Protein AF-A0A442GP71-F1 (afdb_monomer_lite)

Secondary structure (DSSP, 8-state):
-PPPPPPP----------------HHHHHHHHHHHHHHHHHHHHHHHSSSTTGGGTEEEEEEEEEEEE--TT-SSPEEEEEEEEEE---S------TT-S-TTS-HHHHHHHTS-HHHHHH-TTSTTHHHHHHHHHHHHHHHHHHHHHHHHHHHHH---SSS-----HHHHHHHHHHHHHHHHT-S--EEES---EETTTEEEEEEEPPTTGGGTEEEEEEEESS-STTS--EEEEEE--EEEEEEETT---TTEEEEEE-SSSEEEEEE----S-TT--GGGGS-SSS-HHHHHHHHHHHT-PBPPPTT-TT--EEEEE-HHHHHHHHHHT----EEEEEE-SEEEEEEEEEEEEEEEE-----S-TTPPP--EEEEEEEEEEEEEEEEEEEEE---SSEEEEEEEEE--TT---EEEEEEEEEEEETT--EEEEEEEEEEE-TT--EEEPPPEEEEEE----SSHHHHHHS-TTTTTS-EE-GGGS-SSEEEETTS-EEEEEEEESTTTT-EEEETTEEPSEEEE-TTSSEEEEEESSPPPPSS-EEEEEEEEETTEEEEEEEEEEEEPPSSGGGGT-PPPPTT----PPPP----PPPPPPPPPPPPP---

Sequence (614 aa):
MPPPAAPAAEASARSGEAPRPVLSFVDAYKIRAAARDTIRQSVLENLLDDRHDLTGNSVYGLKFDTTVYPGRFTAGRAFVRLSITGQSDLILEEVDPANKFPDLPYHLRKYFQSKYSDIKNNPNNPNYNSFNLYTQWLANVRWRLNSHFLQIMETKCVCKQPQCASPPTSWRQEISSTVNTVLALDNAKLRGGGLIGGSGISLEQVALPDPWDKFLAVTVRIPSEGGCANRPEFSVDRVDDTIHIRPNKEQVPGFVQVDELDGEESAYVFVPQSGDPNANLALYWPHYRNLRSITRYVKSIGEIEDCPKSDEACAKYVTIPAGYFNFIEKVIQPDMYAYSLFPRMEATSVLSGRSNTINIDYPAGTEEGGSQIGFDATDRSDRASLEPMAVGFTDSQSTKSIDFGWVIDIGAGGAPFQKSQFALISVPAWTSRLTVTVRTGWLGSSSEENGSEPYSYSVPIPPDYEAFDAFIGGEEAVRRPQINDELMDQEIDLVACRKASILIPGLRLWRSAMVTVGSERADRITVLPNMRGIIAEFTKLSRPVKLGAATLRVWTSEGVDTQPDKVTISLPDDLTECGDKPAPADSKPVTPVPETTEVAPEAPQGAPVPGAEL

Structure (mmCIF, N/CA/C/O backbone):
data_AF-A0A442GP71-F1
#
_entry.id   AF-A0A442GP71-F1
#
loop_
_atom_site.group_PDB
_atom_site.id
_atom_site.type_symbol
_atom_site.label_atom_id
_atom_site.label_alt_id
_atom_site.label_comp_id
_atom_site.label_asym_id
_atom_site.label_entity_id
_atom_site.label_seq_id
_atom_site.pdbx_PDB_ins_code
_atom_site.Cartn_x
_atom_site.Cartn_y
_atom_site.Cartn_z
_atom_site.occupancy
_atom_site.B_iso_or_equiv
_atom_site.auth_seq_id
_atom_site.auth_comp_id
_atom_site.auth_asym_id
_atom_site.auth_atom_id
_atom_site.pdbx_PDB_model_num
ATOM 1 N N . MET A 1 1 ? 87.723 -6.414 -58.501 1.00 44.75 1 MET A N 1
ATOM 2 C CA . MET A 1 1 ? 86.939 -6.117 -57.285 1.00 44.75 1 MET A CA 1
ATOM 3 C C . MET A 1 1 ? 85.473 -6.360 -57.608 1.00 44.75 1 MET A C 1
ATOM 5 O O . MET A 1 1 ? 84.978 -5.688 -58.505 1.00 44.75 1 MET A O 1
ATOM 9 N N . PRO A 1 2 ? 84.825 -7.367 -57.003 1.00 45.25 2 PRO A N 1
ATOM 10 C CA . PRO A 1 2 ? 83.397 -7.614 -57.187 1.00 45.25 2 PRO A CA 1
ATOM 11 C C . PRO A 1 2 ? 82.551 -6.640 -56.337 1.00 45.25 2 PRO A C 1
ATOM 13 O O . PRO A 1 2 ? 83.061 -6.122 -55.340 1.00 45.25 2 PRO A O 1
ATOM 16 N N . PRO A 1 3 ? 81.289 -6.367 -56.718 1.00 53.41 3 PRO A N 1
ATOM 17 C CA . PRO A 1 3 ? 80.392 -5.492 -55.965 1.00 53.41 3 PRO A CA 1
ATOM 18 C C . PRO A 1 3 ? 79.887 -6.162 -54.670 1.00 53.41 3 PRO A C 1
ATOM 20 O O . PRO A 1 3 ? 79.837 -7.394 -54.601 1.00 53.41 3 PRO A O 1
ATOM 23 N N . PRO A 1 4 ? 79.517 -5.375 -53.641 1.00 53.50 4 PRO A N 1
ATOM 24 C CA . PRO A 1 4 ? 79.070 -5.903 -52.358 1.00 53.50 4 PRO A CA 1
ATOM 25 C C . PRO A 1 4 ? 77.685 -6.552 -52.463 1.00 53.50 4 PRO A C 1
ATOM 27 O O . PRO A 1 4 ? 76.794 -6.069 -53.162 1.00 53.50 4 PRO A O 1
ATOM 30 N N . ALA A 1 5 ? 77.530 -7.665 -51.746 1.00 50.47 5 ALA A N 1
ATOM 31 C CA . ALA A 1 5 ? 76.301 -8.436 -51.642 1.00 50.47 5 ALA A CA 1
ATOM 32 C C . ALA A 1 5 ? 75.187 -7.636 -50.945 1.00 50.47 5 ALA A C 1
ATOM 34 O O . ALA A 1 5 ? 75.417 -6.983 -49.927 1.00 50.47 5 ALA A O 1
ATOM 35 N N . ALA A 1 6 ? 73.975 -7.720 -51.495 1.00 52.28 6 ALA A N 1
ATOM 36 C CA . ALA A 1 6 ? 72.763 -7.175 -50.895 1.00 52.28 6 ALA A CA 1
ATOM 37 C C . ALA A 1 6 ? 72.408 -7.912 -49.583 1.00 52.28 6 ALA A C 1
ATOM 39 O O . ALA A 1 6 ? 72.562 -9.136 -49.518 1.00 52.28 6 ALA A O 1
ATOM 40 N N . PRO A 1 7 ? 71.915 -7.203 -48.550 1.00 57.09 7 PRO A N 1
ATOM 41 C CA . PRO A 1 7 ? 71.509 -7.818 -47.295 1.00 57.09 7 PRO A CA 1
ATOM 42 C C . PRO A 1 7 ? 70.220 -8.631 -47.466 1.00 57.09 7 PRO A C 1
ATOM 44 O O . PRO A 1 7 ? 69.269 -8.206 -48.125 1.00 57.09 7 PRO A O 1
ATOM 47 N N . ALA A 1 8 ? 70.216 -9.815 -46.857 1.00 46.06 8 ALA A N 1
ATOM 48 C CA . ALA A 1 8 ? 69.091 -10.734 -46.816 1.00 46.06 8 ALA A CA 1
ATOM 49 C C . ALA A 1 8 ? 67.892 -10.100 -46.092 1.00 46.06 8 ALA A C 1
ATOM 51 O O . ALA A 1 8 ? 67.999 -9.660 -44.949 1.00 46.06 8 ALA A O 1
ATOM 52 N N . ALA A 1 9 ? 66.746 -10.068 -46.769 1.00 45.59 9 ALA A N 1
ATOM 53 C CA . ALA A 1 9 ? 65.472 -9.688 -46.182 1.00 45.59 9 ALA A CA 1
ATOM 54 C C . ALA A 1 9 ? 64.937 -10.851 -45.330 1.00 45.59 9 ALA A C 1
ATOM 56 O O . ALA A 1 9 ? 64.439 -11.845 -45.859 1.00 45.59 9 ALA A O 1
ATOM 57 N N . GLU A 1 10 ? 65.038 -10.727 -44.008 1.00 46.16 10 GLU A N 1
ATOM 58 C CA . GLU A 1 10 ? 64.327 -11.590 -43.066 1.00 46.16 10 GLU A CA 1
ATOM 59 C C . GLU A 1 10 ? 62.828 -11.262 -43.103 1.00 46.16 10 GLU A C 1
ATOM 61 O O . GLU A 1 10 ? 62.358 -10.246 -42.586 1.00 46.16 10 GLU A O 1
ATOM 66 N N . ALA A 1 11 ? 62.059 -12.137 -43.750 1.00 47.41 11 ALA A N 1
ATOM 67 C CA . ALA A 1 11 ? 60.605 -12.101 -43.754 1.00 47.41 11 ALA A CA 1
ATOM 68 C C . ALA A 1 11 ? 60.067 -12.530 -42.377 1.00 47.41 11 ALA A C 1
ATOM 70 O O . ALA A 1 11 ? 59.815 -13.706 -42.119 1.00 47.41 11 ALA A O 1
ATOM 71 N N . SER A 1 12 ? 59.881 -11.559 -41.481 1.00 49.91 12 SER A N 1
ATOM 72 C CA . SER A 1 12 ? 59.096 -11.736 -40.259 1.00 49.91 12 SER A CA 1
ATOM 73 C C . SER A 1 12 ? 57.621 -11.919 -40.636 1.00 49.91 12 SER A C 1
ATOM 75 O O . SER A 1 12 ? 56.930 -10.967 -41.005 1.00 49.91 12 SER A O 1
ATOM 77 N N . ALA A 1 13 ? 57.147 -13.164 -40.573 1.00 51.50 13 ALA A N 1
ATOM 78 C CA . ALA A 1 13 ? 55.744 -13.533 -40.702 1.00 51.50 13 ALA A CA 1
ATOM 79 C C . ALA A 1 13 ? 54.942 -12.954 -39.524 1.00 51.50 13 ALA A C 1
ATOM 81 O O . ALA A 1 13 ? 54.736 -13.605 -38.500 1.00 51.50 13 ALA A O 1
ATOM 82 N N . ARG A 1 14 ? 54.506 -11.698 -39.655 1.00 50.19 14 ARG A N 1
ATOM 83 C CA . ARG A 1 14 ? 53.529 -11.094 -38.748 1.00 50.19 14 ARG A CA 1
ATOM 84 C C . ARG A 1 14 ? 52.157 -11.695 -39.042 1.00 50.19 14 ARG A C 1
ATOM 86 O O . ARG A 1 14 ? 51.657 -11.608 -40.160 1.00 50.19 14 ARG A O 1
ATOM 93 N N . SER A 1 15 ? 51.585 -12.320 -38.018 1.00 52.47 15 SER A N 1
ATOM 94 C CA . SER A 1 15 ? 50.219 -12.836 -37.953 1.00 52.47 15 SER A CA 1
ATOM 95 C C . SER A 1 15 ? 49.219 -11.871 -38.595 1.00 52.47 15 SER A C 1
ATOM 97 O O . SER A 1 15 ? 49.066 -10.740 -38.132 1.00 52.47 15 SER A O 1
ATOM 99 N N . GLY A 1 16 ? 48.546 -12.321 -39.657 1.00 54.09 16 GLY A N 1
ATOM 100 C CA . GLY A 1 16 ? 47.468 -11.591 -40.317 1.00 54.09 16 GLY A CA 1
ATOM 101 C C . GLY A 1 16 ? 46.245 -11.489 -39.413 1.00 54.09 16 GLY A C 1
ATOM 102 O O . GLY A 1 16 ? 45.345 -12.321 -39.478 1.00 54.09 16 GLY A O 1
ATOM 103 N N . GLU A 1 17 ? 46.220 -10.474 -38.554 1.00 58.50 17 GLU A N 1
ATOM 104 C CA . GLU A 1 17 ? 45.005 -10.069 -37.860 1.00 58.50 17 GLU A CA 1
ATOM 105 C C . GLU A 1 17 ? 44.081 -9.425 -38.900 1.00 58.50 17 GLU A C 1
ATOM 107 O O . GLU A 1 17 ? 44.438 -8.429 -39.534 1.00 58.50 17 GLU A O 1
ATOM 112 N N . ALA A 1 18 ? 42.923 -10.044 -39.146 1.00 66.88 18 ALA A N 1
ATOM 113 C CA . ALA A 1 18 ? 41.943 -9.518 -40.087 1.00 66.88 18 ALA A CA 1
ATOM 114 C C . ALA A 1 18 ? 41.618 -8.054 -39.728 1.00 66.88 18 ALA A C 1
ATOM 116 O O . ALA A 1 18 ? 41.446 -7.748 -38.543 1.00 66.88 18 ALA A O 1
ATOM 117 N N . PRO A 1 19 ? 41.544 -7.139 -40.715 1.00 72.38 19 PRO A N 1
ATOM 118 C CA . PRO A 1 19 ? 41.294 -5.729 -40.451 1.00 72.38 19 PRO A CA 1
ATOM 119 C C . PRO A 1 19 ? 39.977 -5.589 -39.690 1.00 72.38 19 PRO A C 1
ATOM 121 O O . PRO A 1 19 ? 38.906 -5.919 -40.203 1.00 72.38 19 PRO A O 1
ATOM 124 N N . ARG A 1 20 ? 40.057 -5.128 -38.436 1.00 72.69 20 ARG A N 1
ATOM 125 C CA . ARG A 1 20 ? 38.867 -4.876 -37.625 1.00 72.69 20 ARG A CA 1
ATOM 126 C C . ARG A 1 20 ? 38.040 -3.795 -38.329 1.00 72.69 20 ARG A C 1
ATOM 128 O O . ARG A 1 20 ? 38.611 -2.773 -38.715 1.00 72.69 20 ARG A O 1
ATOM 135 N N . PRO A 1 21 ? 36.726 -3.991 -38.508 1.00 74.06 21 PRO A N 1
ATOM 136 C CA . PRO A 1 21 ? 35.884 -2.992 -39.147 1.00 74.06 21 PRO A CA 1
ATOM 137 C C . PRO A 1 21 ? 35.953 -1.685 -38.352 1.00 74.06 21 PRO A C 1
ATOM 139 O O . PRO A 1 21 ? 35.640 -1.642 -37.160 1.00 74.06 21 PRO A O 1
ATOM 142 N N . VAL A 1 22 ? 36.401 -0.617 -39.012 1.00 84.50 22 VAL A N 1
ATOM 143 C CA . VAL A 1 22 ? 36.447 0.725 -38.431 1.00 84.50 22 VAL A CA 1
ATOM 144 C C . VAL A 1 22 ? 35.025 1.272 -38.452 1.00 84.50 22 VAL A C 1
ATOM 146 O O . VAL A 1 22 ? 34.527 1.698 -39.491 1.00 84.50 22 VAL A O 1
ATOM 149 N N . LEU A 1 23 ? 34.346 1.213 -37.308 1.00 85.06 23 LEU A N 1
ATOM 150 C CA . LEU A 1 23 ? 33.047 1.857 -37.138 1.00 85.06 23 LEU A CA 1
ATOM 151 C C . LEU A 1 23 ? 33.207 3.375 -37.266 1.00 85.06 23 LEU A C 1
ATOM 153 O O . LEU A 1 23 ? 34.173 3.951 -36.756 1.00 85.06 23 LEU A O 1
ATOM 157 N N . SER A 1 24 ? 32.235 4.034 -37.901 1.00 88.31 24 SER A N 1
ATOM 158 C CA . SER A 1 24 ? 32.157 5.493 -37.856 1.00 88.31 24 SER A CA 1
ATOM 159 C C . SER A 1 24 ? 32.003 5.955 -36.400 1.00 88.31 24 SER A C 1
ATOM 161 O O . SER A 1 24 ? 31.464 5.232 -35.556 1.00 88.31 24 SER A O 1
ATOM 163 N N . PHE A 1 25 ? 32.450 7.174 -36.084 1.00 81.00 25 PHE A N 1
ATOM 164 C CA . PHE A 1 25 ? 32.273 7.744 -34.743 1.00 81.00 25 PHE A CA 1
ATOM 165 C C . PHE A 1 25 ? 30.802 7.705 -34.290 1.00 81.00 25 PHE A C 1
ATOM 167 O O . PHE A 1 25 ? 30.519 7.387 -33.137 1.00 81.00 25 PHE A O 1
ATOM 174 N N . VAL A 1 26 ? 29.870 7.980 -35.210 1.00 78.75 26 VAL A N 1
ATOM 175 C CA . VAL A 1 26 ? 28.426 8.002 -34.937 1.00 78.75 26 VAL A CA 1
ATOM 176 C C . VAL A 1 26 ? 27.912 6.610 -34.573 1.00 78.75 26 VAL A C 1
ATOM 178 O O . VAL A 1 26 ? 27.177 6.474 -33.595 1.00 78.75 26 VAL A O 1
ATOM 181 N N . ASP A 1 27 ? 28.321 5.571 -35.299 1.00 79.94 27 ASP A N 1
ATOM 182 C CA . ASP A 1 27 ? 27.878 4.199 -35.025 1.00 79.94 27 ASP A CA 1
ATOM 183 C C . ASP A 1 27 ? 28.507 3.659 -33.742 1.00 79.94 27 ASP A C 1
ATOM 185 O O . ASP A 1 27 ? 27.817 3.074 -32.908 1.00 79.94 27 ASP A O 1
ATOM 189 N N . ALA A 1 28 ? 29.794 3.938 -33.520 1.00 71.62 28 ALA A N 1
ATOM 190 C CA . ALA A 1 28 ? 30.470 3.597 -32.274 1.00 71.62 28 ALA A CA 1
ATOM 191 C C . ALA A 1 28 ? 29.811 4.284 -31.064 1.00 71.62 28 ALA A C 1
ATOM 193 O O . ALA A 1 28 ? 29.657 3.664 -30.010 1.00 71.62 28 ALA A O 1
ATOM 194 N N . TYR A 1 29 ? 29.392 5.545 -31.210 1.00 75.75 29 TYR A N 1
ATOM 195 C CA . TYR A 1 29 ? 28.651 6.266 -30.179 1.00 75.75 29 TYR A CA 1
ATOM 196 C C . TYR A 1 29 ? 27.277 5.636 -29.921 1.00 75.75 29 TYR A C 1
ATOM 198 O O . TYR A 1 29 ? 26.967 5.339 -28.769 1.00 75.75 29 TYR A O 1
ATOM 206 N N . LYS A 1 30 ? 26.487 5.364 -30.970 1.00 73.81 30 LYS A N 1
ATOM 207 C CA . LYS A 1 30 ? 25.164 4.725 -30.852 1.00 73.81 30 LYS A CA 1
ATOM 208 C C . LYS A 1 30 ? 25.243 3.357 -30.181 1.00 73.81 30 LYS A C 1
ATOM 210 O O . LYS A 1 30 ? 24.467 3.091 -29.272 1.00 73.81 30 LYS A O 1
ATOM 215 N N . ILE A 1 31 ? 26.206 2.523 -30.575 1.00 77.75 31 ILE A N 1
ATOM 216 C CA . ILE A 1 31 ? 26.407 1.193 -29.986 1.00 77.75 31 ILE A CA 1
ATOM 217 C C . ILE A 1 31 ? 26.782 1.312 -28.505 1.00 77.75 31 ILE A C 1
ATOM 219 O O . ILE A 1 31 ? 26.215 0.610 -27.674 1.00 77.75 31 ILE A O 1
ATOM 223 N N . ARG A 1 32 ? 27.696 2.222 -28.139 1.00 74.56 32 ARG A N 1
ATOM 224 C CA . ARG A 1 32 ? 28.071 2.431 -26.729 1.00 74.56 32 ARG A CA 1
ATOM 225 C C . ARG A 1 32 ? 26.930 3.009 -25.895 1.00 74.56 32 ARG A C 1
ATOM 227 O O . ARG A 1 32 ? 26.806 2.633 -24.734 1.00 74.56 32 ARG A O 1
ATOM 234 N N . ALA A 1 33 ? 26.132 3.917 -26.455 1.00 69.50 33 ALA A N 1
ATOM 235 C CA . ALA A 1 33 ? 24.950 4.462 -25.794 1.00 69.50 33 ALA A CA 1
ATOM 236 C C . ALA A 1 33 ? 23.909 3.358 -25.561 1.00 69.50 33 ALA A C 1
ATOM 238 O O . ALA A 1 33 ? 23.547 3.117 -24.416 1.00 69.50 33 ALA A O 1
ATOM 239 N N . ALA A 1 34 ? 23.557 2.596 -26.602 1.00 70.31 34 ALA A N 1
ATOM 240 C CA . ALA A 1 34 ? 22.625 1.474 -26.506 1.00 70.31 34 ALA A CA 1
ATOM 241 C C . ALA A 1 34 ? 23.103 0.394 -25.522 1.00 70.31 34 ALA A C 1
ATOM 243 O O . ALA A 1 34 ? 22.320 -0.092 -24.710 1.00 70.31 34 ALA A O 1
ATOM 244 N N . ALA A 1 35 ? 24.395 0.051 -25.534 1.00 72.75 35 ALA A N 1
ATOM 245 C CA . ALA A 1 35 ? 24.971 -0.896 -24.581 1.00 72.75 35 ALA A CA 1
ATOM 246 C C . ALA A 1 35 ? 24.909 -0.368 -23.139 1.00 72.75 35 ALA A C 1
ATOM 248 O O . ALA A 1 35 ? 24.560 -1.112 -22.228 1.00 72.75 35 ALA A O 1
ATOM 249 N N . ARG A 1 36 ? 25.210 0.920 -22.916 1.00 74.62 36 ARG A N 1
ATOM 250 C CA . ARG A 1 36 ? 25.086 1.552 -21.592 1.00 74.62 36 ARG A CA 1
ATOM 251 C C . ARG A 1 36 ? 23.645 1.578 -21.107 1.00 74.62 36 ARG A C 1
ATOM 253 O O . ARG A 1 36 ? 23.426 1.319 -19.930 1.00 74.62 36 ARG A O 1
ATOM 260 N N . ASP A 1 37 ? 22.698 1.871 -21.987 1.00 68.19 37 ASP A N 1
ATOM 261 C CA . ASP A 1 37 ? 21.279 1.900 -21.644 1.00 68.19 37 ASP A CA 1
ATOM 262 C C . ASP A 1 37 ? 20.759 0.491 -21.346 1.00 68.19 37 ASP A C 1
ATOM 264 O O . ASP A 1 37 ? 20.085 0.309 -20.341 1.00 68.19 37 ASP A O 1
ATOM 268 N N . THR A 1 38 ? 21.187 -0.522 -22.108 1.00 68.50 38 THR A N 1
ATOM 269 C CA . THR A 1 38 ? 20.858 -1.936 -21.842 1.00 68.50 38 THR A CA 1
ATOM 270 C C . THR A 1 38 ? 21.425 -2.401 -20.498 1.00 68.50 38 THR A C 1
ATOM 272 O O . THR A 1 38 ? 20.718 -3.015 -19.706 1.00 68.50 38 THR A O 1
ATOM 275 N N . ILE A 1 39 ? 22.690 -2.076 -20.198 1.00 72.81 39 ILE A N 1
ATOM 276 C CA . ILE A 1 39 ? 23.312 -2.410 -18.907 1.00 72.81 39 ILE A CA 1
ATOM 277 C C . ILE A 1 39 ? 22.610 -1.668 -17.768 1.00 72.81 39 ILE A C 1
ATOM 279 O O . ILE A 1 39 ? 22.336 -2.269 -16.737 1.00 72.81 39 ILE A O 1
ATOM 283 N N . ARG A 1 40 ? 22.300 -0.375 -17.936 1.00 68.94 40 ARG A N 1
ATOM 284 C CA . ARG A 1 40 ? 21.551 0.398 -16.935 1.00 68.94 40 ARG A CA 1
ATOM 285 C C . ARG A 1 40 ? 20.178 -0.198 -16.693 1.00 68.94 40 ARG A C 1
ATOM 287 O O . ARG A 1 40 ? 19.816 -0.342 -15.538 1.00 68.94 40 ARG A O 1
ATOM 294 N N . GLN A 1 41 ? 19.450 -0.543 -17.747 1.00 72.56 41 GLN A N 1
ATOM 295 C CA . GLN A 1 41 ? 18.135 -1.149 -17.636 1.00 72.56 41 GLN A CA 1
ATOM 296 C C . GLN A 1 41 ? 18.216 -2.502 -16.926 1.00 72.56 41 GLN A C 1
ATOM 298 O O . GLN A 1 41 ? 17.503 -2.690 -15.957 1.00 72.56 41 GLN A O 1
ATOM 303 N N . SER A 1 42 ? 19.151 -3.379 -17.301 1.00 69.12 42 SER A N 1
ATOM 304 C CA . SER A 1 42 ? 19.347 -4.666 -16.618 1.00 69.12 42 SER A CA 1
ATOM 305 C C . SER A 1 42 ? 19.752 -4.499 -15.148 1.00 69.12 42 SER A C 1
ATOM 307 O O . SER A 1 42 ? 19.290 -5.240 -14.286 1.00 69.12 42 SER A O 1
ATOM 309 N N . VAL A 1 43 ? 20.598 -3.511 -14.835 1.00 68.44 43 VAL A N 1
ATOM 310 C CA . VAL A 1 43 ? 20.946 -3.183 -13.448 1.00 68.44 43 VAL A CA 1
ATOM 311 C C . VAL A 1 43 ? 19.723 -2.652 -12.708 1.00 68.44 43 VAL A C 1
ATOM 313 O O . VAL A 1 43 ? 19.477 -3.104 -11.604 1.00 68.44 43 VAL A O 1
ATOM 316 N N . LEU A 1 44 ? 18.941 -1.742 -13.293 1.00 69.25 44 LEU A N 1
ATOM 317 C CA . LEU A 1 44 ? 17.711 -1.235 -12.684 1.00 69.25 44 LEU A CA 1
ATOM 318 C C . LEU A 1 44 ? 16.681 -2.346 -12.479 1.00 69.25 44 LEU A C 1
ATOM 320 O O . LEU A 1 44 ? 16.102 -2.401 -11.412 1.00 69.25 44 LEU A O 1
ATOM 324 N N . GLU A 1 45 ? 16.492 -3.248 -13.437 1.00 68.00 45 GLU A N 1
ATOM 325 C CA . GLU A 1 45 ? 15.587 -4.397 -13.316 1.00 68.00 45 GLU A CA 1
ATOM 326 C C . GLU A 1 45 ? 16.020 -5.323 -12.172 1.00 68.00 45 GLU A C 1
ATOM 328 O O . GLU A 1 45 ? 15.209 -5.634 -11.309 1.00 68.00 45 GLU A O 1
ATOM 333 N N . ASN A 1 46 ? 17.310 -5.663 -12.081 1.00 65.69 46 ASN A N 1
ATOM 334 C CA . ASN A 1 46 ? 17.836 -6.488 -10.985 1.00 65.69 46 ASN A CA 1
ATOM 335 C C . ASN A 1 46 ? 17.844 -5.767 -9.622 1.00 65.69 46 ASN A C 1
ATOM 337 O O . ASN A 1 46 ? 17.833 -6.410 -8.578 1.00 65.69 46 ASN A O 1
ATOM 341 N N . LEU A 1 47 ? 17.939 -4.433 -9.615 1.00 63.78 47 LEU A N 1
ATOM 342 C CA . LEU A 1 47 ? 17.929 -3.602 -8.406 1.00 63.78 47 LEU A CA 1
ATOM 343 C C . LEU A 1 47 ? 16.503 -3.213 -7.978 1.00 63.78 47 LEU A C 1
ATOM 345 O O . LEU A 1 47 ? 16.273 -2.860 -6.833 1.00 63.78 47 LEU A O 1
ATOM 349 N N . LEU A 1 48 ? 15.516 -3.260 -8.861 1.00 66.50 48 LEU A N 1
ATOM 350 C CA . LEU A 1 48 ? 14.114 -3.045 -8.501 1.00 66.50 48 LEU A CA 1
ATOM 351 C C . LEU A 1 48 ? 13.443 -4.350 -8.041 1.00 66.50 48 LEU A C 1
ATOM 353 O O . LEU A 1 48 ? 12.226 -4.385 -7.901 1.00 66.50 48 LEU A O 1
ATOM 357 N N . ASP A 1 49 ? 14.223 -5.399 -7.774 1.00 61.34 49 ASP A N 1
ATOM 358 C CA . ASP A 1 49 ? 13.701 -6.692 -7.344 1.00 61.34 49 ASP A CA 1
ATOM 359 C C . ASP A 1 49 ? 13.484 -6.737 -5.812 1.00 61.34 49 ASP A C 1
ATOM 361 O O . ASP A 1 49 ? 14.383 -6.465 -5.003 1.00 61.34 49 ASP A O 1
ATOM 365 N N . ASP A 1 50 ? 12.230 -7.022 -5.462 1.00 60.28 50 ASP A N 1
ATOM 366 C CA . ASP A 1 50 ? 11.552 -7.406 -4.213 1.00 60.28 50 ASP A CA 1
ATOM 367 C C . ASP A 1 50 ? 11.786 -6.642 -2.894 1.00 60.28 50 ASP A C 1
ATOM 369 O O . ASP A 1 50 ? 10.844 -6.454 -2.122 1.00 60.28 50 ASP A O 1
ATOM 373 N N . ARG A 1 51 ? 12.999 -6.179 -2.561 1.00 63.25 51 ARG A N 1
ATOM 374 C CA . ARG A 1 51 ? 13.302 -5.783 -1.162 1.00 63.25 51 ARG A CA 1
ATOM 375 C C . ARG A 1 51 ? 12.519 -4.561 -0.659 1.00 63.25 51 ARG A C 1
ATOM 377 O O . ARG A 1 51 ? 12.262 -4.451 0.540 1.00 63.25 51 ARG A O 1
ATOM 384 N N . HIS A 1 52 ? 12.157 -3.632 -1.539 1.00 69.06 52 HIS A N 1
ATOM 385 C CA . HIS A 1 52 ? 11.422 -2.428 -1.141 1.00 69.06 52 HIS A CA 1
ATOM 386 C C . HIS A 1 52 ? 9.929 -2.707 -0.913 1.00 69.06 52 HIS A C 1
ATOM 388 O O . HIS A 1 52 ? 9.343 -2.148 0.015 1.00 69.06 52 HIS A O 1
ATOM 394 N N . ASP A 1 53 ? 9.359 -3.668 -1.640 1.00 64.19 53 ASP A N 1
ATOM 395 C CA . ASP A 1 53 ? 7.962 -4.083 -1.485 1.00 64.19 53 ASP A CA 1
ATOM 396 C C . ASP A 1 53 ? 7.718 -4.832 -0.170 1.00 64.19 53 ASP A C 1
ATOM 398 O O . ASP A 1 53 ? 6.611 -4.803 0.371 1.00 64.19 53 ASP A O 1
ATOM 402 N N . LEU A 1 54 ? 8.763 -5.452 0.397 1.00 67.12 54 LEU A N 1
ATOM 403 C CA . LEU A 1 54 ? 8.672 -6.131 1.694 1.00 67.12 54 LEU A CA 1
ATOM 404 C C . LEU A 1 54 ? 8.339 -5.177 2.844 1.00 67.12 54 LEU A C 1
ATOM 406 O O . LEU A 1 54 ? 7.698 -5.565 3.817 1.00 67.12 54 LEU A O 1
ATOM 410 N N . THR A 1 55 ? 8.801 -3.934 2.732 1.00 71.12 55 THR A N 1
ATOM 411 C CA . THR A 1 55 ? 8.848 -2.977 3.847 1.00 71.12 55 THR A CA 1
ATOM 412 C C . THR A 1 55 ? 7.779 -1.889 3.753 1.00 71.12 55 THR A C 1
ATOM 414 O O . THR A 1 55 ? 7.792 -0.957 4.549 1.00 71.12 55 THR A O 1
ATOM 417 N N . GLY A 1 56 ? 6.851 -1.981 2.789 1.00 78.62 56 GLY A N 1
ATOM 418 C CA . GLY A 1 56 ? 5.885 -0.906 2.532 1.00 78.62 56 GLY A CA 1
ATOM 419 C C . GLY A 1 56 ? 6.562 0.385 2.055 1.00 78.62 56 GLY A C 1
ATOM 420 O O . GLY A 1 56 ? 6.077 1.487 2.320 1.00 78.62 56 GLY A O 1
ATOM 421 N N . ASN A 1 57 ? 7.708 0.250 1.383 1.00 84.81 57 ASN A N 1
ATOM 422 C CA . ASN A 1 57 ? 8.478 1.358 0.850 1.00 84.81 57 ASN A CA 1
ATOM 423 C C . ASN A 1 57 ? 8.239 1.522 -0.653 1.00 84.81 57 ASN A C 1
ATOM 425 O O . ASN A 1 57 ? 8.072 0.552 -1.387 1.00 84.81 57 ASN A O 1
ATOM 429 N N . SER A 1 58 ? 8.328 2.761 -1.120 1.00 85.50 58 SER A N 1
ATOM 430 C CA . SER A 1 58 ? 8.384 3.105 -2.537 1.00 85.50 58 SER A CA 1
ATOM 431 C C . SER A 1 58 ? 9.796 3.557 -2.907 1.00 85.50 58 SER A C 1
ATOM 433 O O . SER A 1 58 ? 10.475 4.254 -2.143 1.00 85.50 58 SER A O 1
ATOM 435 N N . VAL A 1 59 ? 10.242 3.184 -4.108 1.00 87.19 59 VAL A N 1
ATOM 436 C CA . VAL A 1 59 ? 11.543 3.603 -4.642 1.00 87.19 59 VAL A CA 1
ATOM 437 C C . VAL A 1 59 ? 11.378 4.852 -5.496 1.00 87.19 59 VAL A C 1
ATOM 439 O O . VAL A 1 59 ? 10.609 4.873 -6.455 1.00 87.19 59 VAL A O 1
ATOM 442 N N . TYR A 1 60 ? 12.155 5.886 -5.185 1.00 88.12 60 TYR A N 1
ATOM 443 C CA . TYR A 1 60 ? 12.196 7.127 -5.950 1.00 88.12 60 TYR A CA 1
ATOM 444 C C . TYR A 1 60 ? 13.560 7.320 -6.601 1.00 88.12 60 TYR A C 1
ATOM 446 O O . TYR A 1 60 ? 14.606 7.195 -5.961 1.00 88.12 60 TYR A O 1
ATOM 454 N N . GLY A 1 61 ? 13.536 7.671 -7.887 1.00 90.75 61 GLY A N 1
ATOM 455 C CA . GLY A 1 61 ? 14.712 8.090 -8.637 1.00 90.75 61 GLY A CA 1
ATOM 456 C C . GLY A 1 61 ? 14.887 9.600 -8.600 1.00 90.75 61 GLY A C 1
ATOM 457 O O . GLY A 1 61 ? 14.095 10.338 -9.181 1.00 90.75 61 GLY A O 1
ATOM 458 N N . LEU A 1 62 ? 15.952 10.062 -7.953 1.00 90.94 62 LEU A N 1
ATOM 459 C CA . LEU A 1 62 ? 16.315 11.469 -7.866 1.00 90.94 62 LEU A CA 1
ATOM 460 C C . LEU A 1 62 ? 17.466 11.771 -8.821 1.00 90.94 62 LEU A C 1
ATOM 462 O O . LEU A 1 62 ? 18.542 11.178 -8.727 1.00 90.94 62 LEU A O 1
ATOM 466 N N . LYS A 1 63 ? 17.245 12.713 -9.739 1.00 92.38 63 LYS A N 1
ATOM 467 C CA . LYS A 1 63 ? 18.263 13.188 -10.677 1.00 92.38 63 LYS A CA 1
ATOM 468 C C . LYS A 1 63 ? 18.830 14.520 -10.200 1.00 92.38 63 LYS A C 1
ATOM 470 O O . LYS A 1 63 ? 18.083 15.471 -9.988 1.00 92.38 63 LYS A O 1
ATOM 475 N N . PHE A 1 64 ? 20.151 14.586 -10.096 1.00 91.81 64 PHE A N 1
ATOM 476 C CA . PHE A 1 64 ? 20.894 15.774 -9.701 1.00 91.81 64 PHE A CA 1
ATOM 477 C C . PHE A 1 64 ? 21.803 16.205 -10.838 1.00 91.81 64 PHE A C 1
ATOM 479 O O . PHE A 1 64 ? 22.466 15.382 -11.462 1.00 91.81 64 PHE A O 1
ATOM 486 N N . ASP A 1 65 ? 21.861 17.504 -11.085 1.00 92.50 65 ASP A N 1
ATOM 487 C CA . ASP A 1 65 ? 22.786 18.082 -12.043 1.00 92.50 65 ASP A CA 1
ATOM 488 C C . ASP A 1 65 ? 23.734 19.015 -11.285 1.00 92.50 65 ASP A C 1
ATOM 490 O O . ASP A 1 65 ? 23.360 20.113 -10.874 1.00 92.50 65 ASP A O 1
ATOM 494 N N . THR A 1 66 ? 24.964 18.549 -11.067 1.00 91.69 66 THR A N 1
ATOM 495 C CA . THR A 1 66 ? 25.984 19.286 -10.319 1.00 91.69 66 THR A CA 1
ATOM 496 C C . THR A 1 66 ? 26.884 20.046 -11.277 1.00 91.69 66 THR A C 1
ATOM 498 O O . THR A 1 66 ? 27.563 19.441 -12.108 1.00 91.69 66 THR A O 1
ATOM 501 N N . THR A 1 67 ? 26.943 21.366 -11.119 1.00 93.50 67 THR A N 1
ATOM 502 C CA . THR A 1 67 ? 27.866 22.230 -11.862 1.00 93.50 67 THR A CA 1
ATOM 503 C C . THR A 1 67 ? 28.990 22.691 -10.947 1.00 93.50 67 THR A C 1
ATOM 505 O O . THR A 1 67 ? 28.740 23.303 -9.909 1.00 93.50 67 THR A O 1
ATOM 508 N N . VAL A 1 68 ? 30.233 22.422 -11.342 1.00 92.50 68 VAL A N 1
ATOM 509 C CA . VAL A 1 68 ? 31.423 22.828 -10.592 1.00 92.50 68 VAL A CA 1
ATOM 510 C C . VAL A 1 68 ? 32.058 24.029 -11.282 1.00 92.50 68 VAL A C 1
ATOM 512 O O . VAL A 1 68 ? 32.398 23.965 -12.462 1.00 92.50 68 VAL A O 1
ATOM 515 N N . TYR A 1 69 ? 32.237 25.117 -10.531 1.00 92.25 69 TYR A N 1
ATOM 516 C CA . TYR A 1 69 ? 32.993 26.298 -10.949 1.00 92.25 69 TYR A CA 1
ATOM 517 C C . TYR A 1 69 ? 34.319 26.325 -10.181 1.00 92.25 69 TYR A C 1
ATOM 519 O O . TYR A 1 69 ? 34.325 26.722 -9.014 1.00 92.25 69 TYR A O 1
ATOM 527 N N . PRO A 1 70 ? 35.442 25.902 -10.794 1.00 88.69 70 PRO A N 1
ATOM 528 C CA . PRO A 1 70 ? 36.669 25.665 -10.038 1.00 88.69 70 PRO A CA 1
ATOM 529 C C . PRO A 1 70 ? 37.260 26.927 -9.405 1.00 88.69 70 PRO A C 1
ATOM 531 O O . PRO A 1 70 ? 37.817 26.885 -8.308 1.00 88.69 70 PRO A O 1
ATOM 534 N N . GLY A 1 71 ? 37.102 28.079 -10.064 1.00 87.12 71 GLY A N 1
ATOM 535 C CA . GLY A 1 71 ? 37.624 29.354 -9.579 1.00 87.12 71 GLY A CA 1
ATOM 536 C C . GLY A 1 71 ? 39.124 29.260 -9.288 1.00 87.12 71 GLY A C 1
ATOM 537 O O . GLY A 1 71 ? 39.916 28.960 -10.175 1.00 87.12 71 GLY A O 1
ATOM 538 N N . ARG A 1 72 ? 39.512 29.491 -8.028 1.00 84.38 72 ARG A N 1
ATOM 539 C CA . ARG A 1 72 ? 40.909 29.375 -7.564 1.00 84.38 72 ARG A CA 1
ATOM 540 C C . ARG A 1 72 ? 41.356 27.943 -7.236 1.00 84.38 72 ARG A C 1
ATOM 542 O O . ARG A 1 72 ? 42.530 27.726 -6.962 1.00 84.38 72 ARG A O 1
ATOM 549 N N . PHE A 1 73 ? 40.436 26.985 -7.214 1.00 78.50 73 PHE A N 1
ATOM 550 C CA . PHE A 1 73 ? 40.684 25.597 -6.840 1.00 78.50 73 PHE A CA 1
ATOM 551 C C . PHE A 1 73 ? 40.846 24.744 -8.102 1.00 78.50 73 PHE A C 1
ATOM 553 O O . PHE A 1 73 ? 39.936 24.039 -8.524 1.00 78.50 73 PHE A O 1
ATOM 560 N N . THR A 1 74 ? 42.018 24.823 -8.728 1.00 77.31 74 THR A N 1
ATOM 561 C CA . THR A 1 74 ? 42.314 24.118 -9.990 1.00 77.31 74 THR A CA 1
ATOM 562 C C . THR A 1 74 ? 42.773 22.669 -9.807 1.00 77.31 74 THR A C 1
ATOM 564 O O . THR A 1 74 ? 42.877 21.947 -10.790 1.00 77.31 74 THR A O 1
ATOM 567 N N . ALA A 1 75 ? 43.034 22.239 -8.568 1.00 77.00 75 ALA A N 1
ATOM 568 C CA . ALA A 1 75 ? 43.491 20.886 -8.225 1.00 77.00 75 ALA A CA 1
ATOM 569 C C . ALA A 1 75 ? 42.763 20.298 -6.995 1.00 77.00 75 ALA A C 1
ATOM 571 O O . ALA A 1 75 ? 43.273 19.398 -6.331 1.00 77.00 75 ALA A O 1
ATOM 572 N N . GLY A 1 76 ? 41.601 20.858 -6.642 1.00 83.81 76 GLY A N 1
ATOM 573 C CA . GLY A 1 76 ? 40.794 20.413 -5.505 1.00 83.81 76 GLY A CA 1
ATOM 574 C C . GLY A 1 76 ? 39.700 19.432 -5.917 1.00 83.81 76 GLY A C 1
ATOM 575 O O . GLY A 1 76 ? 39.281 19.405 -7.073 1.00 83.81 76 GLY A O 1
ATOM 576 N N . ARG A 1 77 ? 39.190 18.669 -4.947 1.00 92.62 77 ARG A N 1
ATOM 577 C CA . ARG A 1 77 ? 37.996 17.837 -5.128 1.00 92.62 77 ARG A CA 1
ATOM 578 C C . ARG A 1 77 ? 36.791 18.580 -4.576 1.00 92.62 77 ARG A C 1
ATOM 580 O O . ARG A 1 77 ? 36.776 18.942 -3.400 1.00 92.62 77 ARG A O 1
ATOM 587 N N . ALA A 1 78 ? 35.797 18.816 -5.418 1.00 94.56 78 ALA A N 1
ATOM 588 C CA . ALA A 1 78 ? 34.513 19.321 -4.964 1.00 94.56 78 ALA A CA 1
ATOM 589 C C . ALA A 1 78 ? 33.716 18.174 -4.331 1.00 94.56 78 ALA A C 1
ATOM 591 O O . ALA A 1 78 ? 33.896 17.010 -4.689 1.00 94.56 78 ALA A O 1
ATOM 592 N N . PHE A 1 79 ? 32.815 18.483 -3.408 1.00 95.69 79 PHE A N 1
ATOM 593 C CA . PHE A 1 79 ? 31.854 17.509 -2.907 1.00 95.69 79 PHE A CA 1
ATOM 594 C C . PHE A 1 79 ? 30.442 18.085 -2.896 1.00 95.69 79 PHE A C 1
ATOM 596 O O . PHE A 1 79 ? 30.230 19.289 -2.713 1.00 95.69 79 PHE A O 1
ATOM 603 N N . VAL A 1 80 ? 29.480 17.185 -3.059 1.00 95.62 80 VAL A N 1
ATOM 604 C CA . VAL A 1 80 ? 28.060 17.417 -2.816 1.00 95.62 80 VAL A CA 1
ATOM 605 C C . VAL A 1 80 ? 27.601 16.349 -1.843 1.00 95.62 80 VAL A C 1
ATOM 607 O O . VAL A 1 80 ? 27.763 15.163 -2.114 1.00 95.62 80 VAL A O 1
ATOM 610 N N . ARG A 1 81 ? 27.042 16.772 -0.715 1.00 95.75 81 ARG A N 1
ATOM 611 C CA . ARG A 1 81 ? 26.435 15.916 0.298 1.00 95.75 81 ARG A CA 1
ATOM 612 C C . ARG A 1 81 ? 24.953 16.254 0.384 1.00 95.75 81 ARG A C 1
ATOM 614 O O . ARG A 1 81 ? 24.570 17.422 0.411 1.00 95.75 81 ARG A O 1
ATOM 621 N N . LEU A 1 82 ? 24.140 15.218 0.406 1.00 95.62 82 LEU A N 1
ATOM 622 C CA . LEU A 1 82 ? 22.695 15.255 0.464 1.00 95.62 82 LEU A CA 1
ATOM 623 C C . LEU A 1 82 ? 22.264 14.505 1.716 1.00 95.62 82 LEU A C 1
ATOM 625 O O . LEU A 1 82 ? 22.722 13.392 1.960 1.00 95.62 82 LEU A O 1
ATOM 629 N N . SER A 1 83 ? 21.381 15.125 2.485 1.00 95.19 83 SER A N 1
ATOM 630 C CA . SER A 1 83 ? 20.671 14.490 3.587 1.00 95.19 83 SER A CA 1
ATOM 631 C C . SER A 1 83 ? 19.190 14.537 3.265 1.00 95.19 83 SER A C 1
ATOM 633 O O . SER A 1 83 ? 18.605 15.620 3.172 1.00 95.19 83 SER A O 1
ATOM 635 N N . ILE A 1 84 ? 18.603 13.372 3.014 1.00 93.50 84 ILE A N 1
ATOM 636 C CA . ILE A 1 84 ? 17.180 13.248 2.722 1.00 93.50 84 ILE A CA 1
ATOM 637 C C . ILE A 1 84 ? 16.478 12.773 3.974 1.00 93.50 84 ILE A C 1
ATOM 639 O O . ILE A 1 84 ? 16.665 11.640 4.408 1.00 93.50 84 ILE A O 1
ATOM 643 N N . THR A 1 85 ? 15.629 13.626 4.522 1.00 91.06 85 THR A N 1
ATOM 644 C CA . THR A 1 85 ? 14.690 13.241 5.566 1.00 91.06 85 THR A CA 1
ATOM 645 C C . THR A 1 85 ? 13.313 13.090 4.943 1.00 91.06 85 THR A C 1
ATOM 647 O O . THR A 1 85 ? 12.812 13.974 4.238 1.00 91.06 85 THR A O 1
ATOM 650 N N . GLY A 1 86 ? 12.690 11.940 5.180 1.00 83.31 86 GLY A N 1
ATOM 651 C CA . GLY A 1 86 ? 11.255 11.826 4.994 1.00 83.31 86 GLY A CA 1
ATOM 652 C C . GLY A 1 86 ? 10.617 12.705 6.052 1.00 83.31 86 GLY A C 1
ATOM 653 O O . GLY A 1 86 ? 10.965 12.598 7.231 1.00 83.31 86 GLY A O 1
ATOM 654 N N . GLN A 1 87 ? 9.702 13.586 5.656 1.00 70.75 87 GLN A N 1
ATOM 655 C CA . GLN A 1 87 ? 8.831 14.217 6.634 1.00 70.75 87 GLN A CA 1
ATOM 656 C C . GLN A 1 87 ? 7.842 13.138 7.104 1.00 70.75 87 GLN A C 1
ATOM 658 O O . GLN A 1 87 ? 6.694 13.083 6.671 1.00 70.75 87 GLN A O 1
ATOM 663 N N . SER A 1 88 ? 8.329 12.202 7.924 1.00 64.06 88 SER A N 1
ATOM 664 C CA . SER A 1 88 ? 7.475 11.283 8.656 1.00 64.06 88 SER A CA 1
ATOM 665 C C . SER A 1 88 ? 6.876 12.105 9.783 1.00 64.06 88 SER A C 1
ATOM 667 O O . SER A 1 88 ? 7.367 12.107 10.906 1.00 64.06 88 SER A O 1
ATOM 669 N N . ASP A 1 89 ? 5.825 12.857 9.462 1.00 64.81 89 ASP A N 1
ATOM 670 C CA . ASP A 1 89 ? 4.998 13.512 10.474 1.00 64.81 89 ASP A CA 1
ATOM 671 C C . ASP A 1 89 ? 4.190 12.486 11.298 1.00 64.81 89 ASP A C 1
ATOM 673 O O . ASP A 1 89 ? 3.301 12.854 12.071 1.00 64.81 89 ASP A O 1
ATOM 677 N N . LEU A 1 90 ? 4.456 11.189 11.108 1.00 72.88 90 LEU A N 1
ATOM 678 C CA . LEU A 1 90 ? 3.972 10.147 11.987 1.00 72.88 90 LEU A CA 1
ATOM 679 C C . LEU A 1 90 ? 4.662 10.277 13.341 1.00 72.88 90 LEU A C 1
ATOM 681 O O . LEU A 1 90 ? 5.833 10.638 13.455 1.00 72.88 90 LEU A O 1
ATOM 685 N N . ILE A 1 91 ? 3.893 9.990 14.380 1.00 67.38 91 ILE A N 1
ATOM 686 C CA . ILE A 1 91 ? 4.291 10.182 15.768 1.00 67.38 91 ILE A CA 1
ATOM 687 C C . ILE A 1 91 ? 5.582 9.414 16.053 1.00 67.38 91 ILE A C 1
ATOM 689 O O . ILE A 1 91 ? 5.583 8.187 16.096 1.00 67.38 91 ILE A O 1
ATOM 693 N N . LEU A 1 92 ? 6.671 10.143 16.293 1.00 67.62 92 LEU A N 1
ATOM 694 C CA . LEU A 1 92 ? 7.897 9.553 16.813 1.00 67.62 92 LEU A CA 1
ATOM 695 C C . LEU A 1 92 ? 7.629 9.054 18.235 1.00 67.62 92 LEU A C 1
ATOM 697 O O . LEU A 1 92 ? 7.059 9.781 19.054 1.00 67.62 92 LEU A O 1
ATOM 701 N N . GLU A 1 93 ? 8.040 7.822 18.531 1.00 69.38 93 GLU A N 1
ATOM 702 C CA . GLU A 1 93 ? 8.060 7.330 19.904 1.00 69.38 93 GLU A CA 1
ATOM 703 C C . GLU A 1 93 ? 9.022 8.190 20.722 1.00 69.38 93 GLU A C 1
ATOM 705 O O . GLU A 1 93 ? 10.244 8.069 20.639 1.00 69.38 93 GLU A O 1
ATOM 710 N N . GLU A 1 94 ? 8.462 9.113 21.496 1.00 72.56 94 GLU A N 1
ATOM 711 C CA . GLU A 1 94 ? 9.221 9.816 22.511 1.00 72.56 94 GLU A CA 1
ATOM 712 C C . GLU A 1 94 ? 9.350 8.882 23.716 1.00 72.56 94 GLU A C 1
ATOM 714 O O . GLU A 1 94 ? 8.352 8.465 24.319 1.00 72.56 94 GLU A O 1
ATOM 719 N N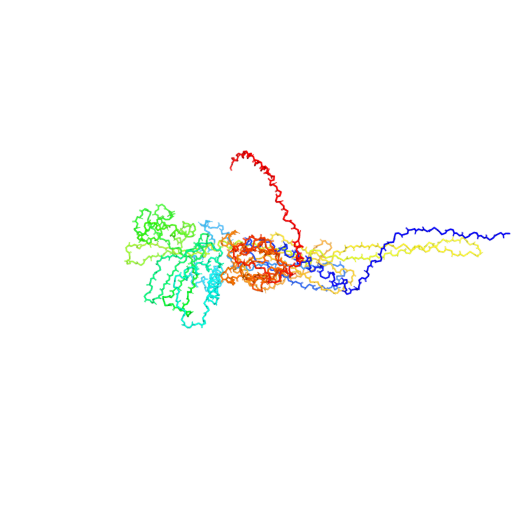 . VAL A 1 95 ? 10.592 8.518 24.045 1.00 71.00 95 VAL A N 1
ATOM 720 C CA . VAL A 1 95 ? 10.906 7.804 25.282 1.00 71.00 95 VAL A CA 1
ATOM 721 C C . VAL A 1 95 ? 10.668 8.787 26.419 1.00 71.00 95 VAL A C 1
ATOM 723 O O . VAL A 1 95 ? 11.555 9.555 26.773 1.00 71.00 95 VAL A O 1
ATOM 726 N N . ASP A 1 96 ? 9.452 8.803 26.957 1.00 73.19 96 ASP A N 1
ATOM 727 C CA . ASP A 1 96 ? 9.137 9.537 28.177 1.00 73.19 96 ASP A CA 1
ATOM 728 C C . ASP A 1 96 ? 9.673 8.732 29.379 1.00 73.19 96 ASP A C 1
ATOM 730 O O . ASP A 1 96 ? 9.104 7.691 29.725 1.00 73.19 96 ASP A O 1
ATOM 734 N N . PRO A 1 97 ? 10.766 9.168 30.034 1.00 62.59 97 PRO A N 1
ATOM 735 C CA . PRO A 1 97 ? 11.352 8.437 31.155 1.00 62.59 97 PRO A CA 1
ATOM 736 C C . PRO A 1 97 ? 10.454 8.433 32.406 1.00 62.59 97 PRO A C 1
ATOM 738 O O . PRO A 1 97 ? 10.705 7.656 33.324 1.00 62.59 97 PRO A O 1
ATOM 741 N N . ALA A 1 98 ? 9.406 9.267 32.465 1.00 67.12 98 ALA A N 1
ATOM 742 C CA . ALA A 1 98 ? 8.435 9.313 33.562 1.00 67.12 98 ALA A CA 1
ATOM 743 C C . ALA A 1 98 ? 7.144 8.529 33.256 1.00 67.12 98 ALA A C 1
ATOM 745 O O . ALA A 1 98 ? 6.145 8.660 33.975 1.00 67.12 98 ALA A O 1
ATOM 746 N N . ASN A 1 99 ? 7.143 7.725 32.190 1.00 77.19 99 ASN A N 1
ATOM 747 C CA . ASN A 1 99 ? 5.942 7.085 31.684 1.00 77.19 99 ASN A CA 1
ATOM 748 C C . ASN A 1 99 ? 5.361 6.066 32.681 1.00 77.19 99 ASN A C 1
ATOM 750 O O . ASN A 1 99 ? 5.863 4.955 32.840 1.00 77.19 99 ASN A O 1
ATOM 754 N N . LYS A 1 100 ? 4.239 6.432 33.314 1.00 85.44 100 LYS A N 1
ATOM 755 C CA . LYS A 1 100 ? 3.457 5.556 34.207 1.00 85.44 100 LYS A CA 1
ATOM 756 C C . LYS A 1 100 ? 2.784 4.379 33.482 1.00 85.44 100 LYS A C 1
ATOM 758 O O . LYS A 1 100 ? 2.252 3.495 34.146 1.00 85.44 100 LYS A O 1
ATOM 763 N N . PHE A 1 101 ? 2.796 4.381 32.147 1.00 88.56 101 PHE A N 1
ATOM 764 C CA . PHE A 1 101 ? 2.183 3.377 31.275 1.00 88.56 101 PHE A CA 1
ATOM 765 C C . PHE A 1 101 ? 3.185 2.953 30.184 1.00 88.56 101 PHE A C 1
ATOM 767 O O . PHE A 1 101 ? 3.009 3.301 29.009 1.00 88.56 101 PHE A O 1
ATOM 774 N N . PRO A 1 102 ? 4.288 2.272 30.563 1.00 87.31 102 PRO A N 1
ATOM 775 C CA . PRO A 1 102 ? 5.354 1.868 29.636 1.00 87.31 102 PRO A CA 1
ATOM 776 C C . PRO A 1 102 ? 4.880 0.857 28.582 1.00 87.31 102 PRO A C 1
ATOM 778 O O . PRO A 1 102 ? 5.505 0.712 27.541 1.00 87.31 102 PRO A O 1
ATOM 781 N N . ASP A 1 103 ? 3.769 0.183 28.859 1.00 89.12 103 ASP A N 1
ATOM 782 C CA . ASP A 1 103 ? 3.095 -0.815 28.036 1.00 89.12 103 ASP A CA 1
ATOM 783 C C . ASP A 1 103 ? 2.171 -0.221 26.962 1.00 89.12 103 ASP A C 1
ATOM 785 O O . ASP A 1 103 ? 1.702 -0.953 26.094 1.00 89.12 103 ASP A O 1
ATOM 789 N N . LEU A 1 104 ? 1.890 1.084 27.008 1.00 88.88 104 LEU A N 1
ATOM 790 C CA . LEU A 1 104 ? 1.042 1.759 26.029 1.00 88.88 104 LEU A CA 1
ATOM 791 C C . LEU A 1 104 ? 1.912 2.575 25.057 1.00 88.88 104 LEU A C 1
ATOM 793 O O . LEU A 1 104 ? 2.749 3.351 25.518 1.00 88.88 104 LEU A O 1
ATOM 797 N N . PRO A 1 105 ? 1.728 2.486 23.731 1.00 89.50 105 PRO A N 1
ATOM 798 C CA . PRO A 1 105 ? 2.453 3.346 22.800 1.00 89.50 105 PRO A CA 1
ATOM 799 C C . PRO A 1 105 ? 2.127 4.837 22.991 1.00 89.50 105 PRO A C 1
ATOM 801 O O . PRO A 1 105 ? 1.015 5.219 23.372 1.00 89.50 105 PRO A O 1
ATOM 804 N N . TYR A 1 106 ? 3.097 5.714 22.709 1.00 88.56 106 TYR A N 1
ATOM 805 C CA . TYR A 1 106 ? 2.937 7.168 22.879 1.00 88.56 106 TYR A CA 1
ATOM 806 C C . TYR A 1 106 ? 1.783 7.743 22.043 1.00 88.56 106 TYR A C 1
ATOM 808 O O . TYR A 1 106 ? 1.018 8.583 22.528 1.00 88.56 106 TYR A O 1
ATOM 816 N N . HIS A 1 107 ? 1.608 7.251 20.816 1.00 87.50 107 HIS A N 1
ATOM 817 C CA . HIS A 1 107 ? 0.553 7.715 19.921 1.00 87.50 107 HIS A CA 1
ATOM 818 C C . HIS A 1 107 ? -0.855 7.397 20.445 1.00 87.50 107 HIS A C 1
ATOM 820 O O . HIS A 1 107 ? -1.726 8.270 20.402 1.00 87.50 107 HIS A O 1
ATOM 826 N N . LEU A 1 108 ? -1.051 6.216 21.047 1.00 91.69 108 LEU A N 1
ATOM 827 C CA . LEU A 1 108 ? -2.300 5.844 21.719 1.00 91.69 108 LEU A CA 1
ATOM 828 C C . LEU A 1 108 ? -2.619 6.772 22.889 1.00 91.69 108 LEU A C 1
ATOM 830 O O . LEU A 1 108 ? -3.740 7.268 22.997 1.00 91.69 108 LEU A O 1
ATOM 834 N N . ARG A 1 109 ? -1.627 7.062 23.740 1.00 92.31 109 ARG A N 1
ATOM 835 C CA . ARG A 1 109 ? -1.805 8.008 24.853 1.00 92.31 109 ARG A CA 1
ATOM 836 C C . ARG A 1 109 ? -2.299 9.361 24.350 1.00 92.31 109 ARG A C 1
ATOM 838 O O . ARG A 1 109 ? -3.301 9.886 24.829 1.00 92.31 109 ARG A O 1
ATOM 845 N N . LYS A 1 110 ? -1.616 9.908 23.342 1.00 92.56 110 LYS A N 1
ATOM 846 C CA . LYS A 1 110 ? -1.972 11.203 22.753 1.00 92.56 110 LYS A CA 1
ATOM 847 C C . LYS A 1 110 ? -3.329 11.199 22.061 1.00 92.56 110 LYS A C 1
ATOM 849 O O . LYS A 1 110 ? -3.989 12.238 22.068 1.00 92.56 110 LYS A O 1
ATOM 854 N N . TYR A 1 111 ? -3.746 10.063 21.503 1.00 94.38 111 TYR A N 1
ATOM 855 C CA . TYR A 1 111 ? -5.064 9.920 20.896 1.00 94.38 111 TYR A CA 1
ATOM 856 C C . TYR A 1 111 ? -6.156 10.124 21.948 1.00 94.38 111 TYR A C 1
ATOM 858 O O . TYR A 1 111 ? -6.976 11.021 21.796 1.00 94.38 111 TYR A O 1
ATOM 866 N N . PHE A 1 112 ? -6.119 9.377 23.055 1.00 94.62 112 PHE A N 1
ATOM 867 C CA . PHE A 1 112 ? -7.153 9.473 24.095 1.00 94.62 112 PHE A CA 1
ATOM 868 C C . PHE A 1 112 ? -7.120 10.789 24.889 1.00 94.62 112 PHE A C 1
ATOM 870 O O . PHE A 1 112 ? -8.127 11.172 25.467 1.00 94.62 112 PHE A O 1
ATOM 877 N N . GLN A 1 113 ? -5.998 11.518 24.895 1.00 94.31 113 GLN A N 1
ATOM 878 C CA . GLN A 1 113 ? -5.926 12.877 25.461 1.00 94.31 113 GLN A CA 1
ATOM 879 C C . GLN A 1 113 ? -6.578 13.950 24.577 1.00 94.31 113 GLN A C 1
ATOM 881 O O . GLN A 1 113 ? -6.745 15.089 25.015 1.00 94.31 113 GLN A O 1
ATOM 886 N N . SER A 1 114 ? -6.876 13.625 23.320 1.00 94.62 114 SER A N 1
ATOM 887 C CA . SER A 1 114 ? -7.332 14.583 22.322 1.00 94.62 114 SER A CA 1
ATOM 888 C C . SER A 1 114 ? -8.768 14.284 21.916 1.00 94.62 114 SER A C 1
ATOM 890 O O . SER A 1 114 ? -9.159 13.138 21.717 1.00 94.62 114 SER A O 1
ATOM 892 N N . LYS A 1 115 ? -9.566 15.331 21.698 1.00 94.62 115 LYS A N 1
ATOM 893 C CA . LYS A 1 115 ? -10.899 15.155 21.112 1.00 94.62 115 LYS A CA 1
ATOM 894 C C . LYS A 1 115 ? -10.762 14.702 19.662 1.00 94.62 115 LYS A C 1
ATOM 896 O O . LYS A 1 115 ? -9.937 15.240 18.927 1.00 94.62 115 LYS A O 1
ATOM 901 N N . TYR A 1 116 ? -11.642 13.811 19.210 1.00 93.69 116 TYR A N 1
ATOM 902 C CA . TYR A 1 116 ? -11.661 13.354 17.814 1.00 93.69 116 TYR A CA 1
ATOM 903 C C . TYR A 1 116 ? -11.688 14.516 16.801 1.00 93.69 116 TYR A C 1
ATOM 905 O O . TYR A 1 116 ? -10.975 14.496 15.801 1.00 93.69 116 TYR A O 1
ATOM 913 N N . SER A 1 117 ? -12.462 15.570 17.080 1.00 94.88 117 SER A N 1
ATOM 914 C CA . SER A 1 117 ? -12.521 16.764 16.228 1.00 94.88 117 SER A CA 1
ATOM 915 C C . SER A 1 117 ? -11.197 17.527 16.154 1.00 94.88 117 SER A C 1
ATOM 917 O O . SER A 1 117 ? -10.932 18.155 15.135 1.00 94.88 117 SER A O 1
ATOM 919 N N . ASP A 1 118 ? -10.392 17.501 17.218 1.00 96.50 118 ASP A N 1
ATOM 920 C CA . ASP A 1 118 ? -9.062 18.110 17.231 1.00 96.50 118 ASP A CA 1
ATOM 921 C C . ASP A 1 118 ? -8.095 17.262 16.400 1.00 96.50 118 ASP A C 1
ATOM 923 O O . ASP A 1 118 ? -7.495 17.774 15.464 1.00 96.50 118 ASP A O 1
ATOM 927 N N . ILE A 1 119 ? -8.061 15.943 16.619 1.00 95.31 119 ILE A N 1
ATOM 928 C CA . ILE A 1 119 ? -7.242 15.014 15.818 1.00 95.31 119 ILE A CA 1
ATOM 929 C C . ILE A 1 119 ? -7.550 15.144 14.323 1.00 95.31 119 ILE A C 1
ATOM 931 O O . ILE A 1 119 ? -6.638 15.150 13.507 1.00 95.31 119 ILE A O 1
ATOM 935 N N . LYS A 1 120 ? -8.829 15.263 13.954 1.00 95.31 120 LYS A N 1
ATOM 936 C CA . LYS A 1 120 ? -9.258 15.333 12.553 1.00 95.31 120 LYS A CA 1
ATOM 937 C C . LYS A 1 120 ? -8.957 16.675 11.882 1.00 95.31 120 LYS A C 1
ATOM 939 O O . LYS A 1 120 ? -8.736 16.695 10.677 1.00 95.31 120 LYS A O 1
ATOM 944 N N . ASN A 1 121 ? -9.016 17.787 12.618 1.00 95.75 121 ASN A N 1
ATOM 945 C CA . ASN A 1 121 ? -9.035 19.125 12.012 1.00 95.75 121 ASN A CA 1
ATOM 946 C C . ASN A 1 121 ? -7.840 20.013 12.390 1.00 95.75 121 ASN A C 1
ATOM 948 O O . ASN A 1 121 ? -7.699 21.084 11.805 1.00 95.75 121 ASN A O 1
ATOM 952 N N . ASN A 1 122 ? -7.003 19.622 13.356 1.00 96.12 122 ASN A N 1
ATOM 953 C CA . ASN A 1 122 ? -5.874 20.420 13.829 1.00 96.12 122 ASN A CA 1
ATOM 954 C C . ASN A 1 122 ? -4.534 19.813 13.377 1.00 96.12 122 ASN A C 1
ATOM 956 O O . ASN A 1 122 ? -4.081 18.846 13.989 1.00 96.12 122 ASN A O 1
ATOM 960 N N . PRO A 1 123 ? -3.841 20.415 12.391 1.00 93.56 123 PRO A N 1
ATOM 961 C CA . PRO A 1 123 ? -2.536 19.944 11.923 1.00 93.56 123 PRO A CA 1
ATOM 962 C C . PRO A 1 123 ? -1.435 19.892 12.989 1.00 93.56 123 PRO A C 1
ATOM 964 O O . PRO A 1 123 ? -0.436 19.210 12.790 1.00 93.56 123 PRO A O 1
ATOM 967 N N . ASN A 1 124 ? -1.601 20.603 14.111 1.00 92.75 124 ASN A N 1
ATOM 968 C CA . ASN A 1 124 ? -0.647 20.580 15.221 1.00 92.75 124 ASN A CA 1
ATOM 969 C C . ASN A 1 124 ? -0.893 19.418 16.196 1.00 92.75 124 ASN A C 1
ATOM 971 O O . ASN A 1 124 ? -0.083 19.202 17.098 1.00 92.75 124 ASN A O 1
ATOM 975 N N . ASN A 1 125 ? -2.013 18.696 16.073 1.00 92.81 125 ASN A N 1
ATOM 976 C CA . ASN A 1 125 ? -2.241 17.511 16.886 1.00 92.81 125 ASN A CA 1
ATOM 977 C C . ASN A 1 125 ? -1.262 16.408 16.439 1.00 92.81 125 ASN A C 1
ATOM 979 O O . ASN A 1 125 ? -1.197 16.117 15.244 1.00 92.81 125 ASN A O 1
ATOM 983 N N . PRO A 1 126 ? -0.540 15.743 17.360 1.00 90.75 126 PRO A N 1
ATOM 984 C CA . PRO A 1 126 ? 0.426 14.709 16.992 1.00 90.75 126 PRO A CA 1
ATOM 985 C C . PRO A 1 126 ? -0.201 13.563 16.181 1.00 90.75 126 PRO A C 1
ATOM 987 O O . PRO A 1 126 ? 0.466 12.985 15.334 1.00 90.75 126 PRO A O 1
ATOM 990 N N . ASN A 1 127 ? -1.484 13.246 16.387 1.00 92.56 127 ASN A N 1
ATOM 991 C CA . ASN A 1 127 ? -2.184 12.190 15.649 1.00 92.56 127 ASN A CA 1
ATOM 992 C C . ASN A 1 127 ? -2.765 12.645 14.304 1.00 92.56 127 ASN A C 1
ATOM 994 O O . ASN A 1 127 ? -3.258 11.794 13.570 1.00 92.56 127 ASN A O 1
ATOM 998 N N . TYR A 1 128 ? -2.730 13.936 13.958 1.00 93.56 128 TYR A N 1
ATOM 999 C CA . TYR A 1 128 ? -3.398 14.445 12.756 1.00 93.56 128 TYR A CA 1
ATOM 1000 C C . TYR A 1 128 ? -2.889 13.774 11.478 1.00 93.56 128 TYR A C 1
ATOM 1002 O O . TYR A 1 128 ? -3.684 13.253 10.697 1.00 93.56 128 TYR A O 1
ATOM 1010 N N . ASN A 1 129 ? -1.569 13.730 11.277 1.00 90.25 129 ASN A N 1
ATOM 1011 C CA . ASN A 1 129 ? -0.992 13.192 10.043 1.00 90.25 129 ASN A CA 1
ATOM 1012 C C . ASN A 1 129 ? -1.196 11.680 9.929 1.00 90.25 129 ASN A C 1
ATOM 1014 O O . ASN A 1 129 ? -1.632 11.203 8.883 1.00 90.25 129 ASN A O 1
ATOM 1018 N N . SER A 1 130 ? -0.982 10.947 11.024 1.00 91.44 130 SER A N 1
ATOM 1019 C CA . SER A 1 130 ? -1.288 9.519 11.134 1.00 91.44 130 SER A CA 1
ATOM 1020 C C . SER A 1 130 ? -2.755 9.215 10.811 1.00 91.44 130 SER A C 1
ATOM 1022 O O . SER A 1 130 ? -3.063 8.334 10.008 1.00 91.44 130 SER A O 1
ATOM 1024 N N . PHE A 1 131 ? -3.682 9.963 11.412 1.00 94.06 131 PHE A N 1
ATOM 1025 C CA . PHE A 1 131 ? -5.116 9.762 11.231 1.00 94.06 131 PHE A CA 1
ATOM 1026 C C . PHE A 1 131 ? -5.579 10.127 9.816 1.00 94.06 131 PHE A C 1
ATOM 1028 O O . PHE A 1 131 ? -6.386 9.412 9.213 1.00 94.06 131 PHE A O 1
ATOM 1035 N N . ASN A 1 132 ? -5.047 11.217 9.262 1.00 93.50 132 ASN A N 1
ATOM 1036 C CA . ASN A 1 132 ? -5.308 11.621 7.889 1.00 93.50 132 ASN A CA 1
ATOM 1037 C C . ASN A 1 132 ? -4.777 10.578 6.895 1.00 93.50 132 ASN A C 1
ATOM 1039 O O . ASN A 1 132 ? -5.499 10.214 5.972 1.00 93.50 132 ASN A O 1
ATOM 1043 N N . LEU A 1 133 ? -3.573 10.042 7.116 1.00 91.62 133 LEU A N 1
ATOM 1044 C CA . LEU A 1 133 ? -2.998 8.988 6.280 1.00 91.62 133 LEU A CA 1
ATOM 1045 C C . LEU A 1 133 ? -3.889 7.740 6.248 1.00 91.62 133 LEU A C 1
ATOM 1047 O O . LEU A 1 133 ? -4.241 7.262 5.172 1.00 91.62 133 LEU A O 1
ATOM 1051 N N . TYR A 1 134 ? -4.308 7.262 7.420 1.00 94.44 134 TYR A N 1
ATOM 1052 C CA . TYR A 1 134 ? -5.224 6.129 7.539 1.00 94.44 134 TYR A CA 1
ATOM 1053 C C . TYR A 1 134 ? -6.561 6.395 6.829 1.00 94.44 134 TYR A C 1
ATOM 1055 O O . TYR A 1 134 ? -7.038 5.572 6.053 1.00 94.44 134 TYR A O 1
ATOM 1063 N N . THR A 1 135 ? -7.141 7.584 7.016 1.00 95.44 135 THR A N 1
ATOM 1064 C CA . THR A 1 135 ? -8.403 7.971 6.360 1.00 95.44 135 THR A CA 1
ATOM 1065 C C . THR A 1 135 ? -8.262 8.035 4.835 1.00 95.44 135 THR A C 1
ATOM 1067 O O . THR A 1 135 ? -9.161 7.609 4.109 1.00 95.44 135 THR A O 1
ATOM 1070 N N . GLN A 1 136 ? -7.136 8.546 4.332 1.00 94.06 136 GLN A N 1
ATOM 1071 C CA . GLN A 1 136 ? -6.836 8.580 2.900 1.00 94.06 136 GLN A CA 1
ATOM 1072 C C . GLN A 1 136 ? -6.646 7.175 2.325 1.00 94.06 136 GLN A C 1
ATOM 1074 O O . GLN A 1 136 ? -7.131 6.911 1.225 1.00 94.06 136 GLN A O 1
ATOM 1079 N N . TRP A 1 137 ? -6.012 6.266 3.069 1.00 94.38 137 TRP A N 1
ATOM 1080 C CA . TRP A 1 137 ? -5.905 4.862 2.679 1.00 94.38 137 TRP A CA 1
ATOM 1081 C C . TRP A 1 137 ? -7.286 4.193 2.587 1.00 94.38 137 TRP A C 1
ATOM 1083 O O . TRP A 1 137 ? -7.607 3.634 1.540 1.00 94.38 137 TRP A O 1
ATOM 1093 N N . LEU A 1 138 ? -8.161 4.347 3.591 1.00 96.06 138 LEU A N 1
ATOM 1094 C CA . LEU A 1 138 ? -9.541 3.833 3.520 1.00 96.06 138 LEU A CA 1
ATOM 1095 C C . LEU A 1 138 ? -10.305 4.398 2.309 1.00 96.06 138 LEU A C 1
ATOM 1097 O O . LEU A 1 138 ? -10.980 3.662 1.585 1.00 96.06 138 LEU A O 1
ATOM 1101 N N . ALA A 1 139 ? -10.172 5.702 2.047 1.00 96.25 139 ALA A N 1
ATOM 1102 C CA . ALA A 1 139 ? -10.787 6.348 0.889 1.00 96.25 139 ALA A CA 1
ATOM 1103 C C . ALA A 1 139 ? -10.231 5.814 -0.444 1.00 96.25 139 ALA A C 1
ATOM 1105 O O . ALA A 1 139 ? -10.992 5.627 -1.396 1.00 96.25 139 ALA A O 1
ATOM 1106 N N . ASN A 1 140 ? -8.928 5.531 -0.512 1.00 94.62 140 ASN A N 1
ATOM 1107 C CA . ASN A 1 140 ? -8.297 4.910 -1.670 1.00 94.62 140 ASN A CA 1
ATOM 1108 C C . ASN A 1 140 ? -8.825 3.485 -1.900 1.00 94.62 140 ASN A C 1
ATOM 1110 O O . ASN A 1 140 ? -9.218 3.169 -3.023 1.00 94.62 140 ASN A O 1
ATOM 1114 N N . VAL A 1 141 ? -8.921 2.656 -0.853 1.00 95.38 141 VAL A N 1
ATOM 1115 C CA . VAL A 1 141 ? -9.514 1.309 -0.938 1.00 95.38 141 VAL A CA 1
ATOM 1116 C C . VAL A 1 141 ? -10.962 1.392 -1.429 1.00 95.38 141 VAL A C 1
ATOM 1118 O O . VAL A 1 141 ? -11.336 0.698 -2.376 1.00 95.38 141 VAL A O 1
ATOM 1121 N N . ARG A 1 142 ? -11.767 2.310 -0.872 1.00 97.38 142 ARG A N 1
ATOM 1122 C CA . ARG A 1 142 ? -13.145 2.558 -1.329 1.00 97.38 142 ARG A CA 1
ATOM 1123 C C . ARG A 1 142 ? -13.194 2.915 -2.810 1.00 97.38 142 ARG A C 1
ATOM 1125 O O . ARG A 1 142 ? -14.033 2.386 -3.541 1.00 97.38 142 ARG A O 1
ATOM 1132 N N . TRP A 1 143 ? -12.332 3.826 -3.256 1.00 95.94 143 TRP A N 1
ATOM 1133 C CA . TRP A 1 143 ? -12.272 4.234 -4.657 1.00 95.94 143 TRP A CA 1
ATOM 1134 C C . TRP A 1 143 ? -11.894 3.063 -5.569 1.00 95.94 143 TRP A C 1
ATOM 1136 O O . TRP A 1 143 ? -12.541 2.881 -6.603 1.00 95.94 143 TRP A O 1
ATOM 1146 N N . ARG A 1 144 ? -10.912 2.237 -5.182 1.00 93.94 144 ARG A N 1
ATOM 1147 C CA . ARG A 1 144 ? -10.486 1.062 -5.958 1.00 93.94 144 ARG A CA 1
ATOM 1148 C C . ARG A 1 144 ? -11.592 0.018 -6.074 1.00 93.94 144 ARG A C 1
ATOM 1150 O O . ARG A 1 144 ? -11.875 -0.398 -7.194 1.00 93.94 144 ARG A O 1
ATOM 1157 N N . LEU A 1 145 ? -12.270 -0.321 -4.974 1.00 96.19 145 LEU A N 1
ATOM 1158 C CA . LEU A 1 145 ? -13.407 -1.254 -4.972 1.00 96.19 145 LEU A CA 1
ATOM 1159 C C . LEU A 1 145 ? -14.523 -0.790 -5.916 1.00 96.19 145 LEU A C 1
ATOM 1161 O O . LEU A 1 145 ? -14.942 -1.528 -6.803 1.00 96.19 145 LEU A O 1
ATOM 1165 N N . ASN A 1 146 ? -14.961 0.465 -5.782 1.00 95.75 146 ASN A N 1
ATOM 1166 C CA . ASN A 1 146 ? -16.029 1.005 -6.625 1.00 95.75 146 ASN A CA 1
ATOM 1167 C C . ASN A 1 146 ? -15.614 1.134 -8.100 1.00 95.75 146 ASN A C 1
ATOM 1169 O O . ASN A 1 146 ? -16.427 0.883 -8.987 1.00 95.75 146 ASN A O 1
ATOM 1173 N N . SER A 1 147 ? -14.363 1.516 -8.374 1.00 93.38 147 SER A N 1
ATOM 1174 C CA . SER A 1 147 ? -13.856 1.647 -9.747 1.00 93.38 147 SER A CA 1
ATOM 1175 C C . SER A 1 147 ? -13.733 0.291 -10.433 1.00 93.38 147 SER A C 1
ATOM 1177 O O . SER A 1 147 ? -14.101 0.158 -11.595 1.00 93.38 147 SER A O 1
ATOM 1179 N N . HIS A 1 148 ? -13.248 -0.722 -9.716 1.00 92.69 148 HIS A N 1
ATOM 1180 C CA . HIS A 1 148 ? -13.129 -2.080 -10.231 1.00 92.69 148 HIS A CA 1
ATOM 1181 C C . HIS A 1 148 ? -14.499 -2.699 -10.514 1.00 92.69 148 HIS A C 1
ATOM 1183 O O . HIS A 1 148 ? -14.739 -3.196 -11.611 1.00 92.69 148 HIS A O 1
ATOM 1189 N N . PHE A 1 149 ? -15.436 -2.571 -9.571 1.00 92.88 149 PHE A N 1
ATOM 1190 C CA . PHE A 1 149 ? -16.807 -3.031 -9.775 1.00 92.88 149 PHE A CA 1
ATOM 1191 C C . PHE A 1 149 ? -17.463 -2.344 -10.978 1.00 92.88 149 PHE A C 1
ATOM 1193 O O . PHE A 1 149 ? -18.159 -2.980 -11.766 1.00 92.88 149 PHE A O 1
ATOM 1200 N N . LEU A 1 150 ? -17.214 -1.042 -11.165 1.00 90.69 150 LEU A N 1
ATOM 1201 C CA . LEU A 1 150 ? -17.703 -0.316 -12.334 1.00 90.69 150 LEU A CA 1
ATOM 1202 C C . LEU A 1 150 ? -17.125 -0.871 -13.644 1.00 90.69 150 LEU A C 1
ATOM 1204 O O . LEU A 1 150 ? -17.877 -1.023 -14.600 1.00 90.69 150 LEU A O 1
ATOM 1208 N N . GLN A 1 151 ? -15.838 -1.225 -13.682 1.00 89.31 151 GLN A N 1
ATOM 1209 C CA . GLN A 1 151 ? -15.212 -1.836 -14.863 1.00 89.31 151 GLN A CA 1
ATOM 1210 C C . GLN A 1 151 ? -15.834 -3.195 -15.204 1.00 89.31 151 GLN A C 1
ATOM 1212 O O . GLN A 1 151 ? -16.133 -3.457 -16.371 1.00 89.31 151 GLN A O 1
ATOM 1217 N N . ILE A 1 152 ? -16.089 -4.035 -14.195 1.00 87.00 152 ILE A N 1
ATOM 1218 C CA . ILE A 1 152 ? -16.796 -5.312 -14.372 1.00 87.00 152 ILE A CA 1
ATOM 1219 C C . ILE A 1 152 ? -18.185 -5.062 -14.963 1.00 87.00 152 ILE A C 1
ATOM 1221 O O . ILE A 1 152 ? -18.579 -5.709 -15.932 1.00 87.00 152 ILE A O 1
ATOM 1225 N N . MET A 1 153 ? -18.915 -4.085 -14.422 1.00 84.62 153 MET A N 1
ATOM 1226 C CA . MET A 1 153 ? -20.241 -3.719 -14.914 1.00 84.62 153 MET A CA 1
ATOM 1227 C C . MET A 1 153 ? -20.196 -3.195 -16.352 1.00 84.62 153 MET A C 1
ATOM 1229 O O . MET A 1 153 ? -21.021 -3.599 -17.157 1.00 84.62 153 MET A O 1
ATOM 1233 N N . GLU A 1 154 ? -19.242 -2.341 -16.714 1.00 84.12 154 GLU A N 1
ATOM 1234 C CA . GLU A 1 154 ? -19.104 -1.834 -18.087 1.00 84.12 154 GLU A CA 1
ATOM 1235 C C . GLU A 1 154 ? -18.754 -2.944 -19.088 1.00 84.12 154 GLU A C 1
ATOM 1237 O O . GLU A 1 154 ? -19.220 -2.918 -20.227 1.00 84.12 154 GLU A O 1
ATOM 1242 N N . THR A 1 155 ? -17.982 -3.941 -18.649 1.00 81.19 155 THR A N 1
ATOM 1243 C CA . THR A 1 155 ? -17.551 -5.070 -19.485 1.00 81.19 155 THR A CA 1
ATOM 1244 C C . THR A 1 155 ? -18.661 -6.114 -19.646 1.00 81.19 155 THR A C 1
ATOM 1246 O O . THR A 1 155 ? -18.967 -6.534 -20.762 1.00 81.19 155 THR A O 1
ATOM 1249 N N . LYS A 1 156 ? -19.306 -6.520 -18.542 1.00 78.44 156 LYS A N 1
ATOM 1250 C CA . LYS A 1 156 ? -20.327 -7.583 -18.523 1.00 78.44 156 LYS A CA 1
ATOM 1251 C C . LYS A 1 156 ? -21.730 -7.066 -18.845 1.00 78.44 156 LYS A C 1
ATOM 1253 O O . LYS A 1 156 ? -22.499 -7.743 -19.529 1.00 78.44 156 LYS A O 1
ATOM 1258 N N . CYS A 1 157 ? -22.100 -5.872 -18.378 1.00 71.62 157 CYS A N 1
ATOM 1259 C CA . CYS A 1 157 ? -23.383 -5.254 -18.710 1.00 71.62 157 CYS A CA 1
ATOM 1260 C C . CYS A 1 157 ? -23.257 -4.476 -20.015 1.00 71.62 157 CYS A C 1
ATOM 1262 O O . CYS A 1 157 ? -23.173 -3.250 -20.050 1.00 71.62 157 CYS A O 1
ATOM 1264 N N . VAL A 1 158 ? -23.321 -5.207 -21.125 1.00 58.84 158 VAL A N 1
ATOM 1265 C CA . VAL A 1 158 ? -23.549 -4.606 -22.435 1.00 58.84 158 VAL A CA 1
ATOM 1266 C C . VAL A 1 158 ? -24.966 -4.021 -22.434 1.00 58.84 158 VAL A C 1
ATOM 1268 O O . VAL A 1 158 ? -25.933 -4.694 -22.788 1.00 58.84 158 VAL A O 1
ATOM 1271 N N . CYS A 1 159 ? -25.105 -2.752 -22.038 1.00 54.28 159 CYS A N 1
ATOM 1272 C CA . CYS A 1 159 ? -26.348 -1.967 -22.047 1.00 54.28 159 CYS A CA 1
ATOM 1273 C C . CYS A 1 159 ? -26.861 -1.684 -23.477 1.00 54.28 159 CYS A C 1
ATOM 1275 O O . CYS A 1 159 ? -27.299 -0.579 -23.788 1.00 54.28 159 CYS A O 1
ATOM 1277 N N . LYS A 1 160 ? -26.788 -2.659 -24.391 1.00 54.47 160 LYS A N 1
ATOM 1278 C CA . LYS A 1 160 ? -27.317 -2.542 -25.755 1.00 54.47 160 LYS A CA 1
ATOM 1279 C C . LYS A 1 160 ? -28.839 -2.673 -25.802 1.00 54.47 160 LYS A C 1
ATOM 1281 O O . LYS A 1 160 ? -29.424 -2.344 -26.830 1.00 54.47 160 LYS A O 1
ATOM 1286 N N . GLN A 1 161 ? -29.492 -3.104 -24.718 1.00 55.59 161 GLN A N 1
ATOM 1287 C CA . GLN A 1 161 ? -30.949 -3.090 -24.610 1.00 55.59 161 GLN A CA 1
ATOM 1288 C C . GLN A 1 161 ? -31.422 -2.471 -23.284 1.00 55.59 161 GLN A C 1
ATOM 1290 O O . GLN A 1 161 ? -30.842 -2.755 -22.240 1.00 55.59 161 GLN A O 1
ATOM 1295 N N . PRO A 1 162 ? -32.507 -1.671 -23.295 1.00 57.56 162 PRO A N 1
ATOM 1296 C CA . PRO A 1 162 ? -33.072 -1.011 -22.110 1.00 57.56 162 PRO A CA 1
ATOM 1297 C C . PRO A 1 162 ? -33.721 -1.974 -21.097 1.00 57.56 162 PRO A C 1
ATOM 1299 O O . PRO A 1 162 ? -34.325 -1.530 -20.126 1.00 57.56 162 PRO A O 1
ATOM 1302 N N . GLN A 1 163 ? -33.617 -3.285 -21.313 1.00 54.69 163 GLN A N 1
ATOM 1303 C CA . GLN A 1 163 ? -34.162 -4.322 -20.444 1.00 54.69 163 GLN A CA 1
ATOM 1304 C C . GLN A 1 163 ? -33.038 -5.275 -20.030 1.00 54.69 163 GLN A C 1
ATOM 1306 O O . GLN A 1 163 ? -32.991 -6.428 -20.448 1.00 54.69 163 GLN A O 1
ATOM 1311 N N . CYS A 1 164 ? -32.108 -4.795 -19.205 1.00 56.12 164 CYS A N 1
ATOM 1312 C CA . CYS A 1 164 ? -31.267 -5.693 -18.420 1.00 56.12 164 CYS A CA 1
ATOM 1313 C C . CYS A 1 164 ? -32.153 -6.333 -17.342 1.00 56.12 164 CYS A C 1
ATOM 1315 O O . CYS A 1 164 ? -32.279 -5.809 -16.237 1.00 56.12 164 CYS A O 1
ATOM 1317 N N . ALA A 1 165 ? -32.823 -7.435 -17.686 1.00 52.88 165 ALA A N 1
ATOM 1318 C CA . ALA A 1 165 ? -33.448 -8.299 -16.694 1.00 52.88 165 ALA A CA 1
ATOM 1319 C C . ALA A 1 165 ? -32.339 -8.814 -15.757 1.00 52.88 165 ALA A C 1
ATOM 1321 O O . ALA A 1 165 ? -31.349 -9.376 -16.221 1.00 52.88 165 ALA A O 1
ATOM 1322 N N . SER A 1 166 ? -32.461 -8.527 -14.458 1.00 51.62 166 SER A N 1
ATOM 1323 C CA . SER A 1 166 ? -31.424 -8.779 -13.449 1.00 51.62 166 SER A CA 1
ATOM 1324 C C . SER A 1 166 ? -30.960 -10.240 -13.382 1.00 51.62 166 SER A C 1
ATOM 1326 O O . SER A 1 166 ? -31.693 -11.157 -13.755 1.00 51.62 166 SER A O 1
ATOM 1328 N N . PRO A 1 167 ? -29.836 -10.463 -12.683 1.00 50.44 167 PRO A N 1
ATOM 1329 C CA . PRO A 1 167 ? -30.009 -11.177 -11.424 1.00 50.44 167 PRO A CA 1
ATOM 1330 C C . PRO A 1 167 ? -29.412 -10.423 -10.221 1.00 50.44 167 PRO A C 1
ATOM 1332 O O . PRO A 1 167 ? -28.233 -10.084 -10.236 1.00 50.44 167 PRO A O 1
ATOM 1335 N N . PRO A 1 168 ? -30.173 -10.247 -9.123 1.00 58.19 168 PRO A N 1
ATOM 1336 C CA . PRO A 1 168 ? -29.611 -9.864 -7.824 1.00 58.19 168 PRO A CA 1
ATOM 1337 C C . PRO A 1 168 ? -28.696 -10.954 -7.226 1.00 58.19 168 PRO A C 1
ATOM 1339 O O . PRO A 1 168 ? -27.914 -10.678 -6.321 1.00 58.19 168 PRO A O 1
ATOM 1342 N N . THR A 1 169 ? -28.755 -12.195 -7.729 1.00 61.53 169 THR A N 1
ATOM 1343 C CA . THR A 1 169 ? -27.903 -13.306 -7.277 1.00 61.53 169 THR A CA 1
ATOM 1344 C C . THR A 1 169 ? -26.484 -13.276 -7.845 1.00 61.53 169 THR A C 1
ATOM 1346 O O . THR A 1 169 ? -25.582 -13.747 -7.156 1.00 61.53 169 THR A O 1
ATOM 1349 N N . SER A 1 170 ? -26.246 -12.699 -9.032 1.00 73.25 170 SER A N 1
ATOM 1350 C CA . SER A 1 170 ? -24.881 -12.582 -9.572 1.00 73.25 170 SER A CA 1
ATOM 1351 C C . SER A 1 170 ? -24.068 -11.525 -8.831 1.00 73.25 170 SER A C 1
ATOM 1353 O O . SER A 1 170 ? -22.884 -11.734 -8.587 1.00 73.25 170 SER A O 1
ATOM 1355 N N . TRP A 1 171 ? -24.698 -10.437 -8.371 1.00 84.94 171 TRP A N 1
ATOM 1356 C CA . TRP A 1 171 ? -23.994 -9.364 -7.662 1.00 84.94 171 TRP A CA 1
ATOM 1357 C C . TRP A 1 171 ? -23.227 -9.849 -6.447 1.00 84.94 171 TRP A C 1
ATOM 1359 O O . TRP A 1 171 ? -22.139 -9.352 -6.205 1.00 84.94 171 TRP A O 1
ATOM 1369 N N . ARG A 1 172 ? -23.734 -10.834 -5.703 1.00 89.00 172 ARG A N 1
ATOM 1370 C CA . ARG A 1 172 ? -22.994 -11.357 -4.549 1.00 89.00 172 ARG A CA 1
ATOM 1371 C C . ARG A 1 172 ? -21.651 -11.970 -4.945 1.00 89.00 172 ARG A C 1
ATOM 1373 O O . ARG A 1 172 ? -20.664 -11.737 -4.256 1.00 89.00 172 ARG A O 1
ATOM 1380 N N . GLN A 1 173 ? -21.612 -12.709 -6.054 1.00 89.81 173 GLN A N 1
ATOM 1381 C CA . GLN A 1 173 ? -20.375 -13.282 -6.579 1.00 89.81 173 GLN A CA 1
ATOM 1382 C C . GLN A 1 173 ? -19.439 -12.184 -7.093 1.00 89.81 173 GLN A C 1
ATOM 1384 O O . GLN A 1 173 ? -18.274 -12.176 -6.720 1.00 89.81 173 GLN A O 1
ATOM 1389 N N . GLU A 1 174 ? -19.962 -11.220 -7.855 1.00 90.88 174 GLU A N 1
ATOM 1390 C CA . GLU A 1 174 ? -19.184 -10.087 -8.387 1.00 90.88 174 GLU A CA 1
ATOM 1391 C C . GLU A 1 174 ? -18.639 -9.176 -7.272 1.00 90.88 174 GLU A C 1
ATOM 1393 O O . GLU A 1 174 ? -17.523 -8.669 -7.354 1.00 90.88 174 GLU A O 1
ATOM 1398 N N . ILE A 1 175 ? -19.404 -8.983 -6.192 1.00 93.62 175 ILE A N 1
ATOM 1399 C CA . ILE A 1 175 ? -18.997 -8.210 -5.013 1.00 93.62 175 ILE A CA 1
ATOM 1400 C C . ILE A 1 175 ? -17.860 -8.925 -4.282 1.00 93.62 175 ILE A C 1
ATOM 1402 O O . ILE A 1 175 ? -16.835 -8.305 -4.005 1.00 93.62 175 ILE A O 1
ATOM 1406 N N . SER A 1 176 ? -18.023 -10.219 -3.983 1.00 93.69 176 SER A N 1
ATOM 1407 C CA . SER A 1 176 ? -16.959 -11.022 -3.373 1.00 93.69 176 SER A CA 1
ATOM 1408 C C . SER A 1 176 ? -15.711 -11.052 -4.255 1.00 93.69 176 SER A C 1
ATOM 1410 O O . SER A 1 176 ? -14.614 -10.855 -3.741 1.00 93.69 176 SER A O 1
ATOM 1412 N N . SER A 1 177 ? -15.880 -11.228 -5.569 1.00 92.06 177 SER A N 1
ATOM 1413 C CA . SER A 1 177 ? -14.785 -11.219 -6.542 1.00 92.06 177 SER A CA 1
ATOM 1414 C C . SER A 1 177 ? -14.057 -9.877 -6.559 1.00 92.06 177 SER A C 1
ATOM 1416 O O . SER A 1 177 ? -12.849 -9.832 -6.371 1.00 92.06 177 SER A O 1
ATOM 1418 N N . THR A 1 178 ? -14.791 -8.762 -6.613 1.00 94.38 178 THR A N 1
ATOM 1419 C CA . THR A 1 178 ? -14.211 -7.412 -6.549 1.00 94.38 178 THR A CA 1
ATOM 1420 C C . THR A 1 178 ? -13.376 -7.204 -5.290 1.00 94.38 178 THR A C 1
ATOM 1422 O O . THR A 1 178 ? -12.272 -6.666 -5.362 1.00 94.38 178 THR A O 1
ATOM 1425 N N . VAL A 1 179 ? -13.893 -7.607 -4.124 1.00 95.12 179 VAL A N 1
ATOM 1426 C CA . VAL A 1 179 ? -13.159 -7.466 -2.859 1.00 95.12 179 VAL A CA 1
ATOM 1427 C C . VAL A 1 179 ? -11.912 -8.346 -2.865 1.00 95.12 179 VAL A C 1
ATOM 1429 O O . VAL A 1 179 ? -10.839 -7.868 -2.505 1.00 95.12 179 VAL A O 1
ATOM 1432 N N . ASN A 1 180 ? -12.039 -9.590 -3.328 1.00 92.06 180 ASN A N 1
ATOM 1433 C CA . ASN A 1 180 ? -10.928 -10.522 -3.479 1.00 92.06 180 ASN A CA 1
ATOM 1434 C C . ASN A 1 180 ? -9.839 -9.977 -4.407 1.00 92.06 180 ASN A C 1
ATOM 1436 O O . ASN A 1 180 ? -8.673 -9.967 -4.034 1.00 92.06 180 ASN A O 1
ATOM 1440 N N . THR A 1 181 ? -10.196 -9.456 -5.577 1.00 89.75 181 THR A N 1
ATOM 1441 C CA . THR A 1 181 ? -9.221 -8.935 -6.538 1.00 89.75 181 THR A CA 1
ATOM 1442 C C . THR A 1 181 ? -8.571 -7.641 -6.061 1.00 89.75 181 THR A C 1
ATOM 1444 O O . THR A 1 181 ? -7.366 -7.474 -6.202 1.00 89.75 181 THR A O 1
ATOM 1447 N N . VAL A 1 182 ? -9.331 -6.704 -5.486 1.00 91.06 182 VAL A N 1
ATOM 1448 C CA . VAL A 1 182 ? -8.777 -5.400 -5.076 1.00 91.06 182 VAL A CA 1
ATOM 1449 C C . VAL A 1 182 ? -7.912 -5.504 -3.821 1.00 91.06 182 VAL A C 1
ATOM 1451 O O . VAL A 1 182 ? -6.916 -4.792 -3.727 1.00 91.06 182 VAL A O 1
ATOM 1454 N N . LEU A 1 183 ? -8.285 -6.361 -2.867 1.00 91.12 183 LEU A N 1
ATOM 1455 C CA . LEU A 1 183 ? -7.552 -6.554 -1.609 1.00 91.12 183 LEU A CA 1
ATOM 1456 C C . LEU A 1 183 ? -6.627 -7.780 -1.627 1.00 91.12 183 LEU A C 1
ATOM 1458 O O . LEU A 1 183 ? -6.031 -8.100 -0.600 1.00 91.12 183 LEU A O 1
ATOM 1462 N N . ALA A 1 184 ? -6.517 -8.463 -2.771 1.00 88.00 184 ALA A N 1
ATOM 1463 C CA . ALA A 1 184 ? -5.749 -9.693 -2.938 1.00 88.00 184 ALA A CA 1
ATOM 1464 C C . ALA A 1 184 ? -6.099 -10.781 -1.896 1.00 88.00 184 ALA A C 1
ATOM 1466 O O . ALA A 1 184 ? -5.236 -11.281 -1.176 1.00 88.00 184 ALA A O 1
ATOM 1467 N N . LEU A 1 185 ? -7.386 -11.126 -1.805 1.00 89.25 185 LEU A N 1
ATOM 1468 C CA . LEU A 1 185 ? -7.936 -12.128 -0.887 1.00 89.25 185 LEU A CA 1
ATOM 1469 C C . LEU A 1 185 ? -8.475 -13.333 -1.654 1.00 89.25 185 LEU A C 1
ATOM 1471 O O . LEU A 1 185 ? -8.995 -13.190 -2.756 1.00 89.25 185 LEU A O 1
ATOM 1475 N N . ASP A 1 186 ? -8.473 -14.499 -1.014 1.00 84.75 186 ASP A N 1
ATOM 1476 C CA . ASP A 1 186 ? -9.009 -15.721 -1.625 1.00 84.75 186 ASP A CA 1
ATOM 1477 C C . ASP A 1 186 ? -10.488 -15.975 -1.284 1.00 84.75 186 ASP A C 1
ATOM 1479 O O . ASP A 1 186 ? -11.170 -16.757 -1.948 1.00 84.75 186 ASP A O 1
ATOM 1483 N N . ASN A 1 187 ? -11.014 -15.377 -0.209 1.00 87.56 187 ASN A N 1
ATOM 1484 C CA . ASN A 1 187 ? -12.247 -15.867 0.415 1.00 87.56 187 ASN A CA 1
ATOM 1485 C C . ASN A 1 187 ? -13.103 -14.808 1.132 1.00 87.56 187 ASN A C 1
ATOM 1487 O O . ASN A 1 187 ? -13.763 -15.137 2.124 1.00 87.56 187 ASN A O 1
ATOM 1491 N N . ALA A 1 188 ? -13.162 -13.571 0.632 1.00 92.12 188 ALA A N 1
ATOM 1492 C CA . ALA A 1 188 ? -14.102 -12.573 1.134 1.00 92.12 188 ALA A CA 1
ATOM 1493 C C . ALA A 1 188 ? -15.555 -13.050 0.956 1.00 92.12 188 ALA A C 1
ATOM 1495 O O . ALA A 1 188 ? -15.994 -13.427 -0.137 1.00 92.12 188 ALA A O 1
ATOM 1496 N N . LYS A 1 189 ? -16.328 -13.033 2.045 1.00 92.81 189 LYS A N 1
ATOM 1497 C CA . LYS A 1 189 ? -17.713 -13.532 2.066 1.00 92.81 189 LYS A CA 1
ATOM 1498 C C . LYS A 1 189 ? -18.673 -12.435 2.476 1.00 92.81 189 LYS A C 1
ATOM 1500 O O . LYS A 1 189 ? -18.451 -11.756 3.471 1.00 92.81 189 LYS A O 1
ATOM 1505 N N . LEU A 1 190 ? -19.792 -12.312 1.775 1.00 91.44 190 LEU A N 1
ATOM 1506 C CA . LEU A 1 190 ? -20.888 -11.466 2.236 1.00 91.44 190 LEU A CA 1
ATOM 1507 C C . LEU A 1 190 ? -21.571 -12.098 3.449 1.00 91.44 190 LEU A C 1
ATOM 1509 O O . LEU A 1 190 ? -21.969 -13.266 3.418 1.00 91.44 190 LEU A O 1
ATOM 1513 N N . ARG A 1 191 ? -21.710 -11.328 4.530 1.00 86.06 191 ARG A N 1
ATOM 1514 C CA . ARG A 1 191 ? -22.484 -11.738 5.702 1.00 86.06 191 ARG A CA 1
ATOM 1515 C C . ARG A 1 191 ? -23.966 -11.604 5.362 1.00 86.06 191 ARG A C 1
ATOM 1517 O O . ARG A 1 191 ? -24.495 -10.500 5.255 1.00 86.06 191 ARG A O 1
ATOM 1524 N N . GLY A 1 192 ? -24.635 -12.742 5.172 1.00 72.25 192 GLY A N 1
ATOM 1525 C CA . GLY A 1 192 ? -26.090 -12.782 5.045 1.00 72.25 192 GLY A CA 1
ATOM 1526 C C . GLY A 1 192 ? -26.749 -12.260 6.326 1.00 72.25 192 GLY A C 1
ATOM 1527 O O . GLY A 1 192 ? -26.314 -12.608 7.419 1.00 72.25 192 GLY A O 1
ATOM 1528 N N . GLY A 1 193 ? -27.780 -11.423 6.194 1.00 67.19 193 GLY A N 1
ATOM 1529 C CA . GLY A 1 193 ? -28.497 -10.839 7.339 1.00 67.19 193 GLY A CA 1
ATOM 1530 C C . GLY A 1 193 ? -28.579 -9.312 7.351 1.00 67.19 193 GLY A C 1
ATOM 1531 O O . GLY A 1 193 ? -28.874 -8.742 8.398 1.00 67.19 193 GLY A O 1
ATOM 1532 N N . GLY A 1 194 ? -28.320 -8.646 6.218 1.00 60.50 194 GLY A N 1
ATOM 1533 C CA . GLY A 1 194 ? -28.421 -7.191 6.112 1.00 60.50 194 GLY A CA 1
ATOM 1534 C C . GLY A 1 194 ? -29.749 -6.661 6.657 1.00 60.50 194 GLY A C 1
ATOM 1535 O O . GLY A 1 194 ? -30.819 -7.188 6.339 1.00 60.50 194 GLY A O 1
ATOM 1536 N N . LEU A 1 195 ? -29.674 -5.614 7.482 1.00 60.44 195 LEU A N 1
ATOM 1537 C CA . LEU A 1 195 ? -30.843 -4.867 7.933 1.00 60.44 195 LEU A CA 1
ATOM 1538 C C . LEU A 1 195 ? -31.573 -4.366 6.685 1.00 60.44 195 LEU A C 1
ATOM 1540 O O . LEU A 1 195 ? -31.044 -3.537 5.943 1.00 60.44 195 LEU A O 1
ATOM 1544 N N . ILE A 1 196 ? -32.772 -4.892 6.425 1.00 58.25 196 ILE A N 1
ATOM 1545 C CA . ILE A 1 196 ? -33.618 -4.378 5.350 1.00 58.25 196 ILE A CA 1
ATOM 1546 C C . ILE A 1 196 ? -34.074 -2.993 5.801 1.00 58.25 196 ILE A C 1
ATOM 1548 O O . ILE A 1 196 ? -35.016 -2.852 6.583 1.00 58.25 196 ILE A O 1
ATOM 1552 N N . GLY A 1 197 ? -33.376 -1.960 5.333 1.00 64.50 197 GLY A N 1
ATOM 1553 C CA . GLY A 1 197 ? -33.862 -0.597 5.450 1.00 64.50 197 GLY A CA 1
ATOM 1554 C C . GLY A 1 197 ? -35.175 -0.503 4.680 1.00 64.50 197 GLY A C 1
ATOM 1555 O O . GLY A 1 197 ? -35.258 -0.964 3.540 1.00 64.50 197 GLY A O 1
ATOM 1556 N N . GLY A 1 198 ? -36.208 0.101 5.274 1.00 75.69 198 GLY A N 1
ATOM 1557 C CA . GLY A 1 198 ? -37.535 0.248 4.652 1.00 75.69 198 GLY A CA 1
ATOM 1558 C C . GLY A 1 198 ? -37.547 0.987 3.301 1.00 75.69 198 GLY A C 1
ATOM 1559 O O . GLY A 1 198 ? -38.593 1.100 2.677 1.00 75.69 198 GLY A O 1
ATOM 1560 N N . SER A 1 199 ? -36.395 1.475 2.837 1.00 77.00 199 SER A N 1
ATOM 1561 C CA . SER A 1 199 ? -36.157 2.140 1.556 1.00 77.00 199 SER A CA 1
ATOM 1562 C C . SER A 1 199 ? -35.799 1.197 0.399 1.00 77.00 199 SER A C 1
ATOM 1564 O O . SER A 1 199 ? -35.399 1.680 -0.658 1.00 77.00 199 SER A O 1
ATOM 1566 N N . GLY A 1 200 ? -35.889 -0.127 0.572 1.00 80.81 200 GLY A N 1
ATOM 1567 C CA . GLY A 1 200 ? -35.506 -1.064 -0.487 1.00 80.81 200 GLY A CA 1
ATOM 1568 C C . GLY A 1 200 ? -34.000 -1.022 -0.769 1.00 80.81 200 GLY A C 1
ATOM 1569 O O . GLY A 1 200 ? -33.558 -1.105 -1.912 1.00 80.81 200 GLY A O 1
ATOM 1570 N N . ILE A 1 201 ? -33.191 -0.840 0.267 1.00 82.62 201 ILE A N 1
ATOM 1571 C CA . ILE A 1 201 ? -31.734 -0.889 0.182 1.00 82.62 201 ILE A CA 1
ATOM 1572 C C . ILE A 1 201 ? -31.281 -1.934 1.189 1.00 82.62 201 ILE A C 1
ATOM 1574 O O . ILE A 1 201 ? -31.604 -1.836 2.374 1.00 82.62 201 ILE A O 1
ATOM 1578 N N . SER A 1 202 ? -30.546 -2.933 0.712 1.00 85.88 202 SER A N 1
ATOM 1579 C CA . SER A 1 202 ? -29.866 -3.888 1.575 1.00 85.88 202 SER A CA 1
ATOM 1580 C C . SER A 1 202 ? -28.451 -3.384 1.829 1.00 85.88 202 SER A C 1
ATOM 1582 O O . SER A 1 202 ? -27.715 -3.091 0.887 1.00 85.88 202 SER A O 1
ATOM 1584 N N . LEU A 1 203 ? -28.081 -3.232 3.097 1.00 89.44 203 LEU A N 1
ATOM 1585 C CA . LEU A 1 203 ? -26.697 -2.994 3.488 1.00 89.44 203 LEU A CA 1
ATOM 1586 C C . LEU A 1 203 ? -26.105 -4.338 3.912 1.00 89.44 203 LEU A C 1
ATOM 1588 O O . LEU A 1 203 ? -26.522 -4.899 4.926 1.00 89.44 203 LEU A O 1
ATOM 1592 N N . GLU A 1 204 ? -25.162 -4.861 3.134 1.00 92.06 204 GLU A N 1
ATOM 1593 C CA . GLU A 1 204 ? -24.460 -6.104 3.455 1.00 92.06 204 GLU A CA 1
ATOM 1594 C C . GLU A 1 204 ? -23.038 -5.788 3.943 1.00 92.06 204 GLU A C 1
ATOM 1596 O O . GLU A 1 204 ? -22.358 -4.910 3.410 1.00 92.06 204 GLU A O 1
ATOM 1601 N N . GLN A 1 205 ? -22.580 -6.487 4.982 1.00 92.75 205 GLN A N 1
ATOM 1602 C CA . GLN A 1 205 ? -21.196 -6.401 5.453 1.00 92.75 205 GLN A CA 1
ATOM 1603 C C . GLN A 1 205 ? -20.368 -7.491 4.772 1.00 92.75 205 GLN A C 1
ATOM 1605 O O . GLN A 1 205 ? -20.805 -8.641 4.690 1.00 92.75 205 GLN A O 1
ATOM 1610 N N . VAL A 1 206 ? -19.160 -7.160 4.326 1.00 94.50 206 VAL A N 1
ATOM 1611 C CA . VAL A 1 206 ? -18.219 -8.154 3.802 1.00 94.50 206 VAL A CA 1
ATOM 1612 C C . VAL A 1 206 ? -17.338 -8.638 4.953 1.00 94.50 206 VAL A C 1
ATOM 1614 O O . VAL A 1 206 ? -16.671 -7.849 5.618 1.00 94.50 206 VAL A O 1
ATOM 1617 N N . ALA A 1 207 ? -17.355 -9.942 5.217 1.00 93.44 207 ALA A N 1
ATOM 1618 C CA . ALA A 1 207 ? -16.414 -10.595 6.111 1.00 93.44 207 ALA A CA 1
ATOM 1619 C C . ALA A 1 207 ? -15.054 -10.691 5.416 1.00 93.44 207 ALA A C 1
ATOM 1621 O O . ALA A 1 207 ? -14.919 -11.395 4.409 1.00 93.44 207 ALA A O 1
ATOM 1622 N N . LEU A 1 208 ? -14.073 -9.985 5.968 1.00 93.31 208 LEU A N 1
ATOM 1623 C CA . LEU A 1 208 ? -12.683 -10.057 5.541 1.00 93.31 208 LEU A CA 1
ATOM 1624 C C . LEU A 1 208 ? -11.942 -11.121 6.361 1.00 93.31 208 LEU A C 1
ATOM 1626 O O . LEU A 1 208 ? -12.313 -11.353 7.514 1.00 93.31 208 LEU A O 1
ATOM 1630 N N . PRO A 1 209 ? -10.943 -11.799 5.781 1.00 91.94 209 PRO A N 1
ATOM 1631 C CA . PRO A 1 209 ? -10.070 -12.698 6.522 1.00 91.94 209 PRO A CA 1
ATOM 1632 C C . PRO A 1 209 ? -9.030 -11.918 7.341 1.00 91.94 209 PRO A C 1
ATOM 1634 O O . PRO A 1 209 ? -8.747 -10.751 7.061 1.00 91.94 209 PRO A O 1
ATOM 1637 N N . ASP A 1 210 ? -8.412 -12.597 8.310 1.00 88.81 210 ASP A N 1
ATOM 1638 C CA . ASP A 1 210 ? -7.209 -12.095 8.978 1.00 88.81 210 ASP A CA 1
ATOM 1639 C C . ASP A 1 210 ? -6.087 -11.890 7.936 1.00 88.81 210 ASP A C 1
ATOM 1641 O O . ASP A 1 210 ? -5.919 -12.738 7.054 1.00 88.81 210 ASP A O 1
ATOM 1645 N N . PRO A 1 211 ? -5.315 -10.794 8.003 1.00 91.44 211 PRO A N 1
ATOM 1646 C CA . PRO A 1 211 ? -5.369 -9.753 9.028 1.00 91.44 211 PRO A CA 1
ATOM 1647 C C . PRO A 1 211 ? -6.235 -8.536 8.665 1.00 91.44 211 PRO A C 1
ATOM 1649 O O . PRO A 1 211 ? -6.281 -7.589 9.442 1.00 91.44 211 PRO A O 1
ATOM 1652 N N . TRP A 1 212 ? -6.906 -8.520 7.510 1.00 93.19 212 TRP A N 1
ATOM 1653 C CA . TRP A 1 212 ? -7.624 -7.353 6.978 1.00 93.19 212 TRP A CA 1
ATOM 1654 C C . TRP A 1 212 ? -8.787 -6.871 7.845 1.00 93.19 212 TRP A C 1
ATOM 1656 O O . TRP A 1 212 ? -9.009 -5.662 7.962 1.00 93.19 212 TRP A O 1
ATOM 1666 N N . ASP A 1 213 ? -9.499 -7.801 8.477 1.00 93.62 213 ASP A N 1
ATOM 1667 C CA . ASP A 1 213 ? -10.593 -7.518 9.410 1.00 93.62 213 ASP A CA 1
ATOM 1668 C C . ASP A 1 213 ? -10.160 -6.679 10.621 1.00 93.62 213 ASP A C 1
ATOM 1670 O O . ASP A 1 213 ? -10.982 -5.991 11.219 1.00 93.62 213 ASP A O 1
ATOM 1674 N N . LYS A 1 214 ? -8.863 -6.657 10.945 1.00 94.00 214 LYS A N 1
ATOM 1675 C CA . LYS A 1 214 ? -8.299 -5.819 12.009 1.00 94.00 214 LYS A CA 1
ATOM 1676 C C . LYS A 1 214 ? -8.067 -4.371 11.613 1.00 94.00 214 LYS A C 1
ATOM 1678 O O . LYS A 1 214 ? -7.821 -3.561 12.506 1.00 94.00 214 LYS A O 1
ATOM 1683 N N . PHE A 1 215 ? -8.085 -4.047 10.320 1.00 95.00 215 PHE A N 1
ATOM 1684 C CA . PHE A 1 215 ? -7.721 -2.720 9.818 1.00 95.00 215 PHE A CA 1
ATOM 1685 C C . PHE A 1 215 ? -8.901 -1.962 9.240 1.00 95.00 215 PHE A C 1
ATOM 1687 O O . PHE A 1 215 ? -8.992 -0.762 9.457 1.00 95.00 215 PHE A O 1
ATOM 1694 N N . LEU A 1 216 ? -9.798 -2.615 8.505 1.00 96.62 216 LEU A N 1
ATOM 1695 C CA . LEU A 1 216 ? -10.911 -1.933 7.850 1.00 96.62 216 LEU A CA 1
ATOM 1696 C C . LEU A 1 216 ? -12.182 -2.782 7.868 1.00 96.62 216 LEU A C 1
ATOM 1698 O O . LEU A 1 216 ? -12.139 -4.007 7.944 1.00 96.62 216 LEU A O 1
ATOM 1702 N N . ALA A 1 217 ? -13.325 -2.114 7.763 1.00 96.00 217 ALA A N 1
ATOM 1703 C CA . ALA A 1 217 ? -14.616 -2.745 7.550 1.00 96.00 217 ALA A CA 1
ATOM 1704 C C . ALA A 1 217 ? -15.123 -2.378 6.155 1.00 96.00 217 ALA A C 1
ATOM 1706 O O . ALA A 1 217 ? -15.185 -1.200 5.806 1.00 96.00 217 ALA A O 1
ATOM 1707 N N . VAL A 1 218 ? -15.515 -3.374 5.359 1.00 96.75 218 VAL A N 1
ATOM 1708 C CA . VAL A 1 218 ? -16.156 -3.134 4.059 1.00 96.75 218 VAL A CA 1
ATOM 1709 C C . VAL A 1 218 ? -17.646 -3.402 4.186 1.00 96.75 218 VAL A C 1
ATOM 1711 O O . VAL A 1 218 ? -18.073 -4.482 4.603 1.00 96.75 218 VAL A O 1
ATOM 1714 N N . THR A 1 219 ? -18.444 -2.419 3.787 1.00 95.94 219 THR A N 1
ATOM 1715 C CA . THR A 1 219 ? -19.885 -2.578 3.606 1.00 95.94 219 THR A CA 1
ATOM 1716 C C . THR A 1 219 ? -20.250 -2.295 2.159 1.00 95.94 219 THR A C 1
ATOM 1718 O O . THR A 1 219 ? -19.579 -1.537 1.461 1.00 95.94 219 THR A O 1
ATOM 1721 N N . VAL A 1 220 ? -21.307 -2.935 1.679 1.00 95.50 220 VAL A N 1
ATOM 1722 C CA . VAL A 1 220 ? -21.818 -2.737 0.328 1.00 95.50 220 VAL A CA 1
ATOM 1723 C C . VAL A 1 220 ? -23.299 -2.422 0.389 1.00 95.50 220 VAL A C 1
ATOM 1725 O O . VAL A 1 220 ? -24.107 -3.143 0.979 1.00 95.50 220 VAL A O 1
ATOM 1728 N N . ARG A 1 221 ? -23.656 -1.295 -0.217 1.00 93.31 221 ARG A N 1
ATOM 1729 C CA . ARG A 1 221 ? -25.033 -0.863 -0.386 1.00 93.31 221 ARG A CA 1
ATOM 1730 C C . ARG A 1 221 ? -25.576 -1.489 -1.662 1.00 93.31 221 ARG A C 1
ATOM 1732 O O . ARG A 1 221 ? -25.193 -1.074 -2.750 1.00 93.31 221 ARG A O 1
ATOM 1739 N N . ILE A 1 222 ? -26.483 -2.450 -1.527 1.00 90.38 222 ILE A N 1
ATOM 1740 C CA . ILE A 1 222 ? -27.126 -3.152 -2.638 1.00 90.38 222 ILE A CA 1
ATOM 1741 C C . ILE A 1 222 ? -28.560 -2.616 -2.808 1.00 90.38 222 ILE A C 1
ATOM 1743 O O . ILE A 1 222 ? -29.389 -2.769 -1.905 1.00 90.38 222 ILE A O 1
ATOM 1747 N N . PRO A 1 223 ? -28.888 -1.962 -3.933 1.00 87.25 223 PRO A N 1
ATOM 1748 C CA . PRO A 1 223 ? -30.251 -1.505 -4.198 1.00 87.25 223 PRO A CA 1
ATOM 1749 C C . PRO A 1 223 ? -31.191 -2.692 -4.469 1.00 87.25 223 PRO A C 1
ATOM 1751 O O . PRO A 1 223 ? -30.809 -3.648 -5.137 1.00 87.25 223 PRO A O 1
ATOM 1754 N N . SER A 1 224 ? -32.425 -2.645 -3.956 1.00 81.06 224 SER A N 1
ATOM 1755 C CA . SER A 1 224 ? -33.431 -3.702 -4.185 1.00 81.06 224 SER A CA 1
ATOM 1756 C C . SER A 1 224 ? -34.043 -3.663 -5.585 1.00 81.06 224 SER A C 1
ATOM 1758 O O . SER A 1 224 ? -34.455 -4.699 -6.103 1.00 81.06 224 SER A O 1
ATOM 1760 N N . GLU A 1 225 ? -34.086 -2.484 -6.209 1.00 77.88 225 GLU A N 1
ATOM 1761 C CA . GLU A 1 225 ? -34.562 -2.312 -7.577 1.00 77.88 225 GLU A CA 1
ATOM 1762 C C . GLU A 1 225 ? -33.404 -2.515 -8.555 1.00 77.88 225 GLU A C 1
ATOM 1764 O O . GLU A 1 225 ? -32.464 -1.716 -8.614 1.00 77.88 225 GLU A O 1
ATOM 1769 N N . GLY A 1 226 ? -33.477 -3.604 -9.321 1.00 63.94 226 GLY A N 1
ATOM 1770 C CA . GLY A 1 226 ? -32.496 -3.934 -10.346 1.00 63.94 226 GLY A CA 1
ATOM 1771 C C . GLY A 1 226 ? -32.477 -2.915 -11.489 1.00 63.94 226 GLY A C 1
ATOM 1772 O O . GLY A 1 226 ? -33.514 -2.442 -11.945 1.00 63.94 226 GLY A O 1
ATOM 1773 N N . GLY A 1 227 ? -31.281 -2.586 -11.973 1.00 66.25 227 GLY A N 1
ATOM 1774 C CA . GLY A 1 227 ? -31.077 -1.741 -13.148 1.00 66.25 227 GLY A CA 1
ATOM 1775 C C . GLY A 1 227 ? -29.658 -1.183 -13.188 1.00 66.25 227 GLY A C 1
ATOM 1776 O O . GLY A 1 227 ? -29.041 -0.982 -12.148 1.00 66.25 227 GLY A O 1
ATOM 1777 N N . CYS A 1 228 ? -29.127 -0.894 -14.377 1.00 67.88 228 CYS A N 1
ATOM 1778 C CA . CYS A 1 228 ? -27.747 -0.407 -14.531 1.00 67.88 228 CYS A CA 1
ATOM 1779 C C . CYS A 1 228 ? -27.492 0.950 -13.847 1.00 67.88 228 CYS A C 1
ATOM 1781 O O . CYS A 1 228 ? -26.350 1.273 -13.532 1.00 67.88 228 CYS A O 1
ATOM 1783 N N . ALA A 1 229 ? -28.547 1.735 -13.601 1.00 74.62 229 ALA A N 1
ATOM 1784 C CA . ALA A 1 229 ? -28.466 2.988 -12.851 1.00 74.62 229 ALA A CA 1
ATOM 1785 C C . ALA A 1 229 ? -28.270 2.770 -11.338 1.00 74.62 229 ALA A C 1
ATOM 1787 O O . ALA A 1 229 ? -27.675 3.611 -10.668 1.00 74.62 229 ALA A O 1
ATOM 1788 N N . ASN A 1 230 ? -28.734 1.633 -10.814 1.00 82.50 230 ASN A N 1
ATOM 1789 C CA . ASN A 1 230 ? -28.708 1.282 -9.401 1.00 82.50 230 ASN A CA 1
ATOM 1790 C C . ASN A 1 230 ? -27.673 0.173 -9.189 1.00 82.50 230 ASN A C 1
ATOM 1792 O O . ASN A 1 230 ? -27.997 -1.013 -9.162 1.00 82.50 230 ASN A O 1
ATOM 1796 N N . ARG A 1 231 ? -26.406 0.569 -9.066 1.00 87.81 231 ARG A N 1
ATOM 1797 C CA . ARG A 1 231 ? -25.289 -0.355 -8.835 1.00 87.81 231 ARG A CA 1
ATOM 1798 C C . ARG A 1 231 ? -24.952 -0.481 -7.346 1.00 87.81 231 ARG A C 1
ATOM 1800 O O . ARG A 1 231 ? -25.130 0.497 -6.615 1.00 87.81 231 ARG A O 1
ATOM 1807 N N . PRO A 1 232 ? -24.432 -1.641 -6.908 1.00 92.44 232 PRO A N 1
ATOM 1808 C CA . PRO A 1 232 ? -23.750 -1.764 -5.630 1.00 92.44 232 PRO A CA 1
ATOM 1809 C C . PRO A 1 232 ? -22.711 -0.655 -5.418 1.00 92.44 232 PRO A C 1
ATOM 1811 O O . PRO A 1 232 ? -21.940 -0.339 -6.325 1.00 92.44 232 PRO A O 1
ATOM 1814 N N . GLU A 1 233 ? -22.702 -0.063 -4.224 1.00 95.44 233 GLU A N 1
ATOM 1815 C CA . GLU A 1 233 ? -21.702 0.927 -3.816 1.00 95.44 233 GLU A CA 1
ATOM 1816 C C . GLU A 1 233 ? -20.973 0.434 -2.569 1.00 95.44 233 GLU A C 1
ATOM 1818 O O . GLU A 1 233 ? -21.596 0.148 -1.544 1.00 95.44 233 GLU A O 1
ATOM 1823 N N . PHE A 1 234 ? -19.648 0.350 -2.652 1.00 97.31 234 PHE A N 1
ATOM 1824 C CA . PHE A 1 234 ? -18.805 -0.006 -1.519 1.00 97.31 234 PHE A CA 1
ATOM 1825 C C . PHE A 1 234 ? -18.562 1.212 -0.623 1.00 97.31 234 PHE A C 1
ATOM 1827 O O . PHE A 1 234 ? -18.204 2.293 -1.107 1.00 97.31 234 PHE A O 1
ATOM 1834 N N . SER A 1 235 ? -18.683 1.009 0.686 1.00 97.12 235 SER A N 1
ATOM 1835 C CA . SER A 1 235 ? -18.122 1.866 1.727 1.00 97.12 235 SER A CA 1
ATOM 1836 C C . SER A 1 235 ? -17.003 1.116 2.437 1.00 97.12 235 SER A C 1
ATOM 1838 O O . SER A 1 235 ? -17.045 -0.106 2.592 1.00 97.12 235 SER A O 1
ATOM 1840 N N . VAL A 1 236 ? -15.986 1.870 2.836 1.00 97.56 236 VAL A N 1
ATOM 1841 C CA . VAL A 1 236 ? -14.843 1.362 3.587 1.00 97.56 236 VAL A CA 1
ATOM 1842 C C . VAL A 1 236 ? -14.700 2.245 4.804 1.00 97.56 236 VAL A C 1
ATOM 1844 O O . VAL A 1 236 ? -14.435 3.442 4.688 1.00 97.56 236 VAL A O 1
ATOM 1847 N N . ASP A 1 237 ? -14.923 1.636 5.954 1.00 96.94 237 ASP A N 1
ATOM 1848 C CA . ASP A 1 237 ? -15.043 2.306 7.231 1.00 96.94 237 ASP A CA 1
ATOM 1849 C C . ASP A 1 237 ? -13.961 1.804 8.189 1.00 96.94 237 ASP A C 1
ATOM 1851 O O . ASP A 1 237 ? -13.327 0.763 7.989 1.00 96.94 237 ASP A O 1
ATOM 1855 N N . ARG A 1 238 ? -13.723 2.580 9.244 1.00 96.12 238 ARG A N 1
ATOM 1856 C CA . ARG A 1 238 ? -12.792 2.202 10.304 1.00 96.12 238 ARG A CA 1
ATOM 1857 C C . ARG A 1 238 ? -13.398 1.089 11.159 1.00 96.12 238 ARG A C 1
ATOM 1859 O O . ARG A 1 238 ? -14.590 1.111 11.449 1.00 96.12 238 ARG A O 1
ATOM 1866 N N . VAL A 1 239 ? -12.550 0.170 11.610 1.00 95.69 239 VAL A N 1
ATOM 1867 C CA . VAL A 1 239 ? -12.908 -0.806 12.645 1.00 95.69 239 VAL A CA 1
ATOM 1868 C C . VAL A 1 239 ? -12.813 -0.138 14.012 1.00 95.69 239 VAL A C 1
ATOM 1870 O O . VAL A 1 239 ? -11.732 0.312 14.402 1.00 95.69 239 VAL A O 1
ATOM 1873 N N . ASP A 1 240 ? -13.942 -0.077 14.713 1.00 95.50 240 ASP A N 1
ATOM 1874 C CA . ASP A 1 240 ? -14.064 0.447 16.071 1.00 95.50 240 ASP A CA 1
ATOM 1875 C C . ASP A 1 240 ? -14.461 -0.691 17.020 1.00 95.50 240 ASP A C 1
ATOM 1877 O O . ASP A 1 240 ? -15.438 -1.396 16.773 1.00 95.50 240 ASP A O 1
ATOM 1881 N N . ASP A 1 241 ? -13.719 -0.849 18.116 1.00 94.69 241 ASP A N 1
ATOM 1882 C CA . ASP A 1 241 ? -14.032 -1.787 19.192 1.00 94.69 241 ASP A CA 1
ATOM 1883 C C . ASP A 1 241 ? -14.704 -1.028 20.339 1.00 94.69 241 ASP A C 1
ATOM 1885 O O . ASP A 1 241 ? -14.089 -0.162 20.966 1.00 94.69 241 ASP A O 1
ATOM 1889 N N . THR A 1 242 ? -15.954 -1.358 20.654 1.00 93.94 242 THR A N 1
ATOM 1890 C CA . THR A 1 242 ? -16.629 -0.838 21.850 1.00 93.94 242 THR A CA 1
ATOM 1891 C C . THR A 1 242 ? -16.451 -1.817 23.002 1.00 93.94 242 THR A C 1
ATOM 1893 O O . THR A 1 242 ? -16.980 -2.929 22.983 1.00 93.94 242 THR A O 1
ATOM 1896 N N . ILE A 1 243 ? -15.706 -1.392 24.020 1.00 94.88 243 ILE A N 1
ATOM 1897 C CA . ILE A 1 243 ? -15.381 -2.199 25.194 1.00 94.88 243 ILE A CA 1
ATOM 1898 C C . ILE A 1 243 ? -16.175 -1.694 26.386 1.00 94.88 243 ILE A C 1
ATOM 1900 O O . ILE A 1 243 ? -16.016 -0.549 26.808 1.00 94.88 243 ILE A O 1
ATOM 1904 N N . HIS A 1 244 ? -16.994 -2.564 26.959 1.00 94.00 244 HIS A N 1
ATOM 1905 C CA . HIS A 1 244 ? -17.741 -2.295 28.178 1.00 94.00 244 HIS A CA 1
ATOM 1906 C C . HIS A 1 244 ? -16.922 -2.706 29.399 1.00 94.00 244 HIS A C 1
ATOM 1908 O O . HIS A 1 244 ? -16.353 -3.792 29.446 1.00 94.00 244 HIS A O 1
ATOM 1914 N N . ILE A 1 245 ? -16.883 -1.844 30.404 1.00 94.62 245 ILE A N 1
ATOM 1915 C CA . ILE A 1 245 ? -16.179 -2.052 31.664 1.00 94.62 245 ILE A CA 1
ATOM 1916 C C . ILE A 1 245 ? -17.236 -2.328 32.724 1.00 94.62 245 ILE A C 1
ATOM 1918 O O . ILE A 1 245 ? -18.104 -1.490 32.983 1.00 94.62 245 ILE A O 1
ATOM 1922 N N . ARG A 1 246 ? -17.170 -3.516 33.318 1.00 93.94 246 ARG A N 1
ATOM 1923 C CA . ARG A 1 246 ? -18.132 -3.988 34.318 1.00 93.94 246 ARG A CA 1
ATOM 1924 C C . ARG A 1 246 ? -17.415 -4.656 35.488 1.00 93.94 246 ARG A C 1
ATOM 1926 O O . ARG A 1 246 ? -16.277 -5.099 35.311 1.00 93.94 246 ARG A O 1
ATOM 1933 N N . PRO A 1 247 ? -18.072 -4.790 36.653 1.00 95.06 247 PRO A N 1
ATOM 1934 C CA . PRO A 1 247 ? -17.580 -5.632 37.731 1.00 95.06 247 PRO A CA 1
ATOM 1935 C C . PRO A 1 247 ? -17.198 -7.041 37.254 1.00 95.06 247 PRO A C 1
ATOM 1937 O O . PRO A 1 247 ? -17.829 -7.645 36.378 1.00 95.06 247 PRO A O 1
ATOM 1940 N N . ASN A 1 248 ? -16.135 -7.575 37.841 1.00 92.94 248 ASN A N 1
ATOM 1941 C CA . ASN A 1 248 ? -15.650 -8.917 37.570 1.00 92.94 248 ASN A CA 1
ATOM 1942 C C . ASN A 1 248 ? -16.743 -9.940 37.930 1.00 92.94 248 ASN A C 1
ATOM 1944 O O . ASN A 1 248 ? -17.399 -9.823 38.968 1.00 92.94 248 ASN A O 1
ATOM 1948 N N . LYS A 1 249 ? -16.924 -10.958 37.080 1.00 90.94 249 LYS A N 1
ATOM 1949 C CA . LYS A 1 249 ? -17.933 -12.029 37.216 1.00 90.94 249 LYS A CA 1
ATOM 1950 C C . LYS A 1 249 ? -19.398 -11.590 37.081 1.00 90.94 249 LYS A C 1
ATOM 1952 O O . LYS A 1 249 ? -20.287 -12.396 37.362 1.00 90.94 249 LYS A O 1
ATOM 1957 N N . GLU A 1 250 ? -19.679 -10.362 36.646 1.00 91.88 250 GLU A N 1
ATOM 1958 C CA . GLU A 1 250 ? -21.043 -9.955 36.302 1.00 91.88 250 GLU A CA 1
ATOM 1959 C C . GLU A 1 250 ? -21.504 -10.694 35.033 1.00 91.88 250 GLU A C 1
ATOM 1961 O O . GLU A 1 250 ? -20.953 -10.511 33.949 1.00 91.88 250 GLU A O 1
ATOM 1966 N N . GLN A 1 251 ? -22.520 -11.552 35.153 1.00 91.00 251 GLN A N 1
ATOM 1967 C CA . GLN A 1 251 ? -23.112 -12.228 33.998 1.00 91.00 251 GLN A CA 1
ATOM 1968 C C . GLN A 1 251 ? -24.257 -11.389 33.444 1.00 91.00 251 GLN A C 1
ATOM 1970 O O . GLN A 1 251 ? -25.336 -11.333 34.032 1.00 91.00 251 GLN A O 1
ATOM 1975 N N . VAL A 1 252 ? -24.026 -10.766 32.291 1.00 88.62 252 VAL A N 1
ATOM 1976 C CA . VAL A 1 252 ? -25.041 -9.970 31.599 1.00 88.62 252 VAL A CA 1
ATOM 1977 C C . VAL A 1 252 ? -25.378 -10.646 30.273 1.00 88.62 252 VAL A C 1
ATOM 1979 O O . VAL A 1 252 ? -24.475 -10.883 29.468 1.00 88.62 252 VAL A O 1
ATOM 1982 N N . PRO A 1 253 ? -26.656 -10.982 30.014 1.00 89.94 253 PRO A N 1
ATOM 1983 C CA . PRO A 1 253 ? -27.055 -11.588 28.751 1.00 89.94 253 PRO A CA 1
ATOM 1984 C C . PRO A 1 253 ? -26.603 -10.744 27.554 1.00 89.94 253 PRO A C 1
ATOM 1986 O O . PRO A 1 253 ? -26.852 -9.542 27.506 1.00 89.94 253 PRO A O 1
ATOM 1989 N N . GLY A 1 254 ? -25.949 -11.382 26.581 1.00 88.81 254 GLY A N 1
ATOM 1990 C CA . GLY A 1 254 ? -25.421 -10.699 25.396 1.00 88.81 254 GLY A CA 1
ATOM 1991 C C . GLY A 1 254 ? -24.088 -9.977 25.611 1.00 88.81 254 GLY A C 1
ATOM 1992 O O . GLY A 1 254 ? -23.626 -9.306 24.701 1.00 88.81 254 GLY A O 1
ATOM 1993 N N . PHE A 1 255 ? -23.442 -10.108 26.771 1.00 91.81 255 PHE A N 1
ATOM 1994 C CA . PHE A 1 255 ? -22.074 -9.634 26.975 1.00 91.81 255 PHE A CA 1
ATOM 1995 C C . PHE A 1 255 ? -21.139 -10.810 27.227 1.00 91.81 255 PHE A C 1
ATOM 1997 O O . PHE A 1 255 ? -21.455 -11.719 27.995 1.00 91.81 255 PHE A O 1
ATOM 2004 N N . VAL A 1 256 ? -19.974 -10.782 26.586 1.00 92.56 256 VAL A N 1
ATOM 2005 C CA . VAL A 1 256 ? -18.925 -11.792 26.758 1.00 92.56 256 VAL A CA 1
ATOM 2006 C C . VAL A 1 256 ? -17.692 -11.116 27.334 1.00 92.56 256 VAL A C 1
ATOM 2008 O O . VAL A 1 256 ? -17.249 -10.095 26.810 1.00 92.56 256 VAL A O 1
ATOM 2011 N N . GLN A 1 257 ? -17.160 -11.668 28.425 1.00 94.25 257 GLN A N 1
ATOM 2012 C CA . GLN A 1 257 ? -15.913 -11.200 29.022 1.00 94.25 257 GLN A CA 1
ATOM 2013 C C . GLN A 1 257 ? -14.749 -11.510 28.076 1.00 94.25 257 GLN A C 1
ATOM 2015 O O . GLN A 1 257 ? -14.582 -12.656 27.660 1.00 94.25 257 GLN A O 1
ATOM 2020 N N . VAL A 1 258 ? -13.947 -10.496 27.756 1.00 93.75 258 VAL A N 1
ATOM 2021 C CA . VAL A 1 258 ? -12.808 -10.605 26.827 1.00 93.75 258 VAL A CA 1
ATOM 2022 C C . VAL A 1 258 ? -11.458 -10.406 27.504 1.00 93.75 258 VAL A C 1
ATOM 2024 O O . VAL A 1 258 ? -10.462 -10.925 27.009 1.00 93.75 258 VAL A O 1
ATOM 2027 N N . ASP A 1 259 ? -11.407 -9.685 28.627 1.00 94.50 259 ASP A N 1
ATOM 2028 C CA . ASP A 1 259 ? -10.170 -9.467 29.386 1.00 94.50 259 ASP A CA 1
ATOM 2029 C C . ASP A 1 259 ? -10.469 -9.152 30.863 1.00 94.50 259 ASP A C 1
ATOM 2031 O O . ASP A 1 259 ? -11.537 -8.629 31.197 1.00 94.50 259 ASP A O 1
ATOM 2035 N N . GLU A 1 260 ? -9.526 -9.451 31.754 1.00 95.31 260 GLU A N 1
ATOM 2036 C CA . GLU A 1 260 ? -9.567 -9.054 33.167 1.00 95.31 260 GLU A CA 1
ATOM 2037 C C . GLU A 1 260 ? -8.680 -7.816 33.359 1.00 95.31 260 GLU A C 1
ATOM 2039 O O . GLU A 1 260 ? -7.464 -7.840 33.150 1.00 95.31 260 GLU A O 1
ATOM 2044 N N . LEU A 1 261 ? -9.292 -6.690 33.731 1.00 92.31 261 LEU A N 1
ATOM 2045 C CA . LEU A 1 261 ? -8.595 -5.403 33.786 1.00 92.31 261 LEU A CA 1
ATOM 2046 C C . LEU A 1 261 ? -7.796 -5.284 35.087 1.00 92.31 261 LEU A C 1
ATOM 2048 O O . LEU A 1 261 ? -6.597 -4.961 35.100 1.00 92.31 261 LEU A O 1
ATOM 2052 N N . ASP A 1 262 ? -8.486 -5.571 36.183 1.00 89.69 262 ASP A N 1
ATOM 2053 C CA . ASP A 1 262 ? -7.999 -5.611 37.551 1.00 89.69 262 ASP A CA 1
ATOM 2054 C C . ASP A 1 262 ? -8.850 -6.613 38.356 1.00 89.69 262 ASP A C 1
ATOM 2056 O O . ASP A 1 262 ? -9.717 -7.287 37.807 1.00 89.69 262 ASP A O 1
ATOM 2060 N N . GLY A 1 263 ? -8.572 -6.768 39.653 1.00 93.00 263 GLY A N 1
ATOM 2061 C CA . GLY A 1 263 ? -9.286 -7.747 40.479 1.00 93.00 263 GLY A CA 1
ATOM 2062 C C . GLY A 1 263 ? -10.777 -7.441 40.680 1.00 93.00 263 GLY A C 1
ATOM 2063 O O . GLY A 1 263 ? -11.505 -8.315 41.153 1.00 93.00 263 GLY A O 1
ATOM 2064 N N . GLU A 1 264 ? -11.238 -6.235 40.335 1.00 95.56 264 GLU A N 1
ATOM 2065 C CA . GLU A 1 264 ? -12.608 -5.770 40.568 1.00 95.56 264 GLU A CA 1
ATOM 2066 C C . GLU A 1 264 ? -13.404 -5.590 39.274 1.00 95.56 264 GLU A C 1
ATOM 2068 O O . GLU A 1 264 ? -14.617 -5.779 39.293 1.00 95.56 264 GLU A O 1
ATOM 2073 N N . GLU A 1 265 ? -12.754 -5.275 38.152 1.00 95.94 265 GLU A N 1
ATOM 2074 C CA . GLU A 1 265 ? -13.390 -4.961 36.873 1.00 95.94 265 GLU A CA 1
ATOM 2075 C C . GLU A 1 265 ? -12.839 -5.806 35.712 1.00 95.94 265 GLU A C 1
ATOM 2077 O O . GLU A 1 265 ? -11.674 -6.203 35.650 1.00 95.94 265 GLU A O 1
ATOM 2082 N N . SER A 1 266 ? -13.695 -6.073 34.731 1.00 95.75 266 SER A N 1
ATOM 2083 C CA . SER A 1 266 ? -13.369 -6.820 33.516 1.00 95.75 266 SER A CA 1
ATOM 2084 C C . SER A 1 266 ? -13.908 -6.110 32.277 1.00 95.75 266 SER A C 1
ATOM 2086 O O . SER A 1 266 ? -14.846 -5.313 32.351 1.00 95.75 266 SER A O 1
ATOM 2088 N N . ALA A 1 267 ? -13.270 -6.376 31.141 1.00 94.50 267 ALA A N 1
ATOM 2089 C CA . ALA A 1 267 ? -13.680 -5.888 29.836 1.00 94.50 267 ALA A CA 1
ATOM 2090 C C . ALA A 1 267 ? -14.652 -6.880 29.199 1.00 94.50 267 ALA A C 1
ATOM 2092 O O . ALA A 1 267 ? -14.408 -8.088 29.190 1.00 94.50 267 ALA A O 1
ATOM 2093 N N . TYR A 1 268 ? -15.729 -6.355 28.630 1.00 94.25 268 TYR A N 1
ATOM 2094 C CA . TYR A 1 268 ? -16.779 -7.112 27.969 1.00 94.25 268 TYR A CA 1
ATOM 2095 C C . TYR A 1 268 ? -17.068 -6.522 26.593 1.00 94.25 268 TYR A C 1
ATOM 2097 O O . TYR A 1 268 ? -17.002 -5.309 26.396 1.00 94.25 268 TYR A O 1
ATOM 2105 N N . VAL A 1 269 ? -17.462 -7.379 25.658 1.00 92.94 269 VAL A N 1
ATOM 2106 C CA . VAL A 1 269 ? -17.990 -6.981 24.347 1.00 92.94 269 VAL A CA 1
ATOM 2107 C C . VAL A 1 269 ? -19.448 -7.387 24.235 1.00 92.94 269 VAL A C 1
ATOM 2109 O O . VAL A 1 269 ? -19.854 -8.425 24.765 1.00 92.94 269 VAL A O 1
ATOM 2112 N N . PHE A 1 270 ? -20.240 -6.559 23.556 1.00 91.25 270 PHE A N 1
ATOM 2113 C CA . PHE A 1 270 ? -21.621 -6.899 23.253 1.00 91.25 270 PHE A CA 1
ATOM 2114 C C . PHE A 1 270 ? -21.670 -7.887 22.084 1.00 91.25 270 PHE A C 1
ATOM 2116 O O . PHE A 1 270 ? -21.243 -7.588 20.970 1.00 91.25 270 PHE A O 1
ATOM 2123 N N . VAL A 1 271 ? -22.224 -9.062 22.351 1.00 88.12 271 VAL A N 1
ATOM 2124 C CA . VAL A 1 271 ? -22.528 -10.101 21.376 1.00 88.12 271 VAL A CA 1
ATOM 2125 C C . VAL A 1 271 ? -24.049 -10.148 21.245 1.00 88.12 271 VAL A C 1
ATOM 2127 O O . VAL A 1 271 ? -24.727 -10.611 22.169 1.00 88.12 271 VAL A O 1
ATOM 2130 N N . PRO A 1 272 ? -24.617 -9.680 20.120 1.00 84.06 272 PRO A N 1
ATOM 2131 C CA . PRO A 1 272 ? -26.038 -9.822 19.858 1.00 84.06 272 PRO A CA 1
ATOM 2132 C C . PRO A 1 272 ? -26.433 -11.286 20.046 1.00 84.06 272 PRO A C 1
ATOM 2134 O O . PRO A 1 272 ? -25.744 -12.177 19.546 1.00 84.06 272 PRO A O 1
ATOM 2137 N N . GLN A 1 273 ? -27.546 -11.538 20.739 1.00 80.88 273 GLN A N 1
ATOM 2138 C CA . GLN A 1 273 ? -28.149 -12.869 20.787 1.00 80.88 273 GLN A CA 1
ATOM 2139 C C . GLN A 1 273 ? -28.676 -13.202 19.392 1.00 80.88 273 GLN A C 1
ATOM 2141 O O . GLN A 1 273 ? -29.853 -13.036 19.081 1.00 80.88 273 GLN A O 1
ATOM 2146 N N . SER A 1 274 ? -27.777 -13.611 18.508 1.00 73.50 274 SER A N 1
ATOM 2147 C CA . SER A 1 274 ? -28.176 -14.215 17.259 1.00 73.50 274 SER A CA 1
ATOM 2148 C C . SER A 1 274 ? -28.867 -15.526 17.635 1.00 73.50 274 SER A C 1
ATOM 2150 O O . SER A 1 274 ? -28.354 -16.284 18.460 1.00 73.50 274 SER A O 1
ATOM 2152 N N . GLY A 1 275 ? -30.030 -15.807 17.049 1.00 68.69 275 GLY A N 1
ATOM 2153 C CA . GLY A 1 275 ? -30.699 -17.098 17.234 1.00 68.69 275 GLY A CA 1
ATOM 2154 C C . GLY A 1 275 ? -29.866 -18.295 16.749 1.00 68.69 275 GLY A C 1
ATOM 2155 O O . GLY A 1 275 ? -30.307 -19.429 16.905 1.00 68.69 275 GLY A O 1
ATOM 2156 N N . ASP A 1 276 ? -28.688 -18.052 16.162 1.00 70.50 276 ASP A N 1
ATOM 2157 C CA . ASP A 1 276 ? -27.709 -19.065 15.806 1.00 70.50 276 ASP A CA 1
ATOM 2158 C C . ASP A 1 276 ? -26.722 -19.301 16.971 1.00 70.50 276 ASP A C 1
ATOM 2160 O O . ASP A 1 276 ? -25.854 -18.459 17.230 1.00 70.50 276 ASP A O 1
ATOM 2164 N N . PRO A 1 277 ? -26.807 -20.447 17.673 1.00 65.81 277 PRO A N 1
ATOM 2165 C CA . PRO A 1 277 ? -25.842 -20.819 18.706 1.00 65.81 277 PRO A CA 1
ATOM 2166 C C . PRO A 1 277 ? -24.426 -21.058 18.151 1.00 65.81 277 PRO A C 1
ATOM 2168 O O . PRO A 1 277 ? -23.485 -21.149 18.936 1.00 65.81 277 PRO A O 1
ATOM 2171 N N . ASN A 1 278 ? -24.258 -21.141 16.824 1.00 62.94 278 ASN A N 1
ATOM 2172 C CA . ASN A 1 278 ? -22.959 -21.243 16.159 1.00 62.94 278 ASN A CA 1
ATOM 2173 C C . ASN A 1 278 ? -22.422 -19.892 15.671 1.00 62.94 278 ASN A C 1
ATOM 2175 O O . ASN A 1 278 ? -21.407 -19.876 14.968 1.00 62.94 278 ASN A O 1
ATOM 2179 N N . ALA A 1 279 ? -23.074 -18.768 16.003 1.00 67.00 279 ALA A N 1
ATOM 2180 C CA . ALA A 1 279 ? -22.526 -17.460 15.680 1.00 67.00 279 ALA A CA 1
ATOM 2181 C C . ALA A 1 279 ? -21.097 -17.372 16.210 1.00 67.00 279 ALA A C 1
ATOM 2183 O O . ALA A 1 279 ? -20.830 -17.537 17.402 1.00 67.00 279 ALA A O 1
ATOM 2184 N N . ASN A 1 280 ? -20.167 -17.187 15.278 1.00 72.94 280 ASN A N 1
ATOM 2185 C CA . ASN A 1 280 ? -18.754 -17.297 15.562 1.00 72.94 280 ASN A CA 1
ATOM 2186 C C . ASN A 1 280 ? -18.350 -16.158 16.503 1.00 72.94 280 ASN A C 1
ATOM 2188 O O . ASN A 1 280 ? -18.191 -15.018 16.066 1.00 72.94 280 ASN A O 1
ATOM 2192 N N . LEU A 1 281 ? -18.190 -16.473 17.793 1.00 75.38 281 LEU A N 1
ATOM 2193 C CA . LEU A 1 281 ? -17.776 -15.517 18.822 1.00 75.38 281 LEU A CA 1
ATOM 2194 C C . LEU A 1 281 ? -16.495 -14.783 18.423 1.00 75.38 281 LEU A C 1
ATOM 2196 O O . LEU A 1 281 ? -16.352 -13.626 18.803 1.00 75.38 281 LEU A O 1
ATOM 2200 N N . ALA A 1 282 ? -15.628 -15.413 17.608 1.00 75.19 282 ALA A N 1
ATOM 2201 C CA . ALA A 1 282 ? -14.430 -14.812 17.011 1.00 75.19 282 ALA A CA 1
ATOM 2202 C C . ALA A 1 282 ? -14.693 -13.420 16.404 1.00 75.19 282 ALA A C 1
ATOM 2204 O O . ALA A 1 282 ? -13.838 -12.552 16.493 1.00 75.19 282 ALA A O 1
ATOM 2205 N N . LEU A 1 283 ? -15.887 -13.190 15.845 1.00 74.06 283 LEU A N 1
ATOM 2206 C CA . LEU A 1 283 ? -16.251 -11.951 15.151 1.00 74.06 283 LEU A CA 1
ATOM 2207 C C . LEU A 1 283 ? -16.479 -10.746 16.066 1.00 74.06 283 LEU A C 1
ATOM 2209 O O . LEU A 1 283 ? -16.555 -9.624 15.570 1.00 74.06 283 LEU A O 1
ATOM 2213 N N . TYR A 1 284 ? -16.662 -10.986 17.361 1.00 81.69 284 TYR A N 1
ATOM 2214 C CA . TYR A 1 284 ? -16.903 -9.946 18.359 1.00 81.69 284 TYR A CA 1
ATOM 2215 C C . TYR A 1 284 ? -15.690 -9.722 19.255 1.00 81.69 284 TYR A C 1
ATOM 2217 O O . TYR A 1 284 ? -15.740 -8.871 20.142 1.00 81.69 284 TYR A O 1
ATOM 2225 N N . TRP A 1 285 ? -14.611 -10.486 19.057 1.00 88.44 285 TRP A N 1
ATOM 2226 C CA . TRP A 1 285 ? -13.386 -10.238 19.796 1.00 88.44 285 TRP A CA 1
ATOM 2227 C C . TRP A 1 285 ? -12.804 -8.890 19.383 1.00 88.44 285 TRP A C 1
ATOM 2229 O O . TRP A 1 285 ? -12.789 -8.578 18.192 1.00 88.44 285 TRP A O 1
ATOM 2239 N N . PRO A 1 286 ? -12.301 -8.108 20.348 1.00 91.81 286 PRO A N 1
ATOM 2240 C CA . PRO A 1 286 ? -11.620 -6.864 20.052 1.00 91.81 286 PRO A CA 1
ATOM 2241 C C . PRO A 1 286 ? -10.467 -7.100 19.085 1.00 91.81 286 PRO A C 1
ATOM 2243 O O . PRO A 1 286 ? -9.640 -7.999 19.274 1.00 91.81 286 PRO A O 1
ATOM 2246 N N . HIS A 1 287 ? -10.419 -6.279 18.048 1.00 93.06 287 HIS A N 1
ATOM 2247 C CA . HIS A 1 287 ? -9.387 -6.326 17.027 1.00 93.06 287 HIS A CA 1
ATOM 2248 C C . HIS A 1 287 ? -8.072 -5.751 17.554 1.00 93.06 287 HIS A C 1
ATOM 2250 O O . HIS A 1 287 ? -6.998 -6.162 17.107 1.00 93.06 287 HIS A O 1
ATOM 2256 N N . TYR A 1 288 ? -8.136 -4.809 18.500 1.00 91.56 288 TYR A N 1
ATOM 2257 C CA . TYR A 1 288 ? -6.953 -4.238 19.130 1.00 91.56 288 TYR A CA 1
ATOM 2258 C C . TYR A 1 288 ? -6.567 -4.993 20.410 1.00 91.56 288 TYR A C 1
ATOM 2260 O O . TYR A 1 288 ? -7.381 -5.238 21.304 1.00 91.56 288 TYR A O 1
ATOM 2268 N N . ARG A 1 289 ? -5.288 -5.368 20.505 1.00 84.69 289 ARG A N 1
ATOM 2269 C CA . ARG A 1 289 ? -4.726 -6.086 21.661 1.00 84.69 289 ARG A CA 1
ATOM 2270 C C . ARG A 1 289 ? -4.365 -5.088 22.770 1.00 84.69 289 ARG A C 1
ATOM 2272 O O . ARG A 1 289 ? -4.244 -3.905 22.516 1.00 84.69 289 ARG A O 1
ATOM 2279 N N . ASN A 1 290 ? -4.149 -5.542 24.004 1.00 90.06 290 ASN A N 1
ATOM 2280 C CA . ASN A 1 290 ? -3.758 -4.683 25.141 1.00 90.06 290 ASN A CA 1
ATOM 2281 C C . ASN A 1 290 ? -4.876 -3.795 25.742 1.00 90.06 290 ASN A C 1
ATOM 2283 O O . ASN A 1 290 ? -4.664 -2.645 26.148 1.00 90.06 290 ASN A O 1
ATOM 2287 N N . LEU A 1 291 ? -6.082 -4.360 25.854 1.00 92.44 291 LEU A N 1
ATOM 2288 C CA . LEU A 1 291 ? -7.252 -3.696 26.443 1.00 92.44 291 LEU A CA 1
ATOM 2289 C C . LEU A 1 291 ? -7.001 -3.241 27.880 1.00 92.44 291 LEU A C 1
ATOM 2291 O O . LEU A 1 291 ? -7.415 -2.144 28.260 1.00 92.44 291 LEU A O 1
ATOM 2295 N N . ARG A 1 292 ? -6.288 -4.050 28.669 1.00 93.44 292 ARG A N 1
ATOM 2296 C CA . ARG A 1 292 ? -5.926 -3.730 30.050 1.00 93.44 292 ARG A CA 1
ATOM 2297 C C . ARG A 1 292 ? -5.207 -2.387 30.184 1.00 93.44 292 ARG A C 1
ATOM 2299 O O . ARG A 1 292 ? -5.593 -1.571 31.024 1.00 93.44 292 ARG A O 1
ATOM 2306 N N . SER A 1 293 ? -4.184 -2.138 29.371 1.00 92.75 293 SER A N 1
ATOM 2307 C CA . SER A 1 293 ? -3.365 -0.925 29.476 1.00 92.75 293 SER A CA 1
ATOM 2308 C C . SER A 1 293 ? -4.088 0.303 28.944 1.00 92.75 293 SER A C 1
ATOM 2310 O O . SER A 1 293 ? -4.043 1.350 29.594 1.00 92.75 293 SER A O 1
ATOM 2312 N N . ILE A 1 294 ? -4.839 0.165 27.843 1.00 93.50 294 ILE A N 1
ATOM 2313 C CA . ILE A 1 294 ? -5.726 1.232 27.354 1.00 93.50 294 ILE A CA 1
ATOM 2314 C C . ILE A 1 294 ? -6.745 1.592 28.423 1.00 93.50 294 ILE A C 1
ATOM 2316 O O . ILE A 1 294 ? -6.877 2.756 28.781 1.00 93.50 294 ILE A O 1
ATOM 2320 N N . THR A 1 295 ? -7.439 0.601 28.972 1.00 91.88 295 THR A N 1
ATOM 2321 C CA . THR A 1 295 ? -8.518 0.854 29.922 1.00 91.88 295 THR A CA 1
ATOM 2322 C C . THR A 1 295 ? -7.990 1.512 31.191 1.00 91.88 295 THR A C 1
ATOM 2324 O O . THR A 1 295 ? -8.565 2.492 31.658 1.00 91.88 295 THR A O 1
ATOM 2327 N N . ARG A 1 296 ? -6.853 1.045 31.727 1.00 92.69 296 ARG A N 1
ATOM 2328 C CA . ARG A 1 296 ? -6.198 1.678 32.883 1.00 92.69 296 ARG A CA 1
ATOM 2329 C C . ARG A 1 296 ? -5.805 3.128 32.581 1.00 92.69 296 ARG A C 1
ATOM 2331 O O . ARG A 1 296 ? -5.967 3.996 33.438 1.00 92.69 296 ARG A O 1
ATOM 2338 N N . TYR A 1 297 ? -5.318 3.395 31.370 1.00 94.44 297 TYR A N 1
ATOM 2339 C CA . TYR A 1 297 ? -4.951 4.738 30.934 1.00 94.44 297 TYR A CA 1
ATOM 2340 C C . TYR A 1 297 ? -6.169 5.658 30.782 1.00 94.44 297 TYR A C 1
ATOM 2342 O O . TYR A 1 297 ? -6.189 6.735 31.376 1.00 94.44 297 TYR A O 1
ATOM 2350 N N . VAL A 1 298 ? -7.208 5.219 30.071 1.00 93.19 298 VAL A N 1
ATOM 2351 C CA . VAL A 1 298 ? -8.453 5.975 29.853 1.00 93.19 298 VAL A CA 1
ATOM 2352 C C . VAL A 1 298 ? -9.163 6.251 31.186 1.00 93.19 298 VAL A C 1
ATOM 2354 O O . VAL A 1 298 ? -9.566 7.388 31.434 1.00 93.19 298 VAL A O 1
ATOM 2357 N N . LYS A 1 299 ? -9.192 5.275 32.113 1.00 92.00 299 LYS A N 1
ATOM 2358 C CA . LYS A 1 299 ? -9.625 5.482 33.512 1.00 92.00 299 LYS A CA 1
ATOM 2359 C C . LYS A 1 299 ? -8.837 6.609 34.183 1.00 92.00 299 LYS A C 1
ATOM 2361 O O . LYS A 1 299 ? -9.427 7.458 34.843 1.00 92.00 299 LYS A O 1
ATOM 2366 N N . SER A 1 300 ? -7.512 6.627 34.016 1.00 93.75 300 SER A N 1
ATOM 2367 C CA . SER A 1 300 ? -6.637 7.596 34.690 1.00 93.75 300 SER A CA 1
ATOM 2368 C C . SER A 1 300 ? -6.812 9.041 34.215 1.00 93.75 300 SER A C 1
ATOM 2370 O O . SER A 1 300 ? -6.527 9.959 34.981 1.00 93.75 300 SER A O 1
ATOM 2372 N N . ILE A 1 301 ? -7.288 9.245 32.981 1.00 94.38 301 ILE A N 1
ATOM 2373 C CA . ILE A 1 301 ? -7.574 10.576 32.423 1.00 94.38 301 ILE A CA 1
ATOM 2374 C C . ILE A 1 301 ? -9.055 10.972 32.540 1.00 94.38 301 ILE A C 1
ATOM 2376 O O . ILE A 1 301 ? -9.391 12.111 32.240 1.00 94.38 301 ILE A O 1
ATOM 2380 N N . GLY A 1 302 ? -9.925 10.070 33.011 1.00 90.94 302 GLY A N 1
ATOM 2381 C CA . GLY A 1 302 ? -11.347 10.345 33.241 1.00 90.94 302 GLY A CA 1
ATOM 2382 C C . GLY A 1 302 ? -12.224 10.371 31.983 1.00 90.94 302 GLY A C 1
ATOM 2383 O O . GLY A 1 302 ? -13.345 10.857 32.057 1.00 90.94 302 GLY A O 1
ATOM 2384 N N . GLU A 1 303 ? -11.750 9.839 30.855 1.00 88.25 303 GLU A N 1
ATOM 2385 C CA . GLU A 1 303 ? -12.434 9.867 29.543 1.00 88.25 303 GLU A CA 1
ATOM 2386 C C . GLU A 1 303 ? -13.302 8.616 29.298 1.00 88.25 303 GLU A C 1
ATOM 2388 O O . GLU A 1 303 ? -13.384 8.096 28.187 1.00 88.25 303 GLU A O 1
ATOM 2393 N N . ILE A 1 304 ? -13.917 8.072 30.349 1.00 85.88 304 ILE A N 1
ATOM 2394 C CA . ILE A 1 304 ? -14.837 6.938 30.215 1.00 85.88 304 ILE A CA 1
ATOM 2395 C C . ILE A 1 304 ? -16.252 7.467 30.077 1.00 85.88 304 ILE A C 1
ATOM 2397 O O . ILE A 1 304 ? -16.715 8.229 30.925 1.00 85.88 304 ILE A O 1
ATOM 2401 N N . GLU A 1 305 ? -16.939 7.033 29.026 1.00 87.56 305 GLU A N 1
ATOM 2402 C CA . GLU A 1 305 ? -18.316 7.431 28.779 1.00 87.56 305 GLU A CA 1
ATOM 2403 C C . GLU A 1 305 ? -19.259 6.627 29.684 1.00 87.56 305 GLU A C 1
ATOM 2405 O O . GLU A 1 305 ? -19.212 5.393 29.742 1.00 87.56 305 GLU A O 1
ATOM 2410 N N . ASP A 1 306 ? -20.119 7.343 30.410 1.00 86.75 306 ASP A N 1
ATOM 2411 C CA . ASP A 1 306 ? -21.242 6.748 31.126 1.00 86.75 306 ASP A CA 1
ATOM 2412 C C . ASP A 1 306 ? -22.399 6.544 30.136 1.00 86.75 306 ASP A C 1
ATOM 2414 O O . ASP A 1 306 ? -22.788 7.465 29.411 1.00 86.75 306 ASP A O 1
ATOM 2418 N N . CYS A 1 307 ? -22.986 5.347 30.113 1.00 78.44 307 CYS A N 1
ATOM 2419 C CA . CYS A 1 307 ? -24.182 5.100 29.314 1.00 78.44 307 CYS A CA 1
ATOM 2420 C C . CYS A 1 307 ? -25.360 5.990 29.787 1.00 78.44 307 CYS A C 1
ATOM 2422 O O . CYS A 1 307 ? -25.469 6.344 30.968 1.00 78.44 307 CYS A O 1
ATOM 2424 N N . PRO A 1 308 ? -26.281 6.368 28.881 1.00 79.44 308 PRO A N 1
ATOM 2425 C CA . PRO A 1 308 ? -27.482 7.104 29.257 1.00 79.44 308 PRO A CA 1
ATOM 2426 C C . PRO A 1 308 ? -28.309 6.295 30.270 1.00 79.44 308 PRO A C 1
ATOM 2428 O O . PRO A 1 308 ? -28.574 5.113 30.075 1.00 79.44 308 PRO A O 1
ATOM 2431 N N . LYS A 1 309 ? -28.740 6.954 31.357 1.00 71.81 309 LYS A N 1
ATOM 2432 C CA . LYS A 1 309 ? -29.342 6.346 32.567 1.00 71.81 309 LYS A CA 1
ATOM 2433 C C . LYS A 1 309 ? -30.628 5.521 32.360 1.00 71.81 309 LYS A C 1
ATOM 2435 O O . LYS A 1 309 ? -31.185 5.043 33.342 1.00 71.81 309 LYS A O 1
ATOM 2440 N N . SER A 1 310 ? -31.150 5.411 31.141 1.00 71.12 310 SER A N 1
ATOM 2441 C CA . SER A 1 310 ? -32.425 4.744 30.856 1.00 71.12 310 SER A CA 1
ATOM 2442 C C . SER A 1 310 ? -32.322 3.232 30.641 1.00 71.12 310 SER A C 1
ATOM 2444 O O . SER A 1 310 ? -33.363 2.587 30.627 1.00 71.12 310 SER A O 1
ATOM 2446 N N . ASP A 1 311 ? -31.118 2.671 30.493 1.00 74.12 311 ASP A N 1
ATOM 2447 C CA . ASP A 1 311 ? -30.918 1.226 30.340 1.00 74.12 311 ASP A CA 1
ATOM 2448 C C . ASP A 1 311 ? -30.355 0.609 31.623 1.00 74.12 311 ASP A C 1
ATOM 2450 O O . ASP A 1 311 ? -29.264 0.958 32.065 1.00 74.12 311 ASP A O 1
ATOM 2454 N N . GLU A 1 312 ? -31.051 -0.373 32.201 1.00 64.44 312 GLU A N 1
ATOM 2455 C CA . GLU A 1 312 ? -30.542 -1.173 33.333 1.00 64.44 312 GLU A CA 1
ATOM 2456 C C . GLU A 1 312 ? -29.261 -1.956 32.969 1.00 64.44 312 GLU A C 1
ATOM 2458 O O . GLU A 1 312 ? -28.520 -2.390 33.845 1.00 64.44 312 GLU A O 1
ATOM 2463 N N . ALA A 1 313 ? -28.946 -2.070 31.673 1.00 65.69 313 ALA A N 1
ATOM 2464 C CA . ALA A 1 313 ? -27.691 -2.612 31.158 1.00 65.69 313 ALA A CA 1
ATOM 2465 C C . ALA A 1 313 ? -26.544 -1.578 31.076 1.00 65.69 313 ALA A C 1
ATOM 2467 O O . ALA A 1 313 ? -25.491 -1.895 30.522 1.00 65.69 313 ALA A O 1
ATOM 2468 N N . CYS A 1 314 ? -26.722 -0.360 31.595 1.00 69.19 314 CYS A N 1
ATOM 2469 C CA . CYS A 1 314 ? -25.767 0.749 31.526 1.00 69.19 314 CYS A CA 1
ATOM 2470 C C . CYS A 1 314 ? -24.428 0.408 32.209 1.00 69.19 314 CYS A C 1
ATOM 2472 O O . CYS A 1 314 ? -24.282 0.509 33.426 1.00 69.19 314 CYS A O 1
ATOM 2474 N N . ALA A 1 315 ? -23.431 0.049 31.402 1.00 83.06 315 ALA A N 1
ATOM 2475 C CA . ALA A 1 315 ? -22.038 -0.076 31.813 1.00 83.06 315 ALA A CA 1
ATOM 2476 C C . ALA A 1 315 ? -21.215 1.060 31.213 1.00 83.06 315 ALA A C 1
ATOM 2478 O O . ALA A 1 315 ? -21.499 1.537 30.116 1.00 83.06 315 ALA A O 1
ATOM 2479 N N . LYS A 1 316 ? -20.161 1.451 31.924 1.00 92.62 316 LYS A N 1
ATOM 2480 C CA . LYS A 1 316 ? -19.114 2.316 31.384 1.00 92.62 316 LYS A CA 1
ATOM 2481 C C . LYS A 1 316 ? -18.531 1.694 30.122 1.00 92.62 316 LYS A C 1
ATOM 2483 O O . LYS A 1 316 ? -18.352 0.477 30.086 1.00 92.62 316 LYS A O 1
ATOM 2488 N N . TYR A 1 317 ? -18.208 2.490 29.112 1.00 93.75 317 TYR A N 1
ATOM 2489 C CA . TYR A 1 317 ? -17.564 1.961 27.911 1.00 93.75 317 TYR A CA 1
ATOM 2490 C C . TYR A 1 317 ? -16.481 2.883 27.358 1.00 93.75 317 TYR A C 1
ATOM 2492 O O . TYR A 1 317 ? -16.405 4.071 27.672 1.00 93.75 317 TYR A O 1
ATOM 2500 N N . VAL A 1 318 ? -15.619 2.299 26.532 1.00 94.00 318 VAL A N 1
ATOM 2501 C CA . VAL A 1 318 ? -14.614 2.999 25.738 1.00 94.00 318 VAL A CA 1
ATOM 2502 C C . VAL A 1 318 ? -14.698 2.498 24.302 1.00 94.00 318 VAL A C 1
ATOM 2504 O O . VAL A 1 318 ? -14.768 1.294 24.066 1.00 94.00 318 VAL A O 1
ATOM 2507 N N . THR A 1 319 ? -14.700 3.421 23.340 1.00 94.12 319 THR A N 1
ATOM 2508 C CA . THR A 1 319 ? -14.615 3.073 21.917 1.00 94.12 319 THR A CA 1
ATOM 2509 C C . THR A 1 319 ? -13.184 3.268 21.440 1.00 94.12 319 THR A C 1
ATOM 2511 O O . THR A 1 319 ? -12.644 4.375 21.473 1.00 94.12 319 THR A O 1
ATOM 2514 N N . ILE A 1 320 ? -12.561 2.178 21.014 1.00 94.88 320 ILE A N 1
ATOM 2515 C CA . ILE A 1 320 ? -11.175 2.121 20.570 1.00 94.88 320 ILE A CA 1
ATOM 2516 C C . ILE A 1 320 ? -11.187 2.080 19.038 1.00 94.88 320 ILE A C 1
ATOM 2518 O O . ILE A 1 320 ? -11.769 1.157 18.474 1.00 94.88 320 ILE A O 1
ATOM 2522 N N . PRO A 1 321 ? -10.541 3.028 18.337 1.00 96.00 321 PRO A N 1
ATOM 2523 C CA . PRO A 1 321 ? -10.407 2.996 16.881 1.00 96.00 321 PRO A CA 1
ATOM 2524 C C . PRO A 1 321 ? -9.389 1.932 16.440 1.00 96.00 321 PRO A C 1
ATOM 2526 O O . PRO A 1 321 ? -8.305 2.251 15.949 1.00 96.00 321 PRO A O 1
ATOM 2529 N N . ALA A 1 322 ? -9.719 0.664 16.657 1.00 95.75 322 ALA A N 1
ATOM 2530 C CA . ALA A 1 322 ? -8.818 -0.471 16.525 1.00 95.75 322 ALA A CA 1
ATOM 2531 C C . ALA A 1 322 ? -8.132 -0.539 15.158 1.00 95.75 322 ALA A C 1
ATOM 2533 O O . ALA A 1 322 ? -6.915 -0.701 15.100 1.00 95.75 322 ALA A O 1
ATOM 2534 N N . GLY A 1 323 ? -8.881 -0.304 14.076 1.00 95.50 323 GLY A N 1
ATOM 2535 C CA . GLY A 1 323 ? -8.333 -0.287 12.718 1.00 95.50 323 GLY A CA 1
ATOM 2536 C C . GLY A 1 323 ? -7.238 0.758 12.520 1.00 95.50 323 GLY A C 1
ATOM 2537 O O . GLY A 1 323 ? -6.198 0.471 11.930 1.00 95.50 323 GLY A O 1
ATOM 2538 N N . TYR A 1 324 ? -7.423 1.947 13.100 1.00 95.62 324 TYR A N 1
ATOM 2539 C CA . TYR A 1 324 ? -6.429 3.020 13.059 1.00 95.62 324 TYR A CA 1
ATOM 2540 C C . TYR A 1 324 ? -5.175 2.666 13.865 1.00 95.62 324 TYR A C 1
ATOM 2542 O O . TYR A 1 324 ? -4.064 2.886 13.389 1.00 95.62 324 TYR A O 1
ATOM 2550 N N . PHE A 1 325 ? -5.327 2.117 15.072 1.00 93.88 325 PHE A N 1
ATOM 2551 C CA . PHE A 1 325 ? -4.173 1.764 15.902 1.00 93.88 325 PHE A CA 1
ATOM 2552 C C . PHE A 1 325 ? -3.384 0.592 15.328 1.00 93.88 325 PHE A C 1
ATOM 2554 O O . PHE A 1 325 ? -2.168 0.702 15.199 1.00 93.88 325 PHE A O 1
ATOM 2561 N N . ASN A 1 326 ? -4.065 -0.468 14.884 1.00 93.00 326 ASN A N 1
ATOM 2562 C CA . ASN A 1 326 ? -3.428 -1.579 14.183 1.00 93.00 326 ASN A CA 1
ATOM 2563 C C . ASN A 1 326 ? -2.664 -1.077 12.948 1.00 93.00 326 ASN A C 1
ATOM 2565 O O . ASN A 1 326 ? -1.522 -1.477 12.724 1.00 93.00 326 ASN A O 1
ATOM 2569 N N . PHE A 1 327 ? -3.259 -0.160 12.174 1.00 92.56 327 PHE A N 1
ATOM 2570 C CA . PHE A 1 327 ? -2.607 0.462 11.020 1.00 92.56 327 PHE A CA 1
ATOM 2571 C C . PHE A 1 327 ? -1.351 1.244 11.417 1.00 92.56 327 PHE A C 1
ATOM 2573 O O . PHE A 1 327 ? -0.293 1.049 10.826 1.00 92.56 327 PHE A O 1
ATOM 2580 N N . ILE A 1 328 ? -1.431 2.113 12.423 1.00 90.56 328 ILE A N 1
ATOM 2581 C CA . ILE A 1 328 ? -0.306 2.971 12.803 1.00 90.56 328 ILE A CA 1
ATOM 2582 C C . ILE A 1 328 ? 0.836 2.197 13.447 1.00 90.56 328 ILE A C 1
ATOM 2584 O O . ILE A 1 328 ? 1.981 2.474 13.115 1.00 90.56 328 ILE A O 1
ATOM 2588 N N . GLU A 1 329 ? 0.568 1.211 14.298 1.00 88.44 329 GLU A N 1
ATOM 2589 C CA . GLU A 1 329 ? 1.624 0.367 14.876 1.00 88.44 329 GLU A CA 1
ATOM 2590 C C . GLU A 1 329 ? 2.406 -0.398 13.819 1.00 88.44 329 GLU A C 1
ATOM 2592 O O . GLU A 1 329 ? 3.608 -0.621 13.951 1.00 88.44 329 GLU A O 1
ATOM 2597 N N . LYS A 1 330 ? 1.712 -0.773 12.748 1.00 86.38 330 LYS A N 1
ATOM 2598 C CA . LYS A 1 330 ? 2.319 -1.365 11.573 1.00 86.38 330 LYS A CA 1
ATOM 2599 C C . LYS A 1 330 ? 3.151 -0.304 10.834 1.00 86.38 330 LYS A C 1
ATOM 2601 O O . LYS A 1 330 ? 4.329 -0.516 10.583 1.00 86.38 330 LYS A O 1
ATOM 2606 N N . VAL A 1 331 ? 2.587 0.860 10.531 1.00 84.44 331 VAL A N 1
ATOM 2607 C CA . VAL A 1 331 ? 3.221 1.876 9.669 1.00 84.44 331 VAL A CA 1
ATOM 2608 C C . VAL A 1 331 ? 4.337 2.685 10.370 1.00 84.44 331 VAL A C 1
ATOM 2610 O O . VAL A 1 331 ? 5.212 3.224 9.706 1.00 84.44 331 VAL A O 1
ATOM 2613 N N . ILE A 1 332 ? 4.387 2.769 11.704 1.00 80.44 332 ILE A N 1
ATOM 2614 C CA . ILE A 1 332 ? 5.344 3.621 12.453 1.00 80.44 332 ILE A CA 1
ATOM 2615 C C . ILE A 1 332 ? 6.811 3.164 12.404 1.00 80.44 332 ILE A C 1
ATOM 2617 O O . ILE A 1 332 ? 7.669 3.866 12.936 1.00 80.44 332 ILE A O 1
ATOM 2621 N N . GLN A 1 333 ? 7.141 2.049 11.753 1.00 73.69 333 GLN A N 1
ATOM 2622 C CA . GLN A 1 333 ? 8.524 1.587 11.589 1.00 73.69 333 GLN A CA 1
ATOM 2623 C C . GLN A 1 333 ? 9.076 1.984 10.204 1.00 73.69 333 GLN A C 1
ATOM 2625 O O . GLN A 1 333 ? 9.120 1.139 9.312 1.00 73.69 333 GLN A O 1
ATOM 2630 N N . PRO A 1 334 ? 9.459 3.258 9.959 1.00 67.06 334 PRO A N 1
ATOM 2631 C CA . PRO A 1 334 ? 9.993 3.650 8.669 1.00 67.06 334 PRO A CA 1
ATOM 2632 C C . PRO A 1 334 ? 11.422 3.133 8.511 1.00 67.06 334 PRO A C 1
ATOM 2634 O O . PRO A 1 334 ? 12.312 3.514 9.270 1.00 67.06 334 PRO A O 1
ATOM 2637 N N . ASP A 1 335 ? 11.651 2.367 7.451 1.00 78.00 335 ASP A N 1
ATOM 2638 C CA . ASP A 1 335 ? 12.992 2.100 6.947 1.00 78.00 335 ASP A CA 1
ATOM 2639 C C . ASP A 1 335 ? 13.246 2.995 5.734 1.00 78.00 335 ASP A C 1
ATOM 2641 O O . ASP A 1 335 ? 12.615 2.855 4.689 1.00 78.00 335 ASP A O 1
ATOM 2645 N N . MET A 1 336 ? 14.185 3.929 5.862 1.00 86.62 336 MET A N 1
ATOM 2646 C CA . MET A 1 336 ? 14.644 4.781 4.766 1.00 86.62 336 MET A CA 1
ATOM 2647 C C . MET A 1 336 ? 16.094 4.447 4.437 1.00 86.62 336 MET A C 1
ATOM 2649 O O . MET A 1 336 ? 16.936 4.420 5.330 1.00 86.62 336 MET A O 1
ATOM 2653 N N . TYR A 1 337 ? 16.416 4.217 3.164 1.00 87.81 337 TYR A N 1
ATOM 2654 C CA . TYR A 1 337 ? 17.794 3.916 2.768 1.00 87.81 337 TYR A CA 1
ATOM 2655 C C . TYR A 1 337 ? 18.109 4.292 1.318 1.00 87.81 337 TYR A C 1
ATOM 2657 O O . TYR A 1 337 ? 17.246 4.299 0.437 1.00 87.81 337 TYR A O 1
ATOM 2665 N N . ALA A 1 338 ? 19.383 4.598 1.056 1.00 88.25 338 ALA A N 1
ATOM 2666 C CA . ALA A 1 338 ? 19.888 4.784 -0.298 1.00 88.25 338 ALA A CA 1
ATOM 2667 C C . ALA A 1 338 ? 20.027 3.409 -0.945 1.00 88.25 338 ALA A C 1
ATOM 2669 O O . ALA A 1 338 ? 20.782 2.563 -0.468 1.00 88.25 338 ALA A O 1
ATOM 2670 N N . TYR A 1 339 ? 19.302 3.193 -2.034 1.00 82.19 339 TYR A N 1
ATOM 2671 C CA . TYR A 1 339 ? 19.327 1.932 -2.754 1.00 82.19 339 TYR A CA 1
ATOM 2672 C C . TYR A 1 339 ? 20.566 1.854 -3.653 1.00 82.19 339 TYR A C 1
ATOM 2674 O O . TYR A 1 339 ? 21.341 0.900 -3.612 1.00 82.19 339 TYR A O 1
ATOM 2682 N N . SER A 1 340 ? 20.783 2.883 -4.475 1.00 84.50 340 SER A N 1
ATOM 2683 C CA . SER A 1 340 ? 21.958 2.959 -5.345 1.00 84.50 340 SER A CA 1
ATOM 2684 C C . SER A 1 340 ? 22.285 4.391 -5.750 1.00 84.50 340 SER A C 1
ATOM 2686 O O . SER A 1 340 ? 21.418 5.263 -5.773 1.00 84.50 340 SER A O 1
ATOM 2688 N N . LEU A 1 341 ? 23.554 4.624 -6.085 1.00 87.06 341 LEU A N 1
ATOM 2689 C CA . LEU A 1 341 ? 24.071 5.914 -6.534 1.00 87.06 341 LEU A CA 1
ATOM 2690 C C . LEU A 1 341 ? 24.807 5.747 -7.859 1.00 87.06 341 LEU A C 1
ATOM 2692 O O . LEU A 1 341 ? 25.631 4.843 -8.021 1.00 87.06 341 LEU A O 1
ATOM 2696 N N . PHE A 1 342 ? 24.556 6.664 -8.785 1.00 83.62 342 PHE A N 1
ATOM 2697 C CA . PHE A 1 342 ? 25.164 6.698 -10.105 1.00 83.62 342 PHE A CA 1
ATOM 2698 C C . PHE A 1 342 ? 25.765 8.085 -10.396 1.00 83.62 342 PHE A C 1
ATOM 2700 O O . PHE A 1 342 ? 25.098 9.096 -10.177 1.00 83.62 342 PHE A O 1
ATOM 2707 N N . PRO A 1 343 ? 26.996 8.152 -10.934 1.00 81.06 343 PRO A N 1
ATOM 2708 C CA . PRO A 1 343 ? 27.935 7.039 -11.045 1.00 81.06 343 PRO A CA 1
ATOM 2709 C C . PRO A 1 343 ? 28.427 6.608 -9.654 1.00 81.06 343 PRO A C 1
ATOM 2711 O O . PRO A 1 343 ? 28.726 7.448 -8.807 1.00 81.06 343 PRO A O 1
ATOM 2714 N N . ARG A 1 344 ? 28.543 5.294 -9.422 1.00 72.25 344 ARG A N 1
ATOM 2715 C CA . ARG A 1 344 ? 29.208 4.780 -8.213 1.00 72.25 344 ARG A CA 1
ATOM 2716 C C . ARG A 1 344 ? 30.705 5.092 -8.266 1.00 72.25 344 ARG A C 1
ATOM 2718 O O . ARG A 1 344 ? 31.270 5.583 -7.297 1.00 72.25 344 ARG A O 1
ATOM 2725 N N . MET A 1 345 ? 31.307 4.860 -9.432 1.00 67.94 345 MET A N 1
ATOM 2726 C CA . MET A 1 345 ? 32.627 5.347 -9.820 1.00 67.94 345 MET A CA 1
ATOM 2727 C C . MET A 1 345 ? 32.587 5.738 -11.298 1.00 67.94 345 MET A C 1
ATOM 2729 O O . MET A 1 345 ? 32.174 4.942 -12.142 1.00 67.94 345 MET A O 1
ATOM 2733 N N . GLU A 1 346 ? 33.007 6.954 -11.618 1.00 72.75 346 GLU A N 1
ATOM 2734 C CA . GLU A 1 346 ? 33.313 7.378 -12.984 1.00 72.75 346 GLU A CA 1
ATOM 2735 C C . GLU A 1 346 ? 34.820 7.582 -13.072 1.00 72.75 346 GLU A C 1
ATOM 2737 O O . GLU A 1 346 ? 35.379 8.275 -12.230 1.00 72.75 346 GLU A O 1
ATOM 2742 N N . ALA A 1 347 ? 35.478 6.993 -14.070 1.00 68.38 347 ALA A N 1
ATOM 2743 C CA . ALA A 1 347 ? 36.907 7.167 -14.292 1.00 68.38 347 ALA A CA 1
ATOM 2744 C C . ALA A 1 347 ? 37.176 7.621 -15.726 1.00 68.38 347 ALA A C 1
ATOM 2746 O O . ALA A 1 347 ? 36.564 7.114 -16.670 1.00 68.38 347 ALA A O 1
ATOM 2747 N N . THR A 1 348 ? 38.112 8.551 -15.897 1.00 69.50 348 THR A N 1
ATOM 2748 C CA . THR A 1 348 ? 38.662 8.906 -17.208 1.00 69.50 348 THR A CA 1
ATOM 2749 C C . THR A 1 348 ? 40.018 8.269 -17.404 1.00 69.50 348 THR A C 1
ATOM 2751 O O . THR A 1 348 ? 40.874 8.322 -16.525 1.00 69.50 348 THR A O 1
ATOM 2754 N N . SER A 1 349 ? 40.229 7.694 -18.587 1.00 54.94 349 SER A N 1
ATOM 2755 C CA . SER A 1 349 ? 41.558 7.274 -19.017 1.00 54.94 349 SER A CA 1
ATOM 2756 C C . SER A 1 349 ? 42.360 8.510 -19.400 1.00 54.94 349 SER A C 1
ATOM 2758 O O . SER A 1 349 ? 42.102 9.120 -20.438 1.00 54.94 349 SER A O 1
ATOM 2760 N N . VAL A 1 350 ? 43.348 8.857 -18.588 1.00 62.31 350 VAL A N 1
ATOM 2761 C CA . VAL A 1 350 ? 44.362 9.846 -18.936 1.00 62.31 350 VAL A CA 1
ATOM 2762 C C . VAL A 1 350 ? 45.491 9.108 -19.644 1.00 62.31 350 VAL A C 1
ATOM 2764 O O . VAL A 1 350 ? 46.175 8.272 -19.055 1.00 62.31 350 VAL A O 1
ATOM 2767 N N . LEU A 1 351 ? 45.660 9.389 -20.936 1.00 57.44 351 LEU A N 1
ATOM 2768 C CA . LEU A 1 351 ? 46.839 8.986 -21.698 1.00 57.44 351 LEU A CA 1
ATOM 2769 C C . LEU A 1 351 ? 47.891 10.076 -21.517 1.00 57.44 351 LEU A C 1
ATOM 2771 O O . LEU A 1 351 ? 47.796 11.147 -22.114 1.00 57.44 351 LEU A O 1
ATOM 2775 N N . SER A 1 352 ? 48.872 9.815 -20.659 1.00 55.94 352 SER A N 1
ATOM 2776 C CA . SER A 1 352 ? 50.014 10.705 -20.470 1.00 55.94 352 SER A CA 1
ATOM 2777 C C . SER A 1 352 ? 51.199 10.166 -21.265 1.00 55.94 352 SER A C 1
ATOM 2779 O O . SER A 1 352 ? 51.757 9.120 -20.936 1.00 55.94 352 SER A O 1
ATOM 2781 N N . GLY A 1 353 ? 51.548 10.860 -22.347 1.00 49.56 353 GLY A N 1
ATOM 2782 C CA . GLY A 1 353 ? 52.762 10.596 -23.112 1.00 49.56 353 GLY A CA 1
ATOM 2783 C C . GLY A 1 353 ? 53.880 11.483 -22.586 1.00 49.56 353 GLY A C 1
ATOM 2784 O O . GLY A 1 353 ? 53.840 12.699 -22.778 1.00 49.56 353 GLY A O 1
ATOM 2785 N N . ARG A 1 354 ? 54.873 10.904 -21.907 1.00 47.97 354 ARG A N 1
ATOM 2786 C CA . ARG A 1 354 ? 56.078 11.642 -21.507 1.00 47.97 354 ARG A CA 1
ATOM 2787 C C . ARG A 1 354 ? 57.177 11.310 -22.507 1.00 47.97 354 ARG A C 1
ATOM 2789 O O . ARG A 1 354 ? 57.687 10.192 -22.502 1.00 47.97 354 ARG A O 1
ATOM 2796 N N . SER A 1 355 ? 57.505 12.264 -23.382 1.00 46.62 355 SER A N 1
ATOM 2797 C CA . SER A 1 355 ? 58.693 12.168 -24.231 1.00 46.62 355 SER A CA 1
ATOM 2798 C C . SER A 1 355 ? 59.871 12.782 -23.488 1.00 46.62 355 SER A C 1
ATOM 2800 O O . SER A 1 355 ? 59.935 14.003 -23.332 1.00 46.62 355 SER A O 1
ATOM 2802 N N . ASN A 1 356 ? 60.795 11.947 -23.027 1.00 50.88 356 ASN A N 1
ATOM 2803 C CA . ASN A 1 356 ? 62.084 12.432 -22.557 1.00 50.88 356 ASN A CA 1
ATOM 2804 C C . ASN A 1 356 ? 63.046 12.390 -23.748 1.00 50.88 356 ASN A C 1
ATOM 2806 O O . ASN A 1 356 ? 63.418 11.316 -24.216 1.00 50.88 356 ASN A O 1
ATOM 2810 N N . THR A 1 357 ? 63.414 13.560 -24.262 1.00 53.09 357 THR A N 1
ATOM 2811 C CA . THR A 1 357 ? 64.532 13.710 -25.199 1.00 53.09 357 THR A CA 1
ATOM 2812 C C . THR A 1 357 ? 65.813 13.750 -24.380 1.00 53.09 357 THR A C 1
ATOM 2814 O O . THR A 1 357 ? 66.043 14.705 -23.635 1.00 53.09 357 THR A O 1
ATOM 2817 N N . ILE A 1 358 ? 66.613 12.691 -24.461 1.00 52.09 358 ILE A N 1
ATOM 2818 C CA . ILE A 1 358 ? 67.936 12.655 -23.845 1.00 52.09 358 ILE A CA 1
ATOM 2819 C C . ILE A 1 358 ? 68.942 13.022 -24.939 1.00 52.09 358 ILE A C 1
ATOM 2821 O O . ILE A 1 358 ? 69.270 12.187 -25.777 1.00 52.09 358 ILE A O 1
ATOM 2825 N N . ASN A 1 359 ? 69.424 14.266 -24.921 1.00 48.72 359 ASN A N 1
ATOM 2826 C CA . ASN A 1 359 ? 70.505 14.701 -25.805 1.00 48.72 359 ASN A CA 1
ATOM 2827 C C . ASN A 1 359 ? 71.833 14.374 -25.120 1.00 48.72 359 ASN A C 1
ATOM 2829 O O . ASN A 1 359 ? 72.203 15.015 -24.134 1.00 48.72 359 ASN A O 1
ATOM 2833 N N . ILE A 1 360 ? 72.529 13.347 -25.606 1.00 52.12 360 ILE A N 1
ATOM 2834 C CA . ILE A 1 360 ? 73.893 13.033 -25.165 1.00 52.12 360 ILE A CA 1
ATOM 2835 C C . ILE A 1 360 ? 74.847 13.635 -26.190 1.00 52.12 360 ILE A C 1
ATOM 2837 O O . ILE A 1 360 ? 75.160 13.012 -27.203 1.00 52.12 360 ILE A O 1
ATOM 2841 N N . ASP A 1 361 ? 75.320 14.845 -25.906 1.00 50.38 361 ASP A N 1
ATOM 2842 C CA . ASP A 1 361 ? 76.417 15.451 -26.651 1.00 50.38 361 ASP A CA 1
ATOM 2843 C C . ASP A 1 361 ? 77.741 14.908 -26.103 1.00 50.38 361 ASP A C 1
ATOM 2845 O O . ASP A 1 361 ? 78.197 15.288 -25.023 1.00 50.38 361 ASP A O 1
ATOM 2849 N N . TYR A 1 362 ? 78.367 13.990 -26.841 1.00 49.88 362 TYR A N 1
ATOM 2850 C CA . TYR A 1 362 ? 79.748 13.597 -26.572 1.00 49.88 362 TYR A CA 1
ATOM 2851 C C . TYR A 1 362 ? 80.691 14.679 -27.119 1.00 49.88 362 TYR A C 1
ATOM 2853 O O . TYR A 1 362 ? 80.706 14.907 -28.332 1.00 49.88 362 TYR A O 1
ATOM 2861 N N . PRO A 1 363 ? 81.523 15.328 -26.286 1.00 48.03 363 PRO A N 1
ATOM 2862 C CA . PRO A 1 363 ? 82.578 16.189 -26.793 1.00 48.03 363 PRO A CA 1
ATOM 2863 C C . PRO A 1 363 ? 83.658 15.307 -27.432 1.00 48.03 363 PRO A C 1
ATOM 2865 O O . PRO A 1 363 ? 84.486 14.709 -26.744 1.00 48.03 363 PRO A O 1
ATOM 2868 N N . ALA A 1 364 ? 83.638 15.199 -28.760 1.00 49.34 364 ALA A N 1
ATOM 2869 C CA . ALA A 1 364 ? 84.773 14.677 -29.505 1.00 49.34 364 ALA A CA 1
ATOM 2870 C C . ALA A 1 364 ? 85.926 15.684 -29.386 1.00 49.34 364 ALA A C 1
ATOM 2872 O O . ALA A 1 364 ? 85.750 16.878 -29.638 1.00 49.34 364 ALA A O 1
ATOM 2873 N N . GLY A 1 365 ? 87.085 15.196 -28.945 1.00 47.62 365 GLY A N 1
ATOM 2874 C CA . GLY A 1 365 ? 88.301 15.985 -28.803 1.00 47.62 365 GLY A CA 1
ATOM 2875 C C . GLY A 1 365 ? 88.648 16.738 -30.086 1.00 47.62 365 GLY A C 1
ATOM 2876 O O . GLY A 1 365 ? 88.470 16.245 -31.196 1.00 47.62 365 GLY A O 1
ATOM 2877 N N . THR A 1 366 ? 89.129 17.956 -29.888 1.00 51.69 366 THR A N 1
ATOM 2878 C CA . THR A 1 366 ? 89.608 18.896 -30.894 1.00 51.69 366 THR A CA 1
ATOM 2879 C C . THR A 1 366 ? 90.728 18.303 -31.745 1.00 51.69 366 THR A C 1
ATOM 2881 O O . THR A 1 366 ? 91.873 18.371 -31.320 1.00 51.69 366 THR A O 1
ATOM 2884 N N . GLU A 1 367 ? 90.416 17.807 -32.941 1.00 52.19 367 GLU A N 1
ATOM 2885 C CA . GLU A 1 367 ? 91.258 17.943 -34.138 1.00 52.19 367 GLU A CA 1
ATOM 2886 C C . GLU A 1 367 ? 90.346 18.066 -35.371 1.00 52.19 367 GLU A C 1
ATOM 2888 O O . GLU A 1 367 ? 89.261 17.485 -35.444 1.00 52.19 367 GLU A O 1
ATOM 2893 N N . GLU A 1 368 ? 90.743 18.947 -36.282 1.00 55.62 368 GLU A N 1
ATOM 2894 C CA . GLU A 1 368 ? 89.941 19.526 -37.358 1.00 55.62 368 GLU A CA 1
ATOM 2895 C C . GLU A 1 368 ? 89.233 18.478 -38.244 1.00 55.62 368 GLU A C 1
ATOM 2897 O O . GLU A 1 368 ? 89.872 17.647 -38.883 1.00 55.62 368 GLU A O 1
ATOM 2902 N N . GLY A 1 369 ? 87.897 18.571 -38.341 1.00 55.41 369 GLY A N 1
ATOM 2903 C CA . GLY A 1 369 ? 87.116 17.939 -39.418 1.00 55.41 369 GLY A CA 1
ATOM 2904 C C . GLY A 1 369 ? 86.137 16.814 -39.047 1.00 55.41 369 GLY A C 1
ATOM 2905 O O . GLY A 1 369 ? 85.663 16.124 -39.948 1.00 55.41 369 GLY A O 1
ATOM 2906 N N . GLY A 1 370 ? 85.796 16.607 -37.771 1.00 44.75 370 GLY A N 1
ATOM 2907 C CA . GLY A 1 370 ? 84.854 15.557 -37.347 1.00 44.75 370 GLY A CA 1
ATOM 2908 C C . GLY A 1 370 ? 83.370 15.953 -37.420 1.00 44.75 370 GLY A C 1
ATOM 2909 O O . GLY A 1 370 ? 82.946 16.920 -36.792 1.00 44.75 370 GLY A O 1
ATOM 2910 N N . SER A 1 371 ? 82.561 15.177 -38.147 1.00 48.88 371 SER A N 1
ATOM 2911 C CA . SER A 1 371 ? 81.092 15.265 -38.152 1.00 48.88 371 SER A CA 1
ATOM 2912 C C . SER A 1 371 ? 80.527 14.883 -36.774 1.00 48.88 371 SER A C 1
ATOM 2914 O O . SER A 1 371 ? 80.793 13.787 -36.282 1.00 48.88 371 SER A O 1
ATOM 2916 N N . GLN A 1 372 ? 79.764 15.782 -36.140 1.00 48.31 372 GLN A N 1
ATOM 2917 C CA . GLN A 1 372 ? 79.031 15.488 -34.904 1.00 48.31 372 GLN A CA 1
ATOM 2918 C C . GLN A 1 372 ? 77.909 14.482 -35.199 1.00 48.31 372 GLN A C 1
ATOM 2920 O O . GLN A 1 372 ? 76.983 14.785 -35.948 1.00 48.31 372 GLN A O 1
ATOM 2925 N N . ILE A 1 373 ? 77.981 13.292 -34.600 1.00 50.34 373 ILE A N 1
ATOM 2926 C CA . ILE A 1 373 ? 76.890 12.312 -34.610 1.00 50.34 373 ILE A CA 1
ATOM 2927 C C . ILE A 1 373 ? 76.165 12.441 -33.268 1.00 50.34 373 ILE A C 1
ATOM 2929 O O . ILE A 1 373 ? 76.603 11.880 -32.266 1.00 50.34 373 ILE A O 1
ATOM 2933 N N . GLY A 1 374 ? 75.083 13.218 -33.245 1.00 47.62 374 GLY A N 1
ATOM 2934 C CA . GLY A 1 374 ? 74.141 13.235 -32.127 1.00 47.62 374 GLY A CA 1
ATOM 2935 C C . GLY A 1 374 ? 73.204 12.031 -32.223 1.00 47.62 374 GLY A C 1
ATOM 2936 O O . GLY A 1 374 ? 72.603 11.798 -33.272 1.00 47.62 374 GLY A O 1
ATOM 2937 N N . PHE A 1 375 ? 73.089 11.250 -31.150 1.00 50.34 375 PHE A N 1
ATOM 2938 C CA . PHE A 1 375 ? 72.057 10.222 -31.031 1.00 50.34 375 PHE A CA 1
ATOM 2939 C C . PHE A 1 375 ? 70.865 10.814 -30.279 1.00 50.34 375 PHE A C 1
ATOM 2941 O O . PHE A 1 375 ? 70.904 10.932 -29.057 1.00 50.34 375 PHE A O 1
ATOM 2948 N N . ASP A 1 376 ? 69.803 11.162 -31.005 1.00 47.59 376 ASP A N 1
ATOM 2949 C CA . ASP A 1 376 ? 68.521 11.523 -30.398 1.00 47.59 376 ASP A CA 1
ATOM 2950 C C . ASP A 1 376 ? 67.767 10.246 -30.010 1.00 47.59 376 ASP A C 1
ATOM 2952 O O . ASP A 1 376 ? 67.107 9.604 -30.831 1.00 47.59 376 ASP A O 1
ATOM 2956 N N . ALA A 1 377 ? 67.856 9.861 -28.736 1.00 47.19 377 ALA A N 1
ATOM 2957 C CA . ALA A 1 377 ? 66.986 8.842 -28.166 1.00 47.19 377 ALA A CA 1
ATOM 2958 C C . ALA A 1 377 ? 65.740 9.524 -27.580 1.00 47.19 377 ALA A C 1
ATOM 2960 O O . ALA A 1 377 ? 65.790 10.168 -26.530 1.00 47.19 377 ALA A O 1
ATOM 2961 N N . THR A 1 378 ? 64.608 9.390 -28.274 1.00 51.34 378 THR A N 1
ATOM 2962 C CA . THR A 1 378 ? 63.292 9.782 -27.754 1.00 51.34 378 THR A CA 1
ATOM 2963 C C . THR A 1 378 ? 62.643 8.579 -27.084 1.00 51.34 378 THR A C 1
ATOM 2965 O O . THR A 1 378 ? 62.071 7.720 -27.751 1.00 51.34 378 THR A O 1
ATOM 2968 N N . ASP A 1 379 ? 62.720 8.512 -25.755 1.00 49.34 379 ASP A N 1
ATOM 2969 C CA . ASP A 1 379 ? 61.946 7.530 -24.997 1.00 49.34 379 ASP A CA 1
ATOM 2970 C C . ASP A 1 379 ? 60.528 8.078 -24.793 1.00 49.34 379 ASP A C 1
ATOM 2972 O O . ASP A 1 379 ? 60.317 9.090 -24.110 1.00 49.34 379 ASP A O 1
ATOM 2976 N N . ARG A 1 380 ? 59.556 7.450 -25.463 1.00 47.78 380 ARG A N 1
ATOM 2977 C CA . ARG A 1 380 ? 58.127 7.746 -25.332 1.00 47.78 380 ARG A CA 1
ATOM 2978 C C . ARG A 1 380 ? 57.522 6.704 -24.407 1.00 47.78 380 ARG A C 1
ATOM 2980 O O . ARG A 1 380 ? 57.211 5.591 -24.819 1.00 47.78 380 ARG A O 1
ATOM 2987 N N . SER A 1 381 ? 57.328 7.095 -23.153 1.00 52.69 381 SER A N 1
ATOM 2988 C CA . SER A 1 381 ? 56.524 6.307 -22.225 1.00 52.69 381 SER A CA 1
ATOM 2989 C C . SER A 1 381 ? 55.082 6.806 -22.277 1.00 52.69 381 SER A C 1
ATOM 2991 O O . SER A 1 381 ? 54.777 7.908 -21.815 1.00 52.69 381 SER A O 1
ATOM 2993 N N . ASP A 1 382 ? 54.201 6.001 -22.865 1.00 49.47 382 ASP A N 1
ATOM 2994 C CA . ASP A 1 382 ? 52.759 6.223 -22.816 1.00 49.47 382 ASP A CA 1
ATOM 2995 C C . ASP A 1 382 ? 52.204 5.485 -21.596 1.00 49.47 382 ASP A C 1
ATOM 2997 O O . ASP A 1 382 ? 52.207 4.254 -21.526 1.00 49.47 382 ASP A O 1
ATOM 3001 N N . ARG A 1 383 ? 51.749 6.239 -20.593 1.00 52.19 383 ARG A N 1
ATOM 3002 C CA . ARG A 1 383 ? 51.043 5.689 -19.433 1.00 52.19 383 ARG A CA 1
ATOM 3003 C C . ARG A 1 383 ? 49.566 6.011 -19.561 1.00 52.19 383 ARG A C 1
ATOM 3005 O O . ARG A 1 383 ? 49.179 7.178 -19.498 1.00 52.19 383 ARG A O 1
ATOM 3012 N N . ALA A 1 384 ? 48.756 4.969 -19.715 1.00 52.38 384 ALA A N 1
ATOM 3013 C CA . ALA A 1 384 ? 47.320 5.046 -19.502 1.00 52.38 384 ALA A CA 1
ATOM 3014 C C . ALA A 1 384 ? 47.041 4.862 -18.003 1.00 52.38 384 ALA A C 1
ATOM 3016 O O . ALA A 1 384 ? 47.371 3.820 -17.438 1.00 52.38 384 ALA A O 1
ATOM 3017 N N . SER A 1 385 ? 46.460 5.873 -17.363 1.00 62.22 385 SER A N 1
ATOM 3018 C CA . SER A 1 385 ? 45.970 5.800 -15.983 1.00 62.22 385 SER A CA 1
ATOM 3019 C C . SER A 1 385 ? 44.464 6.037 -15.967 1.00 62.22 385 SER A C 1
ATOM 3021 O O . SER A 1 385 ? 43.969 6.883 -16.709 1.00 62.22 385 SER A O 1
ATOM 3023 N N . LEU A 1 386 ? 43.730 5.296 -15.139 1.00 59.59 386 LEU A N 1
ATOM 3024 C CA . LEU A 1 386 ? 42.322 5.574 -14.862 1.00 59.59 386 LEU A CA 1
ATOM 3025 C C . LEU A 1 386 ? 42.247 6.478 -13.633 1.00 59.59 386 LEU A C 1
ATOM 3027 O O . LEU A 1 386 ? 42.572 6.047 -12.530 1.00 59.59 386 LEU A O 1
ATOM 3031 N N . GLU A 1 387 ? 41.808 7.717 -13.821 1.00 67.31 387 GLU A N 1
ATOM 3032 C CA . GLU A 1 387 ? 41.610 8.670 -12.728 1.00 67.31 387 GLU A CA 1
ATOM 3033 C C . GLU A 1 387 ? 40.114 8.776 -12.407 1.00 67.31 387 GLU A C 1
ATOM 3035 O O . GLU A 1 387 ? 39.324 9.052 -13.319 1.00 67.31 387 GLU A O 1
ATOM 3040 N N . PRO A 1 388 ? 39.685 8.524 -11.154 1.00 67.44 388 PRO A N 1
ATOM 3041 C CA . PRO A 1 388 ? 38.285 8.645 -10.776 1.00 67.44 388 PRO A CA 1
ATOM 3042 C C . PRO A 1 388 ? 37.855 10.118 -10.831 1.00 67.44 388 PRO A C 1
ATOM 3044 O O . PRO A 1 388 ? 38.328 10.940 -10.057 1.00 67.44 388 PRO A O 1
ATOM 3047 N N . MET A 1 389 ? 36.933 10.447 -11.733 1.00 80.94 389 MET A N 1
ATOM 3048 C CA . MET A 1 389 ? 36.322 11.773 -11.845 1.00 80.94 389 MET A CA 1
ATOM 3049 C C . MET A 1 389 ? 35.211 11.999 -10.825 1.00 80.94 389 MET A C 1
ATOM 3051 O O . MET A 1 389 ? 34.959 13.132 -10.430 1.00 80.94 389 MET A O 1
ATOM 3055 N N . ALA A 1 390 ? 34.486 10.946 -10.453 1.00 85.38 390 ALA A N 1
ATOM 3056 C CA . ALA A 1 390 ? 33.399 11.047 -9.494 1.00 85.38 390 ALA A CA 1
ATOM 3057 C C . ALA A 1 390 ? 33.250 9.745 -8.711 1.00 85.38 390 ALA A C 1
ATOM 3059 O O . ALA A 1 390 ? 33.261 8.660 -9.298 1.00 85.38 390 ALA A O 1
ATOM 3060 N N . VAL A 1 391 ? 33.079 9.857 -7.397 1.00 88.12 391 VAL A N 1
ATOM 3061 C CA . VAL A 1 391 ? 32.829 8.724 -6.499 1.00 88.12 391 VAL A CA 1
ATOM 3062 C C . VAL A 1 391 ? 31.590 9.026 -5.671 1.00 88.12 391 VAL A C 1
ATOM 3064 O O . VAL A 1 391 ? 31.545 10.041 -4.977 1.00 88.12 391 VAL A O 1
ATOM 3067 N N . GLY A 1 392 ? 30.584 8.157 -5.767 1.00 90.00 392 GLY A N 1
ATOM 3068 C CA . GLY A 1 392 ? 29.391 8.216 -4.926 1.00 90.00 392 GLY A CA 1
ATOM 3069 C C . GLY A 1 392 ? 29.641 7.571 -3.562 1.00 90.00 392 GLY A C 1
ATOM 3070 O O . GLY A 1 392 ? 30.319 6.546 -3.483 1.00 90.00 392 GLY A O 1
ATOM 3071 N N . PHE A 1 393 ? 29.083 8.141 -2.498 1.00 91.50 393 PHE A N 1
ATOM 3072 C CA . PHE A 1 393 ? 29.182 7.605 -1.138 1.00 91.50 393 PHE A CA 1
ATOM 3073 C C . PHE A 1 393 ? 27.833 7.659 -0.415 1.00 91.50 393 PHE A C 1
ATOM 3075 O O . PHE A 1 393 ? 27.007 8.520 -0.704 1.00 91.50 393 PHE A O 1
ATOM 3082 N N . THR A 1 394 ? 27.632 6.754 0.539 1.00 90.94 394 THR A N 1
ATOM 3083 C CA . THR A 1 394 ? 26.475 6.701 1.446 1.00 90.94 394 THR A CA 1
ATOM 3084 C C . THR A 1 394 ? 26.983 6.661 2.882 1.00 90.94 394 THR A C 1
ATOM 3086 O O . THR A 1 394 ? 27.953 5.952 3.154 1.00 90.94 394 THR A O 1
ATOM 3089 N N . ASP A 1 395 ? 26.333 7.373 3.793 1.00 85.94 395 ASP A N 1
ATOM 3090 C CA . ASP A 1 395 ? 26.584 7.297 5.231 1.00 85.94 395 ASP A CA 1
ATOM 3091 C C . ASP A 1 395 ? 25.457 6.483 5.882 1.00 85.94 395 ASP A C 1
ATOM 3093 O O . ASP A 1 395 ? 24.278 6.728 5.639 1.00 85.94 395 ASP A O 1
ATOM 3097 N N . SER A 1 396 ? 25.815 5.458 6.654 1.00 72.69 396 SER A N 1
ATOM 3098 C CA . SER A 1 396 ? 24.867 4.488 7.219 1.00 72.69 396 SER A CA 1
ATOM 3099 C C . SER A 1 396 ? 24.493 4.784 8.674 1.00 72.69 396 SER A C 1
ATOM 3101 O O . SER A 1 396 ? 23.944 3.919 9.349 1.00 72.69 396 SER A O 1
ATOM 3103 N N . GLN A 1 397 ? 24.866 5.951 9.204 1.00 69.38 397 GLN A N 1
ATOM 3104 C CA . GLN A 1 397 ? 24.768 6.227 10.641 1.00 69.38 397 GLN A CA 1
ATOM 3105 C C . GLN A 1 397 ? 23.378 6.669 11.110 1.00 69.38 397 GLN A C 1
ATOM 3107 O O . GLN A 1 397 ? 23.090 6.580 12.303 1.00 69.38 397 GLN A O 1
ATOM 3112 N N . SER A 1 398 ? 22.515 7.141 10.210 1.00 72.25 398 SER A N 1
ATOM 3113 C CA . SER A 1 398 ? 21.202 7.672 10.575 1.00 72.25 398 SER A CA 1
ATOM 3114 C C . SER A 1 398 ? 20.082 6.695 10.235 1.00 72.25 398 SER A C 1
ATOM 3116 O O . SER A 1 398 ? 19.981 6.216 9.112 1.00 72.25 398 SER A O 1
ATOM 3118 N N . THR A 1 399 ? 19.200 6.440 11.202 1.00 71.44 399 THR A N 1
ATOM 3119 C CA . THR A 1 399 ? 17.937 5.715 10.979 1.00 71.44 399 THR A CA 1
ATOM 3120 C C . THR A 1 399 ? 16.820 6.628 10.469 1.00 71.44 399 THR A C 1
ATOM 3122 O O . THR A 1 399 ? 15.775 6.146 10.049 1.00 71.44 399 THR A O 1
ATOM 3125 N N . LYS A 1 400 ? 17.012 7.954 10.520 1.00 78.69 400 LYS A N 1
ATOM 3126 C CA . LYS A 1 400 ? 15.976 8.958 10.209 1.00 78.69 400 LYS A CA 1
ATOM 3127 C C . LYS A 1 400 ? 16.255 9.760 8.937 1.00 78.69 400 LYS A C 1
ATOM 3129 O O . LYS A 1 400 ? 15.372 10.469 8.458 1.00 78.69 400 LYS A O 1
ATOM 3134 N N . SER A 1 401 ? 17.475 9.686 8.416 1.00 89.56 401 SER A N 1
ATOM 3135 C CA . SER A 1 401 ? 17.901 10.362 7.193 1.00 89.56 401 SER A CA 1
ATOM 3136 C C . SER A 1 401 ? 18.672 9.407 6.301 1.00 89.56 401 SER A C 1
ATOM 3138 O O . SER A 1 401 ? 19.397 8.537 6.771 1.00 89.56 401 SER A O 1
ATOM 3140 N N . ILE A 1 402 ? 18.529 9.609 4.998 1.00 91.94 402 ILE A N 1
ATOM 3141 C CA . ILE A 1 402 ? 19.366 8.979 3.991 1.00 91.94 402 ILE A CA 1
ATOM 3142 C C . ILE A 1 402 ? 20.457 9.978 3.637 1.00 91.94 402 ILE A C 1
ATOM 3144 O O . ILE A 1 402 ? 20.198 10.980 2.966 1.00 91.94 402 ILE A O 1
ATOM 3148 N N . ASP A 1 403 ? 21.671 9.694 4.082 1.00 94.25 403 ASP A N 1
ATOM 3149 C CA . ASP A 1 403 ? 22.822 10.554 3.861 1.00 94.25 403 ASP A CA 1
ATOM 3150 C C . ASP A 1 403 ? 23.694 9.973 2.746 1.00 94.25 403 ASP A C 1
ATOM 3152 O O . ASP A 1 403 ? 24.161 8.835 2.809 1.00 94.25 403 ASP A O 1
ATOM 3156 N N . PHE A 1 404 ? 23.895 10.736 1.676 1.00 95.06 404 PHE A N 1
ATOM 3157 C CA . PHE A 1 404 ? 24.706 10.313 0.537 1.00 95.06 404 PHE A CA 1
ATOM 3158 C C . PHE A 1 404 ? 25.305 11.497 -0.208 1.00 95.06 404 PHE A C 1
ATOM 3160 O O . PHE A 1 404 ? 25.021 12.653 0.086 1.00 95.06 404 PHE A O 1
ATOM 3167 N N . GLY A 1 405 ? 26.156 11.235 -1.190 1.00 95.19 405 GLY A N 1
ATOM 3168 C CA . GLY A 1 405 ? 26.737 12.304 -1.977 1.00 95.19 405 GLY A CA 1
ATOM 3169 C C . GLY A 1 405 ? 27.705 11.834 -3.037 1.00 95.19 405 GLY A C 1
ATOM 3170 O O . GLY A 1 405 ? 27.849 10.640 -3.302 1.00 95.19 405 GLY A O 1
ATOM 3171 N N . TRP A 1 406 ? 28.388 12.808 -3.628 1.00 95.56 406 TRP A N 1
ATOM 3172 C CA . TRP A 1 406 ? 29.447 12.585 -4.597 1.00 95.56 406 TRP A CA 1
ATOM 3173 C C . TRP A 1 406 ? 30.648 13.464 -4.285 1.00 95.56 406 TRP A C 1
ATOM 3175 O O . TRP A 1 406 ? 30.511 14.650 -3.985 1.00 95.56 406 TRP A O 1
ATOM 3185 N N . VAL A 1 407 ? 31.833 12.882 -4.420 1.00 94.50 407 VAL A N 1
ATOM 3186 C CA . VAL A 1 407 ? 33.094 13.615 -4.526 1.00 94.50 407 VAL A CA 1
ATOM 3187 C C . VAL A 1 407 ? 33.448 13.692 -6.002 1.00 94.50 407 VAL A C 1
ATOM 3189 O O . VAL A 1 407 ? 33.431 12.669 -6.682 1.00 94.50 407 VAL A O 1
ATOM 3192 N N . ILE A 1 408 ? 33.738 14.892 -6.494 1.00 92.81 408 ILE A N 1
ATOM 3193 C CA . ILE A 1 408 ? 33.968 15.187 -7.905 1.00 92.81 408 ILE A CA 1
ATOM 3194 C C . ILE A 1 408 ? 35.370 15.772 -8.06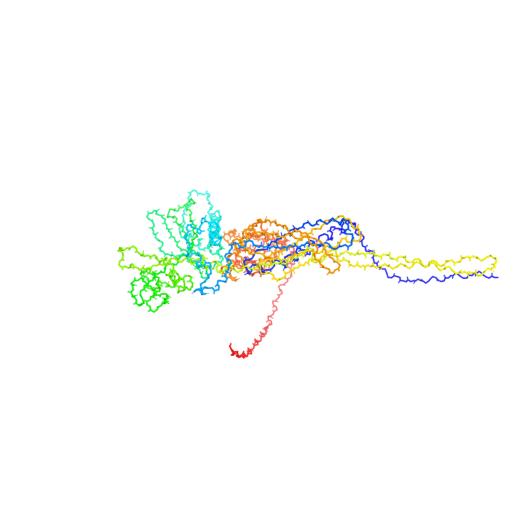4 1.00 92.81 408 ILE A C 1
ATOM 3196 O O . ILE A 1 408 ? 35.696 16.810 -7.485 1.00 92.81 408 ILE A O 1
ATOM 3200 N N . ASP A 1 409 ? 36.191 15.105 -8.866 1.00 89.44 409 ASP A N 1
ATOM 3201 C CA . ASP A 1 409 ? 37.493 15.602 -9.288 1.00 89.44 409 ASP A CA 1
ATOM 3202 C C . ASP A 1 409 ? 37.336 16.524 -10.506 1.00 89.44 409 ASP A C 1
ATOM 3204 O O . ASP A 1 409 ? 36.543 16.275 -11.417 1.00 89.44 409 ASP A O 1
ATOM 3208 N N . ILE A 1 410 ? 38.086 17.617 -10.501 1.00 83.88 410 ILE A N 1
ATOM 3209 C CA . ILE A 1 410 ? 38.024 18.684 -11.505 1.00 83.88 410 ILE A CA 1
ATOM 3210 C C . ILE A 1 410 ? 38.998 18.417 -12.651 1.00 83.88 410 ILE A C 1
ATOM 3212 O O . ILE A 1 410 ? 38.863 18.993 -13.735 1.00 83.88 410 ILE A O 1
ATOM 3216 N N . GLY A 1 411 ? 39.948 17.501 -12.440 1.00 77.00 411 GLY A N 1
ATOM 3217 C CA . GLY A 1 411 ? 41.005 17.207 -13.393 1.00 77.00 411 GLY A CA 1
ATOM 3218 C C . GLY A 1 411 ? 41.926 18.408 -13.642 1.00 77.00 411 GLY A C 1
ATOM 3219 O O . GLY A 1 411 ? 41.711 19.523 -13.171 1.00 77.00 411 GLY A O 1
ATOM 3220 N N . ALA A 1 412 ? 42.973 18.192 -14.438 1.00 69.06 412 ALA A N 1
ATOM 3221 C CA . ALA A 1 412 ? 44.043 19.174 -14.647 1.00 69.06 412 ALA A CA 1
ATOM 3222 C C . ALA A 1 412 ? 43.634 20.449 -15.425 1.00 69.06 412 ALA A C 1
ATOM 3224 O O . ALA A 1 412 ? 44.449 21.353 -15.594 1.00 69.06 412 ALA A O 1
ATOM 3225 N N . GLY A 1 413 ? 42.399 20.529 -15.936 1.00 69.56 413 GLY A N 1
ATOM 3226 C CA . GLY A 1 413 ? 41.964 21.589 -16.851 1.00 69.56 413 GLY A CA 1
ATOM 3227 C C . GLY A 1 413 ? 41.303 22.804 -16.197 1.00 69.56 413 GLY A C 1
ATOM 3228 O O . GLY A 1 413 ? 41.247 23.856 -16.828 1.00 69.56 413 GLY A O 1
ATOM 3229 N N . GLY A 1 414 ? 40.774 22.682 -14.972 1.00 77.06 414 GLY A N 1
ATOM 3230 C CA . GLY A 1 414 ? 40.146 23.795 -14.239 1.00 77.06 414 GLY A CA 1
ATOM 3231 C C . GLY A 1 414 ? 38.954 24.481 -14.934 1.00 77.06 414 GLY A C 1
ATOM 3232 O O . GLY A 1 414 ? 38.508 25.534 -14.477 1.00 77.06 414 GLY A O 1
ATOM 3233 N N . ALA A 1 415 ? 38.431 23.921 -16.028 1.00 84.50 415 ALA A N 1
ATOM 3234 C CA . ALA A 1 415 ? 37.275 24.461 -16.736 1.00 84.50 415 ALA A CA 1
ATOM 3235 C C . ALA A 1 415 ? 35.979 24.127 -15.979 1.00 84.50 415 ALA A C 1
ATOM 3237 O O . ALA A 1 415 ? 35.882 23.037 -15.414 1.00 84.50 415 ALA A O 1
ATOM 3238 N N . PRO A 1 416 ? 34.966 25.014 -15.975 1.00 88.31 416 PRO A N 1
ATOM 3239 C CA . PRO A 1 416 ? 33.647 24.668 -15.466 1.00 88.31 416 PRO A CA 1
ATOM 3240 C C . PRO A 1 416 ? 33.061 23.473 -16.214 1.00 88.31 416 PRO A C 1
ATOM 3242 O O . PRO A 1 416 ? 33.153 23.388 -17.440 1.00 88.31 416 PRO A O 1
ATOM 3245 N N . PHE A 1 417 ? 32.427 22.566 -15.480 1.00 88.06 417 PHE A N 1
ATOM 3246 C CA . PHE A 1 417 ? 31.760 21.408 -16.060 1.00 88.06 417 PHE A CA 1
ATOM 3247 C C . PHE A 1 417 ? 30.521 21.038 -15.250 1.00 88.06 417 PHE A C 1
ATOM 3249 O O . PHE A 1 417 ? 30.377 21.403 -14.082 1.00 88.06 417 PHE A O 1
ATOM 3256 N N . GLN A 1 418 ? 29.626 20.298 -15.897 1.00 89.12 418 GLN A N 1
ATOM 3257 C CA . GLN A 1 418 ? 28.394 19.801 -15.308 1.00 89.12 418 GLN A CA 1
ATOM 3258 C C . GLN A 1 418 ? 28.389 18.273 -15.356 1.00 89.12 418 GLN A C 1
ATOM 3260 O O . GLN A 1 418 ? 28.759 17.671 -16.368 1.00 89.12 418 GLN A O 1
ATOM 3265 N N . LYS A 1 419 ? 27.970 17.643 -14.260 1.00 86.44 419 LYS A N 1
ATOM 3266 C CA . LYS A 1 419 ? 27.791 16.195 -14.147 1.00 86.44 419 LYS A CA 1
ATOM 3267 C C . LYS A 1 419 ? 26.362 15.890 -13.739 1.00 86.44 419 LYS A C 1
ATOM 3269 O O . LYS A 1 419 ? 25.853 16.466 -12.783 1.00 86.44 419 LYS A O 1
ATOM 3274 N N . SER A 1 420 ? 25.749 14.958 -14.461 1.00 87.25 420 SER A N 1
ATOM 3275 C CA . SER A 1 420 ? 24.448 14.413 -14.095 1.00 87.25 420 SER A CA 1
ATOM 3276 C C . SER A 1 420 ? 24.651 13.176 -13.230 1.00 87.25 420 SER A C 1
ATOM 3278 O O . SER A 1 420 ? 25.415 12.275 -13.584 1.00 87.25 420 SER A O 1
ATOM 3280 N N . GLN A 1 421 ? 23.988 13.161 -12.088 1.00 90.88 421 GLN A N 1
ATOM 3281 C CA . GLN A 1 421 ? 24.046 12.136 -11.062 1.00 90.88 421 GLN A CA 1
ATOM 3282 C C . GLN A 1 421 ? 22.633 11.635 -10.790 1.00 90.88 421 GLN A C 1
ATOM 3284 O O . GLN A 1 421 ? 21.646 12.345 -10.990 1.00 90.88 421 GLN A O 1
ATOM 3289 N N . PHE A 1 422 ? 22.529 10.394 -10.345 1.00 90.06 422 PHE A N 1
ATOM 3290 C CA . PHE A 1 422 ? 21.248 9.763 -10.084 1.00 90.06 422 PHE A CA 1
ATOM 3291 C C . PHE A 1 422 ? 21.325 8.952 -8.798 1.00 90.06 422 PHE A C 1
ATOM 3293 O O . PHE A 1 422 ? 22.289 8.219 -8.587 1.00 90.06 422 PHE A O 1
ATOM 3300 N N . ALA A 1 423 ? 20.325 9.094 -7.940 1.00 91.38 423 ALA A N 1
ATOM 3301 C CA . ALA A 1 423 ? 20.186 8.318 -6.721 1.00 91.38 423 ALA A CA 1
ATOM 3302 C C . ALA A 1 423 ? 18.840 7.602 -6.732 1.00 91.38 423 ALA A C 1
ATOM 3304 O O . ALA A 1 423 ? 17.809 8.229 -6.963 1.00 91.38 423 ALA A O 1
ATOM 3305 N N . LEU A 1 424 ? 18.854 6.302 -6.459 1.00 90.44 424 LEU A N 1
ATOM 3306 C CA . LEU A 1 424 ? 17.657 5.570 -6.074 1.00 90.44 424 LEU A CA 1
ATOM 3307 C C . LEU A 1 424 ? 17.584 5.556 -4.556 1.00 90.44 424 LEU A C 1
ATOM 3309 O O . LEU A 1 424 ? 18.528 5.111 -3.898 1.00 90.44 424 LEU A O 1
ATOM 3313 N N . ILE A 1 425 ? 16.469 6.018 -4.011 1.00 91.06 425 ILE A N 1
ATOM 3314 C CA . ILE A 1 425 ? 16.188 5.978 -2.579 1.00 91.06 425 ILE A CA 1
ATOM 3315 C C . ILE A 1 425 ? 14.930 5.157 -2.326 1.00 91.06 425 ILE A C 1
ATOM 3317 O O . ILE A 1 425 ? 13.980 5.233 -3.098 1.00 91.06 425 ILE A O 1
ATOM 3321 N N . SER A 1 426 ? 14.936 4.384 -1.247 1.00 89.25 426 SER A N 1
ATOM 3322 C CA . SER A 1 426 ? 13.761 3.700 -0.716 1.00 89.25 426 SER A CA 1
ATOM 3323 C C . SER A 1 426 ? 13.233 4.526 0.445 1.00 89.25 426 SER A C 1
ATOM 3325 O O . SER A 1 426 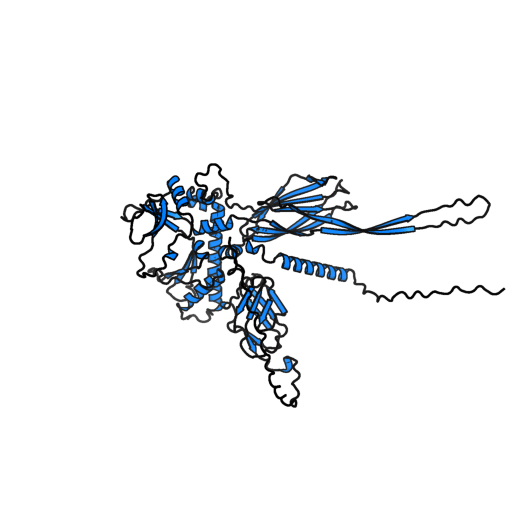? 13.978 4.805 1.389 1.00 89.25 426 SER A O 1
ATOM 3327 N N . VAL A 1 427 ? 11.976 4.949 0.361 1.00 89.88 427 VAL A N 1
ATOM 3328 C CA . VAL A 1 427 ? 11.307 5.709 1.422 1.00 89.88 427 VAL A CA 1
ATOM 3329 C C . VAL A 1 427 ? 9.931 5.107 1.682 1.00 89.88 427 VAL A C 1
ATOM 3331 O O . VAL A 1 427 ? 9.355 4.531 0.760 1.00 89.88 427 VAL A O 1
ATOM 3334 N N . PRO A 1 428 ? 9.363 5.274 2.882 1.00 88.56 428 PRO A N 1
ATOM 3335 C CA . PRO A 1 428 ? 8.024 4.795 3.164 1.00 88.56 428 PRO A CA 1
ATOM 3336 C C . PRO A 1 428 ? 7.002 5.279 2.148 1.00 88.56 428 PRO A C 1
ATOM 3338 O O . PRO A 1 428 ? 6.994 6.465 1.805 1.00 88.56 428 PRO A O 1
ATOM 3341 N N . ALA A 1 429 ? 6.127 4.383 1.694 1.00 87.81 429 ALA A N 1
ATOM 3342 C CA . ALA A 1 429 ? 5.179 4.653 0.615 1.00 87.81 429 ALA A CA 1
ATOM 3343 C C . ALA A 1 429 ? 4.216 5.813 0.915 1.00 87.81 429 ALA A C 1
ATOM 3345 O O . ALA A 1 429 ? 3.703 6.474 0.016 1.00 87.81 429 ALA A O 1
ATOM 3346 N N . TRP A 1 430 ? 4.016 6.115 2.194 1.00 86.25 430 TRP A N 1
ATOM 3347 C CA . TRP A 1 430 ? 3.195 7.224 2.675 1.00 86.25 430 TRP A CA 1
ATOM 3348 C C . TRP A 1 430 ? 3.902 8.566 2.761 1.00 86.25 430 TRP A C 1
ATOM 3350 O O . TRP A 1 430 ? 3.285 9.572 3.126 1.00 86.25 430 TRP A O 1
ATOM 3360 N N . THR A 1 431 ? 5.200 8.599 2.478 1.00 88.56 431 THR A N 1
ATOM 3361 C CA . THR A 1 431 ? 5.951 9.844 2.470 1.00 88.56 431 THR A CA 1
ATOM 3362 C C . THR A 1 431 ? 5.365 10.722 1.374 1.00 88.56 431 THR A C 1
ATOM 3364 O O . THR A 1 431 ? 5.423 10.378 0.202 1.00 88.56 431 THR A O 1
ATOM 3367 N N . SER A 1 432 ? 4.782 11.857 1.755 1.00 87.50 432 SER A N 1
ATOM 3368 C CA . SER A 1 432 ? 4.196 12.818 0.809 1.00 87.50 432 SER A CA 1
ATOM 3369 C C . SER A 1 432 ? 5.177 13.927 0.422 1.00 87.50 432 SER A C 1
ATOM 3371 O O . SER A 1 432 ? 4.943 14.710 -0.504 1.00 87.50 432 SER A O 1
ATOM 3373 N N . ARG A 1 433 ? 6.286 14.031 1.161 1.00 90.81 433 ARG A N 1
ATOM 3374 C CA . ARG A 1 433 ? 7.269 15.094 1.013 1.00 90.81 433 ARG A CA 1
ATOM 3375 C C . ARG A 1 433 ? 8.635 14.656 1.517 1.00 90.81 433 ARG A C 1
ATOM 3377 O O . ARG A 1 433 ? 8.775 14.153 2.630 1.00 90.81 433 ARG A O 1
ATOM 3384 N N . LEU A 1 434 ? 9.646 14.923 0.705 1.00 92.69 434 LEU A N 1
ATOM 3385 C CA . LEU A 1 434 ? 11.047 14.765 1.062 1.00 92.69 434 LEU A CA 1
ATOM 3386 C C . LEU A 1 434 ? 11.638 16.135 1.370 1.00 92.69 434 LEU A C 1
ATOM 3388 O O . LEU A 1 434 ? 11.452 17.082 0.600 1.00 92.69 434 LEU A O 1
ATOM 3392 N N . THR A 1 435 ? 12.368 16.233 2.474 1.00 94.69 435 THR A N 1
ATOM 3393 C CA . THR A 1 435 ? 13.236 17.378 2.737 1.00 94.69 435 THR A CA 1
ATOM 3394 C C . THR A 1 435 ? 14.650 16.988 2.343 1.00 94.69 435 THR A C 1
ATOM 3396 O O . THR A 1 435 ? 15.248 16.091 2.931 1.00 94.69 435 THR A O 1
ATOM 3399 N N . VAL A 1 436 ? 15.176 17.643 1.312 1.00 95.19 436 VAL A N 1
ATOM 3400 C CA . VAL A 1 436 ? 16.517 17.394 0.782 1.00 95.19 436 VAL A CA 1
ATOM 3401 C C . VAL A 1 436 ? 17.420 18.527 1.239 1.00 95.19 436 VAL A C 1
ATOM 3403 O O . VAL A 1 436 ? 17.348 19.635 0.708 1.00 95.19 436 VAL A O 1
ATOM 3406 N N . THR A 1 437 ? 18.263 18.254 2.228 1.00 96.19 437 THR A N 1
ATOM 3407 C CA . THR A 1 437 ? 19.295 19.188 2.683 1.00 96.19 437 THR A CA 1
ATOM 3408 C C . THR A 1 437 ? 20.551 18.977 1.856 1.00 96.19 437 THR A C 1
ATOM 3410 O O . THR A 1 437 ? 21.106 17.881 1.829 1.00 96.19 437 THR A O 1
ATOM 3413 N N . VAL A 1 438 ? 21.009 20.025 1.183 1.00 96.06 438 VAL A N 1
ATOM 3414 C CA . VAL A 1 438 ? 22.186 20.005 0.321 1.00 96.06 438 VAL A CA 1
ATOM 3415 C C . VAL A 1 438 ? 23.308 20.781 0.988 1.00 96.06 438 VAL A C 1
ATOM 3417 O O . VAL A 1 438 ? 23.139 21.933 1.386 1.00 96.06 438 VAL A O 1
ATOM 3420 N N . ARG A 1 439 ? 24.483 20.162 1.065 1.00 96.75 439 ARG A N 1
ATOM 3421 C CA . ARG A 1 439 ? 25.730 20.800 1.472 1.00 96.75 439 ARG A CA 1
ATOM 3422 C C . ARG A 1 439 ? 26.764 20.597 0.380 1.00 96.75 439 ARG A C 1
ATOM 3424 O O . ARG A 1 439 ? 27.065 19.473 -0.007 1.00 96.75 439 ARG A O 1
ATOM 3431 N N . THR A 1 440 ? 27.325 21.694 -0.105 1.00 96.31 440 THR A N 1
ATOM 3432 C CA . THR A 1 440 ? 28.361 21.669 -1.146 1.00 96.31 440 THR A CA 1
ATOM 3433 C C . THR A 1 440 ? 29.653 22.262 -0.631 1.00 96.31 440 THR A C 1
ATOM 3435 O O . THR A 1 440 ? 29.619 23.122 0.250 1.00 96.31 440 THR A O 1
ATOM 3438 N N . GLY A 1 441 ? 30.790 21.859 -1.178 1.00 95.31 441 GLY A N 1
ATOM 3439 C CA . GLY A 1 441 ? 32.057 22.460 -0.794 1.00 95.31 441 GLY A CA 1
ATOM 3440 C C . GLY A 1 441 ? 33.260 21.819 -1.448 1.00 95.31 441 GLY A C 1
ATOM 3441 O O . GLY A 1 441 ? 33.164 21.183 -2.496 1.00 95.31 441 GLY A O 1
ATOM 3442 N N . TRP A 1 442 ? 34.396 22.007 -0.792 1.00 95.12 442 TRP A N 1
ATOM 3443 C CA . TRP A 1 442 ? 35.695 21.529 -1.236 1.00 95.12 442 TRP A CA 1
ATOM 3444 C C . TRP A 1 442 ? 36.308 20.614 -0.189 1.00 95.12 442 TRP A C 1
ATOM 3446 O O . TRP A 1 442 ? 36.227 20.899 1.004 1.00 95.12 442 TRP A O 1
ATOM 3456 N N . LEU A 1 443 ? 36.943 19.536 -0.633 1.00 94.12 443 LEU A N 1
ATOM 3457 C CA . LEU A 1 443 ? 37.773 18.712 0.233 1.00 94.12 443 LEU A CA 1
ATOM 3458 C C . LEU A 1 443 ? 39.166 19.334 0.353 1.00 94.12 443 LEU A C 1
ATOM 3460 O O . LEU A 1 443 ? 39.792 19.671 -0.656 1.00 94.12 443 LEU A O 1
ATOM 3464 N N . GLY A 1 444 ? 39.641 19.486 1.588 1.00 89.31 444 GLY A N 1
ATOM 3465 C CA . GLY A 1 444 ? 41.025 19.845 1.883 1.00 89.31 444 GLY A CA 1
ATOM 3466 C C . GLY A 1 444 ? 41.998 18.699 1.589 1.00 89.31 444 GLY A C 1
ATOM 3467 O O . GLY A 1 444 ? 41.613 17.601 1.175 1.00 89.31 444 GLY A O 1
ATOM 3468 N N . SER A 1 445 ? 43.291 18.949 1.788 1.00 86.38 445 SER A N 1
ATOM 3469 C CA . SER A 1 445 ? 44.349 17.968 1.506 1.00 86.38 445 SER A CA 1
ATOM 3470 C C . SER A 1 445 ? 44.310 16.752 2.434 1.00 86.38 445 SER A C 1
ATOM 3472 O O . SER A 1 445 ? 44.769 15.680 2.044 1.00 86.38 445 SER A O 1
ATOM 3474 N N . SER A 1 446 ? 43.731 16.891 3.629 1.00 87.94 446 SER A N 1
ATOM 3475 C CA . SER A 1 446 ? 43.471 15.785 4.559 1.00 87.94 446 SER A CA 1
ATOM 3476 C C . SER A 1 446 ? 42.045 15.238 4.454 1.00 87.94 446 SER A C 1
ATOM 3478 O O . SER A 1 446 ? 41.606 14.478 5.311 1.00 87.94 446 SER A O 1
ATOM 3480 N N . SER A 1 447 ? 41.343 15.556 3.359 1.00 86.12 447 SER A N 1
ATOM 3481 C CA . SER A 1 447 ? 39.944 15.187 3.112 1.00 86.12 447 SER A CA 1
ATOM 3482 C C . SER A 1 447 ? 38.951 15.826 4.090 1.00 86.12 447 SER A C 1
ATOM 3484 O O . SER A 1 447 ? 37.849 15.309 4.262 1.00 86.12 447 SER A O 1
ATOM 3486 N N . GLU A 1 448 ? 39.299 16.963 4.707 1.00 91.12 448 GLU A N 1
ATOM 3487 C CA . GLU A 1 448 ? 38.323 17.730 5.488 1.00 91.12 448 GLU A CA 1
ATOM 3488 C C . GLU A 1 448 ? 37.292 18.375 4.566 1.00 91.12 448 GLU A C 1
ATOM 3490 O O . GLU A 1 448 ? 37.645 18.989 3.558 1.00 91.12 448 GLU A O 1
ATOM 3495 N N . GLU A 1 449 ? 36.017 18.308 4.936 1.00 92.12 449 GLU A N 1
ATOM 3496 C CA . GLU A 1 449 ? 34.963 19.014 4.217 1.00 92.12 449 GLU A CA 1
ATOM 3497 C C . GLU A 1 449 ? 34.928 20.501 4.591 1.00 92.12 449 GLU A C 1
ATOM 3499 O O . GLU A 1 449 ? 34.398 20.883 5.635 1.00 92.12 449 GLU A O 1
ATOM 3504 N N . ASN A 1 450 ? 35.409 21.354 3.688 1.00 92.75 450 ASN A N 1
ATOM 3505 C CA . ASN A 1 450 ? 35.225 22.802 3.747 1.00 92.75 450 ASN A CA 1
ATOM 3506 C C . ASN A 1 450 ? 33.950 23.175 2.978 1.00 92.75 450 ASN A C 1
ATOM 3508 O O . ASN A 1 450 ? 33.975 23.513 1.789 1.00 92.75 450 ASN A O 1
ATOM 3512 N N . GLY A 1 451 ? 32.819 23.004 3.665 1.00 90.94 451 GLY A N 1
ATOM 3513 C CA . GLY A 1 451 ? 31.471 23.200 3.141 1.00 90.94 451 GLY A CA 1
ATOM 3514 C C . GLY A 1 451 ? 30.971 24.643 3.200 1.00 90.94 451 GLY A C 1
ATOM 3515 O O . GLY A 1 451 ? 31.376 25.436 4.042 1.00 90.94 451 GLY A O 1
ATOM 3516 N N . SER A 1 452 ? 30.044 24.948 2.302 1.00 92.81 452 SER A N 1
ATOM 3517 C CA . SER A 1 452 ? 29.095 26.057 2.421 1.00 92.81 452 SER A CA 1
ATOM 3518 C C . SER A 1 452 ? 28.014 25.746 3.460 1.00 92.81 452 SER A C 1
ATOM 3520 O O . SER A 1 452 ? 27.826 24.586 3.842 1.00 92.81 452 SER A O 1
ATOM 3522 N N . GLU A 1 453 ? 27.294 26.784 3.891 1.00 95.12 453 GLU A N 1
ATOM 3523 C CA . GLU A 1 453 ? 26.091 26.614 4.705 1.00 95.12 453 GLU A CA 1
ATOM 3524 C C . GLU A 1 453 ? 25.070 25.730 3.968 1.00 95.12 453 GLU A C 1
ATOM 3526 O O . GLU A 1 453 ? 24.844 25.924 2.765 1.00 95.12 453 GLU A O 1
ATOM 3531 N N . PRO A 1 454 ? 24.467 24.745 4.653 1.00 95.75 454 PRO A N 1
ATOM 3532 C CA . PRO A 1 454 ? 23.490 23.868 4.040 1.00 95.75 454 PRO A CA 1
ATOM 3533 C C . PRO A 1 454 ? 22.220 24.641 3.672 1.00 95.75 454 PRO A C 1
ATOM 3535 O O . PRO A 1 454 ? 21.780 25.539 4.388 1.00 95.75 454 PRO A O 1
ATOM 3538 N N . TYR A 1 455 ? 21.590 24.245 2.573 1.00 95.75 455 TYR A N 1
ATOM 3539 C CA . TYR A 1 455 ? 20.281 24.748 2.159 1.00 95.75 455 TYR A CA 1
ATOM 3540 C C . TYR A 1 455 ? 19.334 23.578 1.905 1.00 95.75 455 TYR A C 1
ATOM 3542 O O . TYR A 1 455 ? 19.772 22.467 1.626 1.00 95.75 455 TYR A O 1
ATOM 3550 N N . SER A 1 456 ? 18.029 23.798 2.057 1.00 95.56 456 SER A N 1
ATOM 3551 C CA . SER A 1 456 ? 17.028 22.726 2.008 1.00 95.56 456 SER A CA 1
ATOM 3552 C C . SER A 1 456 ? 15.993 22.953 0.917 1.00 95.56 456 SER A C 1
ATOM 3554 O O . SER A 1 456 ? 15.525 24.074 0.715 1.00 95.56 456 SER A O 1
ATOM 3556 N N . TYR A 1 457 ? 15.593 21.865 0.265 1.00 93.25 457 TYR A N 1
ATOM 3557 C CA . TYR A 1 457 ? 14.462 21.819 -0.652 1.00 93.25 457 TYR A CA 1
ATOM 3558 C C . TYR A 1 457 ? 13.367 20.920 -0.110 1.00 93.25 457 TYR A C 1
ATOM 3560 O O . TYR A 1 457 ? 13.638 19.899 0.517 1.00 93.25 457 TYR A O 1
ATOM 3568 N N . SER A 1 458 ? 12.129 21.279 -0.424 1.00 93.38 458 SER A N 1
ATOM 3569 C CA . SER A 1 458 ? 10.971 20.437 -0.179 1.00 93.38 458 SER A CA 1
ATOM 3570 C C . SER A 1 458 ? 10.468 19.881 -1.505 1.00 93.38 458 SER A C 1
ATOM 3572 O O . SER A 1 458 ? 10.113 20.648 -2.401 1.00 93.38 458 SER A O 1
ATOM 3574 N N . VAL A 1 459 ? 10.463 18.557 -1.637 1.00 91.06 459 VAL A N 1
ATOM 3575 C CA . VAL A 1 459 ? 10.032 17.857 -2.850 1.00 91.06 459 VAL A CA 1
ATOM 3576 C C . VAL A 1 459 ? 8.749 17.091 -2.532 1.00 91.06 459 VAL A C 1
ATOM 3578 O O . VAL A 1 459 ? 8.808 16.147 -1.743 1.00 91.06 459 VAL A O 1
ATOM 3581 N N . PRO A 1 460 ? 7.587 17.479 -3.087 1.00 90.38 460 PRO A N 1
ATOM 3582 C CA . PRO A 1 460 ? 6.374 16.688 -2.941 1.00 90.38 460 PRO A CA 1
ATOM 3583 C C . PRO A 1 460 ? 6.511 15.386 -3.737 1.00 90.38 460 PRO A C 1
ATOM 3585 O O . PRO A 1 460 ? 6.951 15.404 -4.887 1.00 90.38 460 PRO A O 1
ATOM 3588 N N . ILE A 1 461 ? 6.111 14.274 -3.132 1.00 88.75 461 ILE A N 1
ATOM 3589 C CA . ILE A 1 461 ? 6.050 12.961 -3.775 1.00 88.75 461 ILE A CA 1
ATOM 3590 C C . ILE A 1 461 ? 4.650 12.362 -3.574 1.00 88.75 461 ILE A C 1
ATOM 3592 O O . ILE A 1 461 ? 4.029 12.597 -2.535 1.00 88.75 461 ILE A O 1
ATOM 3596 N N . PRO A 1 462 ? 4.093 11.674 -4.583 1.00 84.38 462 PRO A N 1
ATOM 3597 C CA . PRO A 1 462 ? 2.772 11.076 -4.461 1.00 84.38 462 PRO A CA 1
ATOM 3598 C C . PRO A 1 462 ? 2.832 9.880 -3.500 1.00 84.38 462 PRO A C 1
ATOM 3600 O O . PRO A 1 462 ? 3.687 9.021 -3.692 1.00 84.38 462 PRO A O 1
ATOM 3603 N N . PRO A 1 463 ? 1.942 9.784 -2.499 1.00 84.25 463 PRO A N 1
ATOM 3604 C CA . PRO A 1 463 ? 1.871 8.589 -1.673 1.00 84.25 463 PRO A CA 1
ATOM 3605 C C . PRO A 1 463 ? 1.383 7.395 -2.503 1.00 84.25 463 PRO A C 1
ATOM 3607 O O . PRO A 1 463 ? 0.462 7.525 -3.315 1.00 84.25 463 PRO A O 1
ATOM 3610 N N . ASP A 1 464 ? 1.974 6.231 -2.264 1.00 85.81 464 ASP A N 1
ATOM 3611 C CA . ASP A 1 464 ? 1.573 4.965 -2.868 1.00 85.81 464 ASP A CA 1
ATOM 3612 C C . ASP A 1 464 ? 0.750 4.154 -1.862 1.00 85.81 464 ASP A C 1
ATOM 3614 O O . ASP A 1 464 ? 1.272 3.484 -0.972 1.00 85.81 464 ASP A O 1
ATOM 3618 N N . TYR A 1 465 ? -0.574 4.248 -1.982 1.00 87.06 465 TYR A N 1
ATOM 3619 C CA . TYR A 1 465 ? -1.469 3.545 -1.070 1.00 87.06 465 TYR A CA 1
ATOM 3620 C C . TYR A 1 465 ? -1.568 2.041 -1.352 1.00 87.06 465 TYR A C 1
ATOM 3622 O O . TYR A 1 465 ? -2.004 1.306 -0.470 1.00 87.06 465 TYR A O 1
ATOM 3630 N N . GLU A 1 466 ? -1.194 1.573 -2.548 1.00 82.81 466 GLU A N 1
ATOM 3631 C CA . GLU A 1 466 ? -1.270 0.146 -2.898 1.00 82.81 466 GLU A CA 1
ATOM 3632 C C . GLU A 1 466 ? -0.127 -0.640 -2.228 1.00 82.81 466 GLU A C 1
ATOM 3634 O O . GLU A 1 466 ? -0.290 -1.811 -1.878 1.00 82.81 466 GLU A O 1
ATOM 3639 N N . ALA A 1 467 ? 0.998 0.025 -1.941 1.00 82.50 467 ALA A N 1
ATOM 3640 C CA . ALA A 1 467 ? 2.082 -0.539 -1.138 1.00 82.50 467 ALA A CA 1
ATOM 3641 C C . ALA A 1 467 ? 1.643 -0.907 0.296 1.00 82.50 467 ALA A C 1
ATOM 3643 O O . ALA A 1 467 ? 2.183 -1.850 0.880 1.00 82.50 467 ALA A O 1
ATOM 3644 N N . PHE A 1 468 ? 0.629 -0.231 0.858 1.00 84.62 468 PHE A N 1
ATOM 3645 C CA . PHE A 1 468 ? 0.081 -0.602 2.168 1.00 84.62 468 PHE A CA 1
ATOM 3646 C C . PHE A 1 468 ? -0.601 -1.960 2.164 1.00 84.62 468 PHE A C 1
ATOM 3648 O O . PHE A 1 468 ? -0.559 -2.653 3.175 1.00 84.62 468 PHE A O 1
ATOM 3655 N N . ASP A 1 469 ? -1.211 -2.360 1.052 1.00 85.19 469 ASP A N 1
ATOM 3656 C CA . ASP A 1 469 ? -1.939 -3.623 0.992 1.00 85.19 469 ASP A CA 1
ATOM 3657 C C . ASP A 1 469 ? -0.985 -4.801 1.171 1.00 85.19 469 ASP A C 1
ATOM 3659 O O . ASP A 1 469 ? -1.303 -5.741 1.891 1.00 85.19 469 ASP A O 1
ATOM 3663 N N . ALA A 1 470 ? 0.211 -4.727 0.571 1.00 78.19 470 ALA A N 1
ATOM 3664 C CA . ALA A 1 470 ? 1.246 -5.755 0.721 1.00 78.19 470 ALA A CA 1
ATOM 3665 C C . ALA A 1 470 ? 1.712 -5.885 2.173 1.00 78.19 470 ALA A C 1
ATOM 3667 O O . ALA A 1 470 ? 2.010 -6.975 2.657 1.00 78.19 470 ALA A O 1
ATOM 3668 N N . PHE A 1 471 ? 1.764 -4.754 2.863 1.00 79.25 471 PHE A N 1
ATOM 3669 C CA . PHE A 1 471 ? 2.193 -4.685 4.243 1.00 79.25 471 PHE A CA 1
ATOM 3670 C C . PHE A 1 471 ? 1.105 -5.147 5.224 1.00 79.25 471 PHE A C 1
ATOM 3672 O O . PHE A 1 471 ? 1.396 -5.804 6.226 1.00 79.25 471 PHE A O 1
ATOM 3679 N N . ILE A 1 472 ? -0.155 -4.836 4.918 1.00 85.06 472 ILE A N 1
ATOM 3680 C CA . ILE A 1 472 ? -1.319 -5.179 5.732 1.00 85.06 472 ILE A CA 1
ATOM 3681 C C . ILE A 1 472 ? -1.719 -6.631 5.521 1.00 85.06 472 ILE A C 1
ATOM 3683 O O . ILE A 1 472 ? -1.800 -7.363 6.498 1.00 85.06 472 ILE A O 1
ATOM 3687 N N . GLY A 1 473 ? -1.920 -7.064 4.275 1.00 77.56 473 GLY A N 1
ATOM 3688 C CA . GLY A 1 473 ? -2.398 -8.407 3.944 1.00 77.56 473 GLY A CA 1
ATOM 3689 C C . GLY A 1 473 ? -1.382 -9.529 4.167 1.00 77.56 473 GLY A C 1
ATOM 3690 O O . GLY A 1 473 ? -1.734 -10.698 4.034 1.00 77.56 473 GLY A O 1
ATOM 3691 N N . GLY A 1 474 ? -0.150 -9.194 4.553 1.00 72.75 474 GLY A N 1
ATOM 3692 C CA . GLY A 1 474 ? 0.912 -10.159 4.805 1.00 72.75 474 GLY A CA 1
ATOM 3693 C C . GLY A 1 474 ? 1.676 -10.560 3.543 1.00 72.75 474 GLY A C 1
ATOM 3694 O O . GLY A 1 474 ? 1.251 -10.340 2.410 1.00 72.75 474 GLY A O 1
ATOM 3695 N N . GLU A 1 475 ? 2.850 -11.146 3.768 1.00 64.62 475 GLU A N 1
ATOM 3696 C CA . GLU A 1 475 ? 3.927 -11.238 2.780 1.00 64.62 475 GLU A CA 1
ATOM 3697 C C . GLU A 1 475 ? 3.618 -12.054 1.517 1.00 64.62 475 GLU A C 1
ATOM 3699 O O . GLU A 1 475 ? 4.255 -11.828 0.493 1.00 64.62 475 GLU A O 1
ATOM 3704 N N . GLU A 1 476 ? 2.685 -13.005 1.555 1.00 59.97 476 GLU A N 1
ATOM 3705 C CA . GLU A 1 476 ? 2.614 -14.035 0.509 1.00 59.97 476 GLU A CA 1
ATOM 3706 C C . GLU A 1 476 ? 1.398 -13.921 -0.419 1.00 59.97 476 GLU A C 1
ATOM 3708 O O . GLU A 1 476 ? 1.534 -14.097 -1.629 1.00 59.97 476 GLU A O 1
ATOM 3713 N N . ALA A 1 477 ? 0.214 -13.601 0.113 1.00 60.41 477 ALA A N 1
ATOM 3714 C CA . ALA A 1 477 ? -1.023 -13.570 -0.677 1.00 60.41 477 ALA A CA 1
ATOM 3715 C C . ALA A 1 477 ? -1.119 -12.321 -1.565 1.00 60.41 477 ALA A C 1
ATOM 3717 O O . ALA A 1 477 ? -1.558 -12.394 -2.711 1.00 60.41 477 ALA A O 1
ATOM 3718 N N . VAL A 1 478 ? -0.641 -11.180 -1.063 1.00 64.62 478 VAL A N 1
ATOM 3719 C CA . VAL A 1 478 ? -0.758 -9.900 -1.770 1.00 64.62 478 VAL A CA 1
ATOM 3720 C C . VAL A 1 478 ? 0.303 -9.736 -2.860 1.00 64.62 478 VAL A C 1
ATOM 3722 O O . VAL A 1 478 ? 0.106 -8.959 -3.788 1.00 64.62 478 VAL A O 1
ATOM 3725 N N . ARG A 1 479 ? 1.425 -10.462 -2.778 1.00 74.81 479 ARG A N 1
ATOM 3726 C CA . ARG A 1 479 ? 2.573 -10.278 -3.682 1.00 74.81 479 ARG A CA 1
ATOM 3727 C C . ARG A 1 479 ? 2.463 -11.022 -5.002 1.00 74.81 479 ARG A C 1
ATOM 3729 O O . ARG A 1 479 ? 3.085 -10.618 -5.969 1.00 74.81 479 ARG A O 1
ATOM 3736 N N . ARG A 1 480 ? 1.655 -12.073 -5.085 1.00 85.00 480 ARG A N 1
ATOM 3737 C CA . ARG A 1 480 ? 1.578 -12.880 -6.306 1.00 85.00 480 ARG A CA 1
ATOM 3738 C C . ARG A 1 480 ? 0.977 -12.074 -7.468 1.00 85.00 480 ARG A C 1
ATOM 3740 O O . ARG A 1 480 ? 0.158 -11.182 -7.234 1.00 85.00 480 ARG A O 1
ATOM 3747 N N . PRO A 1 481 ? 1.365 -12.373 -8.722 1.00 90.19 481 PRO A N 1
ATOM 3748 C CA . PRO A 1 481 ? 0.665 -11.823 -9.877 1.00 90.19 481 PRO A CA 1
ATOM 3749 C C . PRO A 1 481 ? -0.816 -12.212 -9.793 1.00 90.19 481 PRO A C 1
ATOM 3751 O O . PRO A 1 481 ? -1.142 -13.277 -9.279 1.00 90.19 481 PRO A O 1
ATOM 3754 N N . GLN A 1 482 ? -1.714 -11.348 -10.262 1.00 90.69 482 GLN A N 1
ATOM 3755 C CA . GLN A 1 482 ? -3.156 -11.608 -10.231 1.00 90.69 482 GLN A CA 1
ATOM 3756 C C . GLN A 1 482 ? -3.780 -11.235 -11.564 1.00 90.69 482 GLN A C 1
ATOM 3758 O O . GLN A 1 482 ? -3.972 -10.058 -11.869 1.00 90.69 482 GLN A O 1
ATOM 3763 N N . ILE A 1 483 ? -4.079 -12.241 -12.371 1.00 94.00 483 ILE A N 1
ATOM 3764 C CA . ILE A 1 483 ? -4.801 -12.127 -13.626 1.00 94.00 483 ILE A CA 1
ATOM 3765 C C . ILE A 1 483 ? -6.265 -11.868 -13.289 1.00 94.00 483 ILE A C 1
ATOM 3767 O O . ILE A 1 483 ? -6.903 -12.614 -12.548 1.00 94.00 483 ILE A O 1
ATOM 3771 N N . ASN A 1 484 ? -6.810 -10.801 -13.861 1.00 92.19 484 ASN A N 1
ATOM 3772 C CA . ASN A 1 484 ? -8.220 -10.498 -13.729 1.00 92.19 484 ASN A CA 1
ATOM 3773 C C . ASN A 1 484 ? -9.003 -11.162 -14.863 1.00 92.19 484 ASN A C 1
ATOM 3775 O O . ASN A 1 484 ? -9.228 -10.556 -15.912 1.00 92.19 484 ASN A O 1
ATOM 3779 N N . ASP A 1 485 ? -9.422 -12.403 -14.628 1.00 91.44 485 ASP A N 1
ATOM 3780 C CA . ASP A 1 485 ? -10.181 -13.203 -15.592 1.00 91.44 485 ASP A CA 1
ATOM 3781 C C . ASP A 1 485 ? -11.482 -12.524 -16.059 1.00 91.44 485 ASP A C 1
ATOM 3783 O O . ASP A 1 485 ? -11.898 -12.676 -17.209 1.00 91.44 485 ASP A O 1
ATOM 3787 N N . GLU A 1 486 ? -12.098 -11.716 -15.192 1.00 87.88 486 GLU A N 1
ATOM 3788 C CA . GLU A 1 486 ? -13.382 -11.060 -15.455 1.00 87.88 486 GLU A CA 1
ATOM 3789 C C . GLU A 1 486 ? -13.290 -9.890 -16.432 1.00 87.88 486 GLU A C 1
ATOM 3791 O O . GLU A 1 486 ? -14.294 -9.522 -17.044 1.00 87.88 486 GLU A O 1
ATOM 3796 N N . LEU A 1 487 ? -12.100 -9.297 -16.558 1.00 89.06 487 LEU A N 1
ATOM 3797 C CA . LEU A 1 487 ? -11.813 -8.234 -17.522 1.00 89.06 487 LEU A CA 1
ATOM 3798 C C . LEU A 1 487 ? -11.179 -8.770 -18.811 1.00 89.06 487 LEU A C 1
ATOM 3800 O O . LEU A 1 487 ? -10.916 -7.990 -19.727 1.00 89.06 487 LEU A O 1
ATOM 3804 N N . MET A 1 488 ? -10.900 -10.073 -18.883 1.00 91.94 488 MET A N 1
ATOM 3805 C CA . MET A 1 488 ? -10.471 -10.728 -20.114 1.00 91.94 488 MET A CA 1
ATOM 3806 C C . MET A 1 488 ? -11.671 -11.049 -21.001 1.00 91.94 488 MET A C 1
ATOM 3808 O O . MET A 1 488 ? -12.788 -11.253 -20.520 1.00 91.94 488 MET A O 1
ATOM 3812 N N . ASP A 1 489 ? -11.420 -11.175 -22.303 1.00 88.06 489 ASP A N 1
ATOM 3813 C CA . ASP A 1 489 ? -12.393 -11.772 -23.216 1.00 88.06 489 ASP A CA 1
ATOM 3814 C C . ASP A 1 489 ? -12.785 -13.175 -22.713 1.00 88.06 489 ASP A C 1
ATOM 3816 O O . ASP A 1 489 ? -11.948 -13.915 -22.185 1.00 88.06 489 ASP A O 1
ATOM 3820 N N . GLN A 1 490 ? -14.072 -13.528 -22.830 1.00 84.75 490 GLN A N 1
ATOM 3821 C CA . GLN A 1 490 ? -14.602 -14.790 -22.291 1.00 84.75 490 GLN A CA 1
ATOM 3822 C C . GLN A 1 490 ? -13.878 -16.009 -22.872 1.00 84.75 490 GLN A C 1
ATOM 3824 O O . GLN A 1 490 ? -13.538 -16.922 -22.124 1.00 84.75 490 GLN A O 1
ATOM 3829 N N . GLU A 1 491 ? -13.600 -15.976 -24.175 1.00 87.50 491 GLU A N 1
ATOM 3830 C CA . GLU A 1 491 ? -12.848 -16.994 -24.904 1.00 87.50 491 GLU A CA 1
ATOM 3831 C C . GLU A 1 491 ? -11.762 -16.306 -25.736 1.00 87.50 491 GLU A C 1
ATOM 3833 O O . GLU A 1 491 ? -12.036 -15.370 -26.490 1.00 87.50 491 GLU A O 1
ATOM 3838 N N . ILE A 1 492 ? -10.515 -16.753 -25.574 1.00 95.00 492 ILE A N 1
ATOM 3839 C CA . ILE A 1 492 ? -9.367 -16.230 -26.319 1.00 95.00 492 ILE A CA 1
ATOM 3840 C C . ILE A 1 492 ? -8.978 -17.267 -27.364 1.00 95.00 492 ILE A C 1
ATOM 3842 O O . ILE A 1 492 ? -8.267 -18.229 -27.065 1.00 95.00 492 ILE A O 1
ATOM 3846 N N . ASP A 1 493 ? -9.443 -17.064 -28.592 1.00 96.44 493 ASP A N 1
ATOM 3847 C CA . ASP A 1 493 ? -9.151 -17.952 -29.712 1.00 96.44 493 ASP A CA 1
ATOM 3848 C C . ASP A 1 493 ? -7.854 -17.549 -30.411 1.00 96.44 493 ASP A C 1
ATOM 3850 O O . ASP A 1 493 ? -7.741 -16.486 -31.027 1.00 96.44 493 ASP A O 1
ATOM 3854 N N . LEU A 1 494 ? -6.864 -18.434 -30.347 1.00 96.25 494 LEU A N 1
ATOM 3855 C CA . LEU A 1 494 ? -5.595 -18.284 -31.044 1.00 96.25 494 LEU A CA 1
ATOM 3856 C C . LEU A 1 494 ? -5.488 -19.308 -32.172 1.00 96.25 494 LEU A C 1
ATOM 3858 O O . LEU A 1 494 ? -5.970 -20.437 -32.075 1.00 96.25 494 LEU A O 1
ATOM 3862 N N . VAL A 1 495 ? -4.805 -18.923 -33.247 1.00 96.31 495 VAL A N 1
ATOM 3863 C CA . VAL A 1 495 ? -4.526 -19.806 -34.382 1.00 96.31 495 VAL A CA 1
ATOM 3864 C C . VAL A 1 495 ? -3.050 -20.178 -34.349 1.00 96.31 495 VAL A C 1
ATOM 3866 O O . VAL A 1 495 ? -2.179 -19.303 -34.348 1.00 96.31 495 VAL A O 1
ATOM 3869 N N . ALA A 1 496 ? -2.759 -21.478 -34.319 1.00 95.50 496 ALA A N 1
ATOM 3870 C CA . ALA A 1 496 ? -1.398 -21.990 -34.374 1.00 95.50 496 ALA A CA 1
ATOM 3871 C C . ALA A 1 496 ? -0.666 -21.451 -35.612 1.00 95.50 496 ALA A C 1
ATOM 3873 O O . ALA A 1 496 ? -1.268 -21.194 -36.654 1.00 95.50 496 ALA A O 1
ATOM 3874 N N . CYS A 1 497 ? 0.651 -21.291 -35.505 1.00 94.75 497 CYS A N 1
ATOM 3875 C CA . CYS A 1 497 ? 1.528 -20.840 -36.586 1.00 94.75 497 CYS A CA 1
ATOM 3876 C C . CYS A 1 497 ? 1.310 -19.399 -37.077 1.00 94.75 497 CYS A C 1
ATOM 3878 O O . CYS A 1 497 ? 2.060 -18.945 -37.941 1.00 94.75 497 CYS A O 1
ATOM 3880 N N . ARG A 1 498 ? 0.360 -18.657 -36.498 1.00 95.38 498 ARG A N 1
ATOM 3881 C CA . ARG A 1 498 ? 0.160 -17.227 -36.744 1.00 95.38 498 ARG A CA 1
ATOM 3882 C C . ARG A 1 498 ? 0.704 -16.391 -35.589 1.00 95.38 498 ARG A C 1
ATOM 3884 O O . ARG A 1 498 ? 0.890 -16.880 -34.472 1.00 95.38 498 ARG A O 1
ATOM 3891 N N . LYS A 1 499 ? 0.948 -15.110 -35.878 1.00 96.88 499 LYS A N 1
ATOM 3892 C CA . LYS A 1 499 ? 1.230 -14.111 -34.847 1.00 96.88 499 LYS A CA 1
ATOM 3893 C C . LYS A 1 499 ? -0.029 -13.907 -34.003 1.00 96.88 499 LYS A C 1
ATOM 3895 O O . LYS A 1 499 ? -1.107 -13.701 -34.557 1.00 96.88 499 LYS A O 1
ATOM 3900 N N . ALA A 1 500 ? 0.125 -13.916 -32.687 1.00 97.19 500 ALA A N 1
ATOM 3901 C CA . ALA A 1 500 ? -0.943 -13.700 -31.722 1.00 97.19 500 ALA A CA 1
ATOM 3902 C C . ALA A 1 500 ? -0.545 -12.633 -30.698 1.00 97.19 500 ALA A C 1
ATOM 3904 O O . ALA A 1 500 ? 0.637 -12.393 -30.441 1.00 97.19 500 ALA A O 1
ATOM 3905 N N . SER A 1 501 ? -1.545 -11.985 -30.111 1.00 97.50 501 SER A N 1
ATOM 3906 C CA . SER A 1 501 ? -1.359 -11.072 -28.990 1.00 97.50 501 SER A CA 1
ATOM 3907 C C . SER A 1 501 ? -2.518 -11.225 -28.017 1.00 97.50 501 SER A C 1
ATOM 3909 O O . SER A 1 501 ? -3.659 -11.368 -28.449 1.00 97.50 501 SER A O 1
ATOM 3911 N N . ILE A 1 502 ? -2.215 -11.220 -26.722 1.00 97.25 502 ILE A N 1
ATOM 3912 C CA . ILE A 1 502 ? -3.195 -11.377 -25.649 1.00 97.25 502 ILE A CA 1
ATOM 3913 C C . ILE A 1 502 ? -3.060 -10.189 -24.703 1.00 97.25 502 ILE A C 1
ATOM 3915 O O . ILE A 1 502 ? -1.974 -9.943 -24.172 1.00 97.25 502 ILE A O 1
ATOM 3919 N N . LEU A 1 503 ? -4.160 -9.470 -24.483 1.00 96.62 503 LEU A N 1
ATOM 3920 C CA . LEU A 1 503 ? -4.276 -8.497 -23.404 1.00 96.62 503 LEU A CA 1
ATOM 3921 C C . LEU A 1 503 ? -4.621 -9.245 -22.114 1.00 96.62 503 LEU A C 1
ATOM 3923 O O . LEU A 1 503 ? -5.652 -9.906 -22.034 1.00 96.62 503 LEU A O 1
ATOM 3927 N N . ILE A 1 504 ? -3.758 -9.134 -21.111 1.00 97.06 504 ILE A N 1
ATOM 3928 C CA . ILE A 1 504 ? -3.914 -9.785 -19.813 1.00 97.06 504 ILE A CA 1
ATOM 3929 C C . ILE A 1 504 ? -4.061 -8.675 -18.764 1.00 97.06 504 ILE A C 1
ATOM 3931 O O . ILE A 1 504 ? -3.052 -8.122 -18.317 1.00 97.06 504 ILE A O 1
ATOM 3935 N N . PRO A 1 505 ? -5.294 -8.275 -18.414 1.00 94.94 505 PRO A N 1
ATOM 3936 C CA . PRO A 1 505 ? -5.550 -7.350 -17.325 1.00 94.94 505 PRO A CA 1
ATOM 3937 C C . PRO A 1 505 ? -5.264 -8.029 -15.986 1.00 94.94 505 PRO A C 1
ATOM 3939 O O . PRO A 1 505 ? -5.437 -9.237 -15.827 1.00 94.94 505 PRO A O 1
ATOM 3942 N N . GLY A 1 506 ? -4.829 -7.245 -15.008 1.00 92.00 506 GLY A N 1
ATOM 3943 C CA . GLY A 1 506 ? -4.503 -7.776 -13.692 1.00 92.00 506 GLY A CA 1
ATOM 3944 C C . GLY A 1 506 ? -3.598 -6.870 -12.876 1.00 92.00 506 GLY A C 1
ATOM 3945 O O . GLY A 1 506 ? -3.219 -5.785 -13.313 1.00 92.00 506 GLY A O 1
ATOM 3946 N N . LEU A 1 507 ? -3.252 -7.322 -11.678 1.00 87.88 507 LEU A N 1
ATOM 3947 C CA . LEU A 1 507 ? -2.358 -6.628 -10.758 1.00 87.88 507 LEU A CA 1
ATOM 3948 C C . LEU A 1 507 ? -1.014 -7.355 -10.705 1.00 87.88 507 LEU A C 1
ATOM 3950 O O . LEU A 1 507 ? -0.947 -8.575 -10.843 1.00 87.88 507 LEU A O 1
ATOM 3954 N N . ARG A 1 508 ? 0.069 -6.587 -10.526 1.00 86.81 508 ARG A N 1
ATOM 3955 C CA . ARG A 1 508 ? 1.433 -7.114 -10.310 1.00 86.81 508 ARG A CA 1
ATOM 3956 C C . ARG A 1 508 ? 1.936 -8.059 -11.407 1.00 86.81 508 ARG A C 1
ATOM 3958 O O . ARG A 1 508 ? 2.817 -8.873 -11.184 1.00 86.81 508 ARG A O 1
ATOM 3965 N N . LEU A 1 509 ? 1.420 -7.922 -12.628 1.00 91.81 509 LEU A N 1
ATOM 3966 C CA . LEU A 1 509 ? 1.782 -8.784 -13.760 1.00 91.81 509 LEU A CA 1
ATOM 3967 C C . LEU A 1 509 ? 3.116 -8.414 -14.430 1.00 91.81 509 LEU A C 1
ATOM 3969 O O . LEU A 1 509 ? 3.486 -9.030 -15.423 1.00 91.81 509 LEU A O 1
ATOM 3973 N N . TRP A 1 510 ? 3.804 -7.369 -13.967 1.00 86.94 510 TRP A N 1
ATOM 3974 C CA . TRP A 1 510 ? 4.876 -6.707 -14.718 1.00 86.94 510 TRP A CA 1
ATOM 3975 C C . TRP A 1 510 ? 6.294 -6.975 -14.196 1.00 86.94 510 TRP A C 1
ATOM 3977 O O . TRP A 1 510 ? 7.254 -6.707 -14.918 1.00 86.94 510 TRP A O 1
ATOM 3987 N N . ARG A 1 511 ? 6.454 -7.515 -12.982 1.00 82.12 511 ARG A N 1
ATOM 3988 C CA . ARG A 1 511 ? 7.776 -7.771 -12.385 1.00 82.12 511 ARG A CA 1
ATOM 3989 C C . ARG A 1 511 ? 8.422 -9.002 -12.998 1.00 82.12 511 ARG A C 1
ATOM 3991 O O . ARG A 1 511 ? 7.968 -10.115 -12.755 1.00 82.12 511 ARG A O 1
ATOM 3998 N N . SER A 1 512 ? 9.462 -8.812 -13.809 1.00 81.62 512 SER A N 1
ATOM 3999 C CA . SER A 1 512 ? 10.191 -9.921 -14.449 1.00 81.62 512 SER A CA 1
ATOM 4000 C C . SER A 1 512 ? 9.255 -10.905 -15.161 1.00 81.62 512 SER A C 1
ATOM 4002 O O . SER A 1 512 ? 9.406 -12.124 -15.076 1.00 81.62 512 SER A O 1
ATOM 4004 N N . ALA A 1 513 ? 8.242 -10.350 -15.830 1.00 89.88 513 ALA A N 1
ATOM 4005 C CA . ALA A 1 513 ? 7.124 -11.119 -16.335 1.00 89.88 513 ALA A CA 1
ATOM 4006 C C . ALA A 1 513 ? 7.562 -12.133 -17.400 1.00 89.88 513 ALA A C 1
ATOM 4008 O O . ALA A 1 513 ? 8.294 -11.813 -18.338 1.00 89.88 513 ALA A O 1
ATOM 4009 N N . MET A 1 514 ? 7.041 -13.349 -17.299 1.00 96.12 514 MET A N 1
ATOM 4010 C CA . MET A 1 514 ? 7.059 -14.347 -18.357 1.00 96.12 514 MET A CA 1
ATOM 4011 C C . MET A 1 514 ? 5.643 -14.877 -18.530 1.00 96.12 514 MET A C 1
ATOM 4013 O O . MET A 1 514 ? 5.035 -15.380 -17.592 1.00 96.12 514 MET A O 1
ATOM 4017 N N . VAL A 1 515 ? 5.117 -14.786 -19.745 1.00 97.00 515 VAL A N 1
ATOM 4018 C CA . VAL A 1 515 ? 3.785 -15.294 -20.072 1.00 97.00 515 VAL A CA 1
ATOM 4019 C C . VAL A 1 515 ? 3.930 -16.561 -20.887 1.00 97.00 515 VAL A C 1
ATOM 4021 O O . VAL A 1 515 ? 4.719 -16.600 -21.833 1.00 97.00 515 VAL A O 1
ATOM 4024 N N . THR A 1 516 ? 3.159 -17.583 -20.534 1.00 97.56 516 THR A N 1
ATOM 4025 C CA . THR A 1 516 ? 3.095 -18.830 -21.295 1.00 97.56 516 THR A CA 1
ATOM 4026 C C . THR A 1 516 ? 1.659 -19.209 -21.620 1.00 97.56 516 THR A C 1
ATOM 4028 O O . THR A 1 516 ? 0.786 -19.095 -20.760 1.00 97.56 516 THR A O 1
ATOM 4031 N N . VAL A 1 517 ? 1.433 -19.724 -22.827 1.00 96.56 517 VAL A N 1
ATOM 4032 C CA . VAL A 1 517 ? 0.186 -20.386 -23.228 1.00 96.56 517 VAL A CA 1
ATOM 4033 C C . VAL A 1 517 ? 0.510 -21.853 -23.494 1.00 96.56 517 VAL A C 1
ATOM 4035 O O . VAL A 1 517 ? 1.227 -22.185 -24.438 1.00 96.56 517 VAL A O 1
ATOM 4038 N N . GLY A 1 518 ? 0.027 -22.746 -22.630 1.00 94.00 518 GLY A N 1
ATOM 4039 C CA . GLY A 1 518 ? 0.484 -24.134 -22.613 1.00 94.00 518 GLY A CA 1
ATOM 4040 C C . GLY A 1 518 ? 1.992 -24.204 -22.347 1.00 94.00 518 GLY A C 1
ATOM 4041 O O . GLY A 1 518 ? 2.453 -23.782 -21.290 1.00 94.00 518 GLY A O 1
ATOM 4042 N N . SER A 1 519 ? 2.757 -24.730 -23.306 1.00 93.25 519 SER A N 1
ATOM 4043 C CA . SER A 1 519 ? 4.226 -24.788 -23.256 1.00 93.25 519 SER A CA 1
ATOM 4044 C C . SER A 1 519 ? 4.924 -23.656 -24.020 1.00 93.25 519 SER A C 1
ATOM 4046 O O . SER A 1 519 ? 6.150 -23.603 -24.026 1.00 93.25 519 SER A O 1
ATOM 4048 N N . GLU A 1 520 ? 4.174 -22.785 -24.699 1.00 95.94 520 GLU A N 1
ATOM 4049 C CA . GLU A 1 520 ? 4.734 -21.724 -25.538 1.00 95.94 520 GLU A CA 1
ATOM 4050 C C . GLU A 1 520 ? 4.962 -20.455 -24.716 1.00 95.94 520 GLU A C 1
ATOM 4052 O O . GLU A 1 520 ? 4.057 -20.003 -24.013 1.00 95.94 520 GLU A O 1
ATOM 4057 N N . ARG A 1 521 ? 6.155 -19.864 -24.816 1.00 97.56 521 ARG A N 1
ATOM 4058 C CA . ARG A 1 521 ? 6.516 -18.619 -24.127 1.00 97.56 521 ARG A CA 1
ATOM 4059 C C . ARG A 1 521 ? 6.261 -17.419 -25.040 1.00 97.56 521 ARG A C 1
ATOM 4061 O O . ARG A 1 521 ? 6.566 -17.470 -26.222 1.00 97.56 521 ARG A O 1
ATOM 4068 N N . ALA A 1 522 ? 5.752 -16.323 -24.481 1.00 97.44 522 ALA A N 1
ATOM 4069 C CA . ALA A 1 522 ? 5.623 -15.063 -25.207 1.00 97.44 522 ALA A CA 1
ATOM 4070 C C . ALA A 1 522 ? 7.003 -14.507 -25.599 1.00 97.44 522 ALA A C 1
ATOM 4072 O O . ALA A 1 522 ? 7.919 -14.458 -24.774 1.00 97.44 522 ALA A O 1
ATOM 4073 N N . ASP A 1 523 ? 7.132 -14.034 -26.839 1.00 96.31 523 ASP A N 1
ATOM 4074 C CA . ASP A 1 523 ? 8.370 -13.435 -27.350 1.00 96.31 523 ASP A CA 1
ATOM 4075 C C . ASP A 1 523 ? 8.590 -12.029 -26.792 1.00 96.31 523 ASP A C 1
ATOM 4077 O O . ASP A 1 523 ? 9.722 -11.587 -26.591 1.00 96.31 523 ASP A O 1
ATOM 4081 N N . ARG A 1 524 ? 7.491 -11.304 -26.563 1.00 94.12 524 ARG A N 1
ATOM 4082 C CA . ARG A 1 524 ? 7.519 -9.933 -26.068 1.00 94.12 524 ARG A CA 1
ATOM 4083 C C . ARG A 1 524 ? 6.378 -9.691 -25.100 1.00 94.12 524 ARG A C 1
ATOM 4085 O O . ARG A 1 524 ? 5.243 -10.091 -25.342 1.00 94.12 524 ARG A O 1
ATOM 4092 N N . ILE A 1 525 ? 6.687 -8.975 -24.028 1.00 94.62 525 ILE A N 1
ATOM 4093 C CA . ILE A 1 525 ? 5.711 -8.522 -23.044 1.00 94.62 525 ILE A CA 1
ATOM 4094 C C . ILE A 1 525 ? 5.776 -7.001 -22.997 1.00 94.62 525 ILE A C 1
ATOM 4096 O O . ILE A 1 525 ? 6.857 -6.420 -22.908 1.00 94.62 525 ILE A O 1
ATOM 4100 N N . THR A 1 526 ? 4.618 -6.356 -23.099 1.00 92.25 526 THR A N 1
ATOM 4101 C CA . THR A 1 526 ? 4.488 -4.901 -22.988 1.00 92.25 526 THR A CA 1
ATOM 4102 C C . THR A 1 526 ? 3.608 -4.575 -21.792 1.00 92.25 526 THR A C 1
ATOM 4104 O O . THR A 1 526 ? 2.450 -4.978 -21.755 1.00 92.25 526 THR A O 1
ATOM 4107 N N . VAL A 1 527 ? 4.142 -3.843 -20.818 1.00 90.38 527 VAL A N 1
ATOM 4108 C CA . VAL A 1 527 ? 3.386 -3.401 -19.638 1.00 90.38 527 VAL A CA 1
ATOM 4109 C C . VAL A 1 527 ? 2.489 -2.227 -20.018 1.00 90.38 527 VAL A C 1
ATOM 4111 O O . VAL A 1 527 ? 2.932 -1.298 -20.699 1.00 90.38 527 VAL A O 1
ATOM 4114 N N . LEU A 1 528 ? 1.221 -2.262 -19.602 1.00 90.31 528 LEU A N 1
ATOM 4115 C CA . LEU A 1 528 ? 0.303 -1.151 -19.843 1.00 90.31 528 LEU A CA 1
ATOM 4116 C C . LEU A 1 528 ? 0.735 0.093 -19.045 1.00 90.31 528 LEU A C 1
ATOM 4118 O O . LEU A 1 528 ? 1.249 -0.048 -17.937 1.00 90.31 528 LEU A O 1
ATOM 4122 N N . PRO A 1 529 ? 0.471 1.321 -19.533 1.00 80.31 529 PRO A N 1
ATOM 4123 C CA . PRO A 1 529 ? 0.904 2.548 -18.854 1.00 80.31 529 PRO A CA 1
ATOM 4124 C C . PRO A 1 529 ? 0.399 2.706 -17.414 1.00 80.31 529 PRO A C 1
ATOM 4126 O O . PRO A 1 529 ? 1.031 3.381 -16.611 1.00 80.31 529 PRO A O 1
ATOM 4129 N N . ASN A 1 530 ? -0.745 2.101 -17.088 1.00 79.62 530 ASN A N 1
ATOM 4130 C CA . ASN A 1 530 ? -1.330 2.114 -15.747 1.00 79.62 530 ASN A CA 1
ATOM 4131 C C . ASN A 1 530 ? -0.854 0.948 -14.861 1.00 79.62 530 ASN A C 1
ATOM 4133 O O . ASN A 1 530 ? -1.350 0.815 -13.749 1.00 79.62 530 ASN A O 1
ATOM 4137 N N . MET A 1 531 ? 0.034 0.083 -15.365 1.00 85.94 531 MET A N 1
ATOM 4138 C CA . MET A 1 531 ? 0.521 -1.138 -14.710 1.00 85.94 531 MET A CA 1
ATOM 4139 C C . MET A 1 531 ? -0.574 -2.138 -14.292 1.00 85.94 531 MET A C 1
ATOM 4141 O O . MET A 1 531 ? -0.303 -3.064 -13.531 1.00 85.94 531 MET A O 1
ATOM 4145 N N . ARG A 1 532 ? -1.800 -1.993 -14.820 1.00 88.69 532 ARG A N 1
ATOM 4146 C CA . ARG A 1 532 ? -2.957 -2.866 -14.531 1.00 88.69 532 ARG A CA 1
ATOM 4147 C C . ARG A 1 532 ? -3.190 -3.932 -15.598 1.00 88.69 532 ARG A C 1
ATOM 4149 O O . ARG A 1 532 ? -4.317 -4.351 -15.863 1.00 88.69 532 ARG A O 1
ATOM 4156 N N . GLY A 1 533 ? -2.115 -4.329 -16.257 1.00 94.06 533 GLY A N 1
ATOM 4157 C CA . GLY A 1 533 ? -2.138 -5.372 -17.259 1.00 94.06 533 GLY A CA 1
ATOM 4158 C C . GLY A 1 533 ? -0.871 -5.392 -18.091 1.00 94.06 533 GLY A C 1
ATOM 4159 O O . GLY A 1 533 ? -0.047 -4.472 -18.052 1.00 94.06 533 GLY A O 1
ATOM 4160 N N . ILE A 1 534 ? -0.746 -6.455 -18.868 1.00 96.31 534 ILE A N 1
ATOM 4161 C CA . ILE A 1 534 ? 0.328 -6.660 -19.829 1.00 96.31 534 ILE A CA 1
ATOM 4162 C C . ILE A 1 534 ? -0.257 -7.122 -21.163 1.00 96.31 534 ILE A C 1
ATOM 4164 O O . ILE A 1 534 ? -1.336 -7.707 -21.219 1.00 96.31 534 ILE A O 1
ATOM 4168 N N . ILE A 1 535 ? 0.464 -6.868 -22.247 1.00 97.06 535 ILE A N 1
ATOM 4169 C CA . ILE A 1 535 ? 0.197 -7.433 -23.567 1.00 97.06 535 ILE A CA 1
ATOM 4170 C C . ILE A 1 535 ? 1.293 -8.453 -23.850 1.00 97.06 535 ILE A C 1
ATOM 4172 O O . ILE A 1 535 ? 2.469 -8.087 -23.921 1.00 97.06 535 ILE A O 1
ATOM 4176 N N . ALA A 1 536 ? 0.912 -9.716 -24.007 1.00 97.75 536 ALA A N 1
ATOM 4177 C CA . ALA A 1 536 ? 1.809 -10.793 -24.404 1.00 97.75 536 ALA A CA 1
ATOM 4178 C C . ALA A 1 536 ? 1.726 -10.993 -25.920 1.00 97.75 536 ALA A C 1
ATOM 4180 O O . ALA A 1 536 ? 0.648 -11.256 -26.449 1.00 97.75 536 ALA A O 1
ATOM 4181 N N . GLU A 1 537 ? 2.844 -10.855 -26.630 1.00 98.38 537 GLU A N 1
ATOM 4182 C CA . GLU A 1 537 ? 2.937 -11.090 -28.073 1.00 98.38 537 GLU A CA 1
ATOM 4183 C C . GLU A 1 537 ? 3.675 -12.402 -28.358 1.00 98.38 537 GLU A C 1
ATOM 4185 O O . GLU A 1 537 ? 4.754 -12.660 -27.821 1.00 98.38 537 GLU A O 1
ATOM 4190 N N . PHE A 1 538 ? 3.102 -13.196 -29.258 1.00 97.75 538 PHE A N 1
ATOM 4191 C CA . PHE A 1 538 ? 3.658 -14.445 -29.767 1.00 97.75 538 PHE A CA 1
ATOM 4192 C C . PHE A 1 538 ? 3.844 -14.289 -31.274 1.00 97.75 538 PHE A C 1
ATOM 4194 O O . PHE A 1 538 ? 2.883 -14.081 -32.012 1.00 97.75 538 PHE A O 1
ATOM 4201 N N . THR A 1 539 ? 5.077 -14.363 -31.750 1.00 96.19 539 THR A N 1
ATOM 4202 C CA . THR A 1 539 ? 5.445 -14.238 -33.165 1.00 96.19 539 THR A CA 1
ATOM 4203 C C . THR A 1 539 ? 4.948 -15.442 -33.948 1.00 96.19 539 THR A C 1
ATOM 4205 O O . THR A 1 539 ? 4.444 -15.286 -35.060 1.00 96.19 539 THR A O 1
ATOM 4208 N N . LYS A 1 540 ? 5.068 -16.636 -33.357 1.00 93.44 540 LYS A N 1
ATOM 4209 C CA . LYS A 1 540 ? 4.561 -17.885 -33.916 1.00 93.44 540 LYS A CA 1
ATOM 4210 C C . LYS A 1 540 ? 4.214 -18.850 -32.787 1.00 93.44 540 LYS A C 1
ATOM 4212 O O . LYS A 1 540 ? 5.102 -19.295 -32.075 1.00 93.44 540 LYS A O 1
ATOM 4217 N N . LEU A 1 541 ? 2.940 -19.208 -32.659 1.00 93.88 541 LEU A N 1
ATOM 4218 C CA . LEU A 1 541 ? 2.524 -20.266 -31.737 1.00 93.88 541 LEU A CA 1
ATOM 4219 C C . LEU A 1 541 ? 2.866 -21.643 -32.316 1.00 93.88 541 LEU A C 1
ATOM 4221 O O . LEU A 1 541 ? 2.506 -21.938 -33.462 1.00 93.88 541 LEU A O 1
ATOM 4225 N N . SER A 1 542 ? 3.527 -22.497 -31.534 1.00 91.06 542 SER A N 1
ATOM 4226 C CA . SER A 1 542 ? 3.779 -23.884 -31.928 1.00 91.06 542 SER A CA 1
ATOM 4227 C C . SER A 1 542 ? 2.476 -24.669 -32.082 1.00 91.06 542 SER A C 1
ATOM 4229 O O . SER A 1 542 ? 1.481 -24.416 -31.400 1.00 91.06 542 SER A O 1
ATOM 4231 N N . ARG A 1 543 ? 2.479 -25.663 -32.978 1.00 88.94 543 ARG A N 1
ATOM 4232 C CA . ARG A 1 543 ? 1.346 -26.579 -33.138 1.00 88.94 543 ARG A CA 1
ATOM 4233 C C . ARG A 1 543 ? 1.161 -27.377 -31.838 1.00 88.94 543 ARG A C 1
ATOM 4235 O O . ARG A 1 543 ? 2.088 -28.090 -31.448 1.00 88.94 543 ARG A O 1
ATOM 4242 N N . PRO A 1 544 ? 0.001 -27.293 -31.168 1.00 85.31 544 PRO A N 1
ATOM 4243 C CA . PRO A 1 544 ? -0.190 -27.993 -29.908 1.00 85.31 544 PRO A CA 1
ATOM 4244 C C . PRO A 1 544 ? -0.303 -29.506 -30.141 1.00 85.31 544 PRO A C 1
ATOM 4246 O O . PRO A 1 544 ? -0.875 -29.954 -31.137 1.00 85.31 544 PRO A O 1
ATOM 4249 N N . VAL A 1 545 ? 0.210 -30.304 -29.197 1.00 83.88 545 VAL A N 1
ATOM 4250 C CA . VAL A 1 545 ? 0.087 -31.778 -29.218 1.00 83.88 545 VAL A CA 1
ATOM 4251 C C . VAL A 1 545 ? -1.379 -32.207 -29.085 1.00 83.88 545 VAL A C 1
ATOM 4253 O O . VAL A 1 545 ? -1.802 -33.196 -29.681 1.00 83.88 545 VAL A O 1
ATOM 4256 N N . LYS A 1 546 ? -2.169 -31.436 -28.331 1.00 86.06 546 LYS A N 1
ATOM 4257 C CA . LYS A 1 546 ? -3.608 -31.619 -28.146 1.00 86.06 546 LYS A CA 1
ATOM 4258 C C . LYS A 1 546 ? -4.320 -30.325 -28.525 1.00 86.06 546 LYS A C 1
ATOM 4260 O O . LYS A 1 546 ? -4.026 -29.280 -27.956 1.00 86.06 546 LYS A O 1
ATOM 4265 N N . LEU A 1 547 ? -5.233 -30.401 -29.488 1.00 84.69 547 LEU A N 1
ATOM 4266 C CA . LEU A 1 547 ? -6.078 -29.268 -29.861 1.00 84.69 547 LEU A CA 1
ATOM 4267 C C . LEU A 1 547 ? -7.080 -28.950 -28.750 1.00 84.69 547 LEU A C 1
ATOM 4269 O O . LEU A 1 547 ? -7.559 -29.864 -28.072 1.00 84.69 547 LEU A O 1
ATOM 4273 N N . GLY A 1 548 ? -7.414 -27.668 -28.611 1.00 87.94 548 GLY A N 1
ATOM 4274 C CA . GLY A 1 548 ? -8.419 -27.184 -27.670 1.00 87.94 548 GLY A CA 1
ATOM 4275 C C . GLY A 1 548 ? -7.849 -26.248 -26.608 1.00 87.94 548 GLY A C 1
ATOM 4276 O O . GLY A 1 548 ? -6.965 -25.438 -26.892 1.00 87.94 548 GLY A O 1
ATOM 4277 N N . ALA A 1 549 ? -8.413 -26.356 -25.407 1.00 92.75 549 ALA A N 1
ATOM 4278 C CA . ALA A 1 549 ? -8.139 -25.478 -24.283 1.00 92.75 549 ALA A CA 1
ATOM 4279 C C . ALA A 1 549 ? -6.682 -25.592 -23.795 1.00 92.75 549 ALA A C 1
ATOM 4281 O O . ALA A 1 549 ? -6.125 -26.684 -23.648 1.00 92.75 549 ALA A O 1
ATOM 4282 N N . ALA A 1 550 ? -6.070 -24.440 -23.555 1.00 94.38 550 ALA A N 1
ATOM 4283 C CA . ALA A 1 550 ? -4.705 -24.249 -23.113 1.00 94.38 550 ALA A CA 1
ATOM 4284 C C . ALA A 1 550 ? -4.687 -23.353 -21.871 1.00 94.38 550 ALA A C 1
ATOM 4286 O O . ALA A 1 550 ? -5.451 -22.397 -21.733 1.00 94.38 550 ALA A O 1
ATOM 4287 N N . THR A 1 551 ? -3.773 -23.667 -20.958 1.00 95.75 551 THR A N 1
ATOM 4288 C CA . THR A 1 551 ? -3.570 -22.898 -19.733 1.00 95.75 551 THR A CA 1
ATOM 4289 C C . THR A 1 551 ? -2.767 -21.634 -20.022 1.00 95.75 551 THR A C 1
ATOM 4291 O O . THR A 1 551 ? -1.648 -21.723 -20.534 1.00 95.75 551 THR A O 1
ATOM 4294 N N . LEU A 1 552 ? -3.294 -20.475 -19.635 1.00 96.94 552 LEU A N 1
ATOM 4295 C CA . LEU A 1 552 ? -2.536 -19.229 -19.580 1.00 96.94 552 LEU A CA 1
ATOM 4296 C C . LEU A 1 552 ? -1.836 -19.133 -18.222 1.00 96.94 552 LEU A C 1
ATOM 4298 O O . LEU A 1 552 ? -2.469 -19.325 -17.186 1.00 96.94 552 LEU A O 1
ATOM 4302 N N . ARG A 1 553 ? -0.536 -18.832 -18.215 1.00 97.69 553 ARG A N 1
ATOM 4303 C CA . ARG A 1 553 ? 0.209 -18.548 -16.981 1.00 97.69 553 ARG A CA 1
ATOM 4304 C C . ARG A 1 553 ? 0.990 -17.259 -17.110 1.00 97.69 553 ARG A C 1
ATOM 4306 O O . ARG A 1 553 ? 1.616 -17.021 -18.144 1.00 97.69 553 ARG A O 1
ATOM 4313 N N . VAL A 1 554 ? 0.995 -16.478 -16.039 1.00 96.81 554 VAL A N 1
ATOM 4314 C CA . VAL A 1 554 ? 1.874 -15.323 -15.878 1.00 96.81 554 VAL A CA 1
ATOM 4315 C C . VAL A 1 554 ? 2.786 -15.602 -14.696 1.00 96.81 554 VAL A C 1
ATOM 4317 O O . VAL A 1 554 ? 2.327 -15.756 -13.569 1.00 96.81 554 VAL A O 1
ATOM 4320 N N . TRP A 1 555 ? 4.075 -15.698 -14.982 1.00 95.62 555 TRP A N 1
ATOM 4321 C CA . TRP A 1 555 ? 5.144 -15.848 -14.008 1.00 95.62 555 TRP A CA 1
ATOM 4322 C C . TRP A 1 555 ? 5.764 -14.481 -13.757 1.00 95.62 555 TRP A C 1
ATOM 4324 O O . TRP A 1 555 ? 6.015 -13.743 -14.710 1.00 95.62 555 TRP A O 1
ATOM 4334 N N . THR A 1 556 ? 6.039 -14.165 -12.504 1.00 91.00 556 THR A N 1
ATOM 4335 C CA . THR A 1 556 ? 6.781 -12.975 -12.078 1.00 91.00 556 THR A CA 1
ATOM 4336 C C . THR A 1 556 ? 7.841 -13.386 -11.059 1.00 91.00 556 THR A C 1
ATOM 4338 O O . THR A 1 556 ? 7.889 -14.550 -10.651 1.00 91.00 556 THR A O 1
ATOM 4341 N N . SER A 1 557 ? 8.701 -12.457 -10.632 1.00 82.88 557 SER A N 1
ATOM 4342 C CA . SER A 1 557 ? 9.603 -12.714 -9.494 1.00 82.88 557 SER A CA 1
ATOM 4343 C C . SER A 1 557 ? 8.829 -13.082 -8.219 1.00 82.88 557 SER A C 1
ATOM 4345 O O . SER A 1 557 ? 9.290 -13.900 -7.429 1.00 82.88 557 SER A O 1
ATOM 4347 N N . GLU A 1 558 ? 7.599 -12.578 -8.081 1.00 82.25 558 GLU A N 1
ATOM 4348 C CA . GLU A 1 558 ? 6.738 -12.776 -6.910 1.00 82.25 558 GLU A CA 1
ATOM 4349 C C . GLU A 1 558 ? 5.854 -14.043 -6.970 1.00 82.25 558 GLU A C 1
ATOM 4351 O O . GLU A 1 558 ? 5.085 -14.311 -6.044 1.00 82.25 558 GLU A O 1
ATOM 4356 N N . GLY A 1 559 ? 5.928 -14.841 -8.042 1.00 90.50 559 GLY A N 1
ATOM 4357 C CA . GLY A 1 559 ? 5.219 -16.119 -8.140 1.00 90.50 559 GLY A CA 1
ATOM 4358 C C . GLY A 1 559 ? 4.589 -16.389 -9.502 1.00 90.50 559 GLY A C 1
ATOM 4359 O O . GLY A 1 559 ? 5.111 -16.012 -10.548 1.00 90.50 559 GLY A O 1
ATOM 4360 N N . VAL A 1 560 ? 3.467 -17.108 -9.502 1.00 93.75 560 VAL A N 1
ATOM 4361 C CA . VAL A 1 560 ? 2.745 -17.474 -10.724 1.00 93.75 560 VAL A CA 1
ATOM 4362 C C . VAL A 1 560 ? 1.247 -17.402 -10.496 1.00 93.75 560 VAL A C 1
ATOM 4364 O O . VAL A 1 560 ? 0.757 -17.847 -9.459 1.00 93.75 560 VAL A O 1
ATOM 4367 N N . ASP A 1 561 ? 0.537 -16.899 -11.498 1.00 94.38 561 ASP A N 1
ATOM 4368 C CA . ASP A 1 561 ? -0.911 -17.009 -11.589 1.00 94.38 561 ASP A CA 1
ATOM 4369 C C . ASP A 1 561 ? -1.311 -17.735 -12.867 1.00 94.38 561 ASP A C 1
ATOM 4371 O O . ASP A 1 561 ? -0.623 -17.677 -13.892 1.00 94.38 561 ASP A O 1
ATOM 4375 N N . THR A 1 562 ? -2.383 -18.508 -12.766 1.00 95.81 562 THR A N 1
ATOM 4376 C CA . THR A 1 562 ? -2.765 -19.517 -13.744 1.00 95.81 562 THR A CA 1
ATOM 4377 C C . THR A 1 562 ? -4.254 -19.433 -14.033 1.00 95.81 562 THR A C 1
ATOM 4379 O O . THR A 1 562 ? -5.070 -19.645 -13.145 1.00 95.81 562 THR A O 1
ATOM 4382 N N . GLN A 1 563 ? -4.593 -19.236 -15.306 1.00 95.81 563 GLN A N 1
ATOM 4383 C CA . GLN A 1 563 ? -5.958 -19.323 -15.813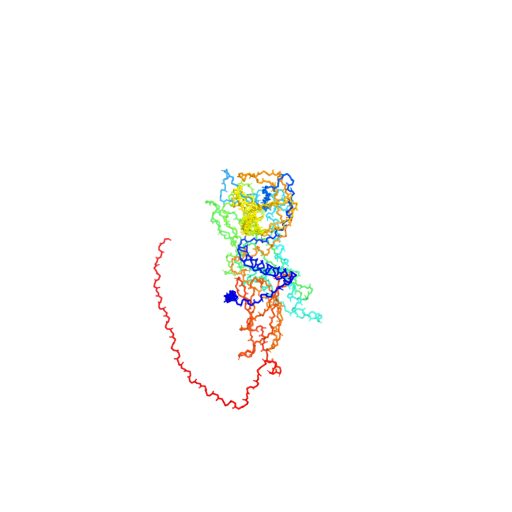 1.00 95.81 563 GLN A CA 1
ATOM 4384 C C . GLN A 1 563 ? -6.092 -20.597 -16.665 1.00 95.81 563 GLN A C 1
ATOM 4386 O O . GLN A 1 563 ? -5.653 -20.621 -17.826 1.00 95.81 563 GLN A O 1
ATOM 4391 N N . PRO A 1 564 ? -6.599 -21.706 -16.088 1.00 95.19 564 PRO A N 1
ATOM 4392 C CA . PRO A 1 564 ? -6.819 -22.939 -16.831 1.00 95.19 564 PRO A CA 1
ATOM 4393 C C . PRO A 1 564 ? -7.917 -22.739 -17.876 1.00 95.19 564 PRO A C 1
ATOM 4395 O O . PRO A 1 564 ? -8.871 -22.005 -17.654 1.00 95.19 564 PRO A O 1
ATOM 4398 N N . ASP A 1 565 ? -7.755 -23.394 -19.023 1.00 93.25 565 ASP A N 1
ATOM 4399 C CA . ASP A 1 565 ? -8.741 -23.450 -20.106 1.00 93.25 565 ASP A CA 1
ATOM 4400 C C . ASP A 1 565 ? -9.225 -22.100 -20.673 1.00 93.25 565 ASP A C 1
ATOM 4402 O O . ASP A 1 565 ? -10.207 -22.052 -21.408 1.00 93.25 565 ASP A O 1
ATOM 4406 N N . LYS A 1 566 ? -8.511 -21.003 -20.389 1.00 94.06 566 LYS A N 1
ATOM 4407 C CA . LYS A 1 566 ? -8.882 -19.648 -20.825 1.00 94.06 566 LYS A CA 1
ATOM 4408 C C . LYS A 1 566 ? -8.602 -19.375 -22.306 1.00 94.06 566 LYS A C 1
ATOM 4410 O O . LYS A 1 566 ? -9.217 -18.499 -22.911 1.00 94.06 566 LYS A O 1
ATOM 4415 N N . VAL A 1 567 ? -7.640 -20.093 -22.884 1.00 96.00 567 VAL A N 1
ATOM 4416 C CA . VAL A 1 567 ? -7.168 -19.880 -24.257 1.00 96.00 567 VAL A CA 1
ATOM 4417 C C . VAL A 1 567 ? -7.460 -21.118 -25.087 1.00 96.00 567 VAL A C 1
ATOM 4419 O O . VAL A 1 567 ? -7.050 -22.208 -24.708 1.00 96.00 567 VAL A O 1
ATOM 4422 N N . THR A 1 568 ? -8.092 -20.972 -26.246 1.00 96.69 568 THR A N 1
ATOM 4423 C CA . THR A 1 568 ? -8.310 -22.078 -27.185 1.00 96.69 568 THR A CA 1
ATOM 4424 C C . THR A 1 568 ? -7.357 -21.935 -28.361 1.00 96.69 568 THR A C 1
ATOM 4426 O O . THR A 1 568 ? -7.306 -20.891 -29.005 1.00 96.69 568 THR A O 1
ATOM 4429 N N . ILE A 1 569 ? -6.586 -22.985 -28.665 1.00 96.12 569 ILE A N 1
ATOM 4430 C CA . ILE A 1 569 ? -5.685 -22.990 -29.826 1.00 96.12 569 ILE A CA 1
ATOM 4431 C C . ILE A 1 569 ? -6.276 -23.862 -30.936 1.00 96.12 569 ILE A C 1
ATOM 4433 O O . ILE A 1 569 ? -6.438 -25.077 -30.779 1.00 96.12 569 ILE A O 1
ATOM 4437 N N . SER A 1 570 ? -6.549 -23.237 -32.079 1.00 96.06 570 SER A N 1
ATOM 4438 C CA . SER A 1 570 ? -7.029 -23.869 -33.312 1.00 96.06 570 SER A CA 1
ATOM 4439 C C . SER A 1 570 ? -5.905 -24.017 -34.348 1.00 96.06 570 SER A C 1
ATOM 4441 O O . SER A 1 570 ? -4.880 -23.336 -34.280 1.00 96.06 570 SER A O 1
ATOM 4443 N N . LEU A 1 571 ? -6.061 -24.937 -35.307 1.00 94.81 571 LEU A N 1
ATOM 4444 C CA . LEU A 1 571 ? -5.165 -25.013 -36.469 1.00 94.81 571 LEU A CA 1
ATOM 4445 C C . LEU A 1 571 ? -5.565 -23.959 -37.507 1.00 94.81 571 LEU A C 1
ATOM 4447 O O . LEU A 1 571 ? -6.755 -23.668 -37.624 1.00 94.81 571 LEU A O 1
ATOM 4451 N N . PRO A 1 572 ? -4.611 -23.421 -38.286 1.00 94.81 572 PRO A N 1
ATOM 4452 C CA . PRO A 1 572 ? -4.952 -22.600 -39.438 1.00 94.81 572 PRO A CA 1
ATOM 4453 C C . PRO A 1 572 ? -5.710 -23.433 -40.478 1.00 94.81 572 PRO A C 1
ATOM 4455 O O . PRO A 1 572 ? -5.460 -24.633 -40.622 1.00 94.81 572 PRO A O 1
ATOM 4458 N N . ASP A 1 573 ? -6.596 -22.781 -41.235 1.00 94.00 573 ASP A N 1
ATOM 4459 C CA . ASP A 1 573 ? -7.330 -23.416 -42.339 1.00 94.00 573 ASP A CA 1
ATOM 4460 C C . ASP A 1 573 ? -6.373 -24.000 -43.396 1.00 94.00 573 ASP A C 1
ATOM 4462 O O . ASP A 1 573 ? -6.636 -25.055 -43.975 1.00 94.00 573 ASP A O 1
ATOM 4466 N N . ASP A 1 574 ? -5.232 -23.335 -43.616 1.00 92.25 574 ASP A N 1
ATOM 4467 C CA . ASP A 1 574 ? -4.135 -23.812 -44.454 1.00 92.25 574 ASP A CA 1
ATOM 4468 C C . ASP A 1 574 ? -2.968 -24.314 -43.588 1.00 92.25 574 ASP A C 1
ATOM 4470 O O . ASP A 1 574 ? -2.186 -23.545 -43.026 1.00 92.25 574 ASP A O 1
ATOM 4474 N N . LEU A 1 575 ? -2.818 -25.639 -43.510 1.00 87.25 575 LEU A N 1
ATOM 4475 C CA . LEU A 1 575 ? -1.745 -26.286 -42.748 1.00 87.25 575 LEU A CA 1
ATOM 4476 C C . LEU A 1 575 ? -0.338 -25.942 -43.262 1.00 87.25 575 LEU A C 1
ATOM 4478 O O . LEU A 1 575 ? 0.635 -26.114 -42.525 1.00 87.25 575 LEU A O 1
ATOM 4482 N N . THR A 1 576 ? -0.204 -25.448 -44.497 1.00 88.50 576 THR A N 1
ATOM 4483 C CA . THR A 1 576 ? 1.101 -25.047 -45.038 1.00 88.50 576 THR A CA 1
ATOM 4484 C C . THR A 1 576 ? 1.656 -23.791 -44.363 1.00 88.50 576 THR A C 1
ATOM 4486 O O . THR A 1 576 ? 2.877 -23.618 -44.337 1.00 88.50 576 THR A O 1
ATOM 4489 N N . GLU A 1 577 ? 0.811 -22.980 -43.709 1.00 88.25 577 GLU A N 1
ATOM 4490 C CA . GLU A 1 577 ? 1.235 -21.816 -42.912 1.00 88.25 577 GLU A CA 1
ATOM 4491 C C . GLU A 1 577 ? 2.178 -22.202 -41.761 1.00 88.25 577 GLU A C 1
ATOM 4493 O O . GLU A 1 577 ? 3.031 -21.417 -41.340 1.00 88.25 577 GLU A O 1
ATOM 4498 N N . CYS A 1 578 ? 2.092 -23.443 -41.274 1.00 86.31 578 CYS A N 1
ATOM 4499 C CA . CYS A 1 578 ? 2.989 -23.942 -40.238 1.00 86.31 578 CYS A CA 1
ATOM 4500 C C . CYS A 1 578 ? 4.417 -24.207 -40.727 1.00 86.31 578 CYS A C 1
ATOM 4502 O O . CYS A 1 578 ? 5.337 -24.261 -39.904 1.00 86.31 578 CYS A O 1
ATOM 4504 N N . GLY A 1 579 ? 4.636 -24.293 -42.042 1.00 84.75 579 GLY A N 1
ATOM 4505 C CA . GLY A 1 579 ? 5.918 -24.681 -42.631 1.00 84.75 579 GLY A CA 1
ATOM 4506 C C . GLY A 1 579 ? 6.192 -26.185 -42.561 1.00 84.75 579 GLY A C 1
ATOM 4507 O O . GLY A 1 579 ? 7.262 -26.628 -42.981 1.00 84.75 579 GLY A O 1
ATOM 4508 N N . ASP A 1 580 ? 5.226 -26.973 -42.081 1.00 71.69 580 ASP A N 1
ATOM 4509 C CA . ASP A 1 580 ? 5.250 -28.422 -42.211 1.00 71.69 580 ASP A CA 1
ATOM 4510 C C . ASP A 1 580 ? 5.116 -28.737 -43.702 1.00 71.69 580 ASP A C 1
ATOM 4512 O O . ASP A 1 580 ? 4.038 -28.631 -44.293 1.00 71.69 580 ASP A O 1
ATOM 4516 N N . LYS A 1 581 ? 6.224 -29.122 -44.346 1.00 65.75 581 LYS A N 1
ATOM 4517 C CA . LYS A 1 581 ? 6.124 -29.829 -45.625 1.00 65.75 581 LYS A CA 1
ATOM 4518 C C . LYS A 1 581 ? 5.210 -31.029 -45.368 1.00 65.75 581 LYS A C 1
ATOM 4520 O O . LYS A 1 581 ? 5.526 -31.791 -44.452 1.00 65.75 581 LYS A O 1
ATOM 4525 N N . PRO A 1 582 ? 4.112 -31.214 -46.126 1.00 59.28 582 PRO A N 1
ATOM 4526 C CA . PRO A 1 582 ? 3.255 -32.374 -45.943 1.00 59.28 582 PRO A CA 1
ATOM 4527 C C . PRO A 1 582 ? 4.149 -33.609 -45.984 1.00 59.28 582 PRO A C 1
ATOM 4529 O O . PRO A 1 582 ? 4.910 -33.789 -46.941 1.00 59.28 582 PRO A O 1
ATOM 4532 N N . ALA A 1 583 ? 4.129 -34.399 -44.907 1.00 58.03 583 ALA A N 1
ATOM 4533 C CA . ALA A 1 583 ? 4.851 -35.659 -44.880 1.00 58.03 583 ALA A CA 1
ATOM 4534 C C . ALA A 1 583 ? 4.443 -36.430 -46.148 1.00 58.03 583 ALA A C 1
ATOM 4536 O O . ALA A 1 583 ? 3.244 -36.504 -46.437 1.00 58.03 583 ALA A O 1
ATOM 4537 N N . PRO A 1 584 ? 5.399 -36.911 -46.964 1.00 64.56 584 PRO A N 1
ATOM 4538 C CA . PRO A 1 584 ? 5.064 -37.596 -48.203 1.00 64.56 584 PRO A CA 1
ATOM 4539 C C . PRO A 1 584 ? 4.098 -38.737 -47.881 1.00 64.56 584 PRO A C 1
ATOM 4541 O O . PRO A 1 584 ? 4.376 -39.542 -46.994 1.00 64.56 584 PRO A O 1
ATOM 4544 N N . ALA A 1 585 ? 2.970 -38.788 -48.593 1.00 64.31 585 ALA A N 1
ATOM 4545 C CA . ALA A 1 585 ? 1.831 -39.672 -48.319 1.00 64.31 585 ALA A CA 1
ATOM 4546 C C . ALA A 1 585 ? 2.158 -41.187 -48.322 1.00 64.31 585 ALA A C 1
ATOM 4548 O O . ALA A 1 585 ? 1.288 -41.997 -48.020 1.00 64.31 585 ALA A O 1
ATOM 4549 N N . ASP A 1 586 ? 3.408 -41.564 -48.608 1.00 62.75 586 ASP A N 1
ATOM 4550 C CA . ASP A 1 586 ? 3.906 -42.939 -48.695 1.00 62.75 586 ASP A CA 1
ATOM 4551 C C . ASP A 1 586 ? 4.785 -43.387 -47.512 1.00 62.75 586 ASP A C 1
ATOM 4553 O O . ASP A 1 586 ? 5.309 -44.508 -47.523 1.00 62.75 586 ASP A O 1
ATOM 4557 N N . SER A 1 587 ? 4.964 -42.581 -46.458 1.00 52.97 587 SER A N 1
ATOM 4558 C CA . SER A 1 587 ? 5.616 -43.090 -45.245 1.00 52.97 587 SER A CA 1
ATOM 4559 C C . SER A 1 587 ? 4.665 -44.040 -44.512 1.00 52.97 587 SER A C 1
ATOM 4561 O O . SER A 1 587 ? 3.797 -43.609 -43.752 1.00 52.97 587 SER A O 1
ATOM 4563 N N . LYS A 1 588 ? 4.820 -45.345 -44.775 1.00 59.28 588 LYS A N 1
ATOM 4564 C CA . LYS A 1 588 ? 4.149 -46.439 -44.057 1.00 59.28 588 LYS A CA 1
ATOM 4565 C C . LYS A 1 588 ? 4.133 -46.161 -42.546 1.00 59.28 588 LYS A C 1
ATOM 4567 O O . LYS A 1 588 ? 5.161 -45.723 -42.025 1.00 59.28 588 LYS A O 1
ATOM 4572 N N . PRO A 1 589 ? 3.022 -46.450 -41.842 1.00 52.97 589 PRO A N 1
ATOM 4573 C CA . PRO A 1 589 ? 2.954 -46.301 -40.394 1.00 52.97 589 PRO A CA 1
ATOM 4574 C C . PRO A 1 589 ? 4.119 -47.065 -39.766 1.00 52.97 589 PRO A C 1
ATOM 4576 O O . PRO A 1 589 ? 4.228 -48.284 -39.915 1.00 52.97 589 PRO A O 1
ATOM 4579 N N . VAL A 1 590 ? 5.024 -46.331 -39.118 1.00 59.94 590 VAL A N 1
ATOM 4580 C CA . VAL A 1 590 ? 6.074 -46.928 -38.300 1.00 59.94 590 VAL A CA 1
ATOM 4581 C C . VAL A 1 590 ? 5.346 -47.616 -37.157 1.00 59.94 590 VAL A C 1
ATOM 4583 O O . VAL A 1 590 ? 4.706 -46.963 -36.335 1.00 59.94 590 VAL A O 1
ATOM 4586 N N . THR A 1 591 ? 5.372 -48.946 -37.170 1.00 57.94 591 THR A N 1
ATOM 4587 C CA . THR A 1 591 ? 4.857 -49.789 -36.093 1.00 57.94 591 THR A CA 1
ATOM 4588 C C . THR A 1 591 ? 5.389 -49.249 -34.765 1.00 57.94 591 THR A C 1
ATOM 4590 O O . THR A 1 591 ? 6.606 -49.057 -34.670 1.00 57.94 591 THR A O 1
ATOM 4593 N N . PRO A 1 592 ? 4.531 -48.976 -33.766 1.00 50.56 592 PRO A N 1
ATOM 4594 C CA . PRO A 1 592 ? 4.992 -48.502 -32.471 1.00 50.56 592 PRO A CA 1
ATOM 4595 C C . PRO A 1 592 ? 6.018 -49.495 -31.923 1.00 50.56 592 PRO A C 1
ATOM 4597 O O . PRO A 1 592 ? 5.755 -50.696 -31.835 1.00 50.56 592 PRO A O 1
ATOM 4600 N N . VAL A 1 593 ? 7.216 -48.990 -31.629 1.00 61.09 593 VAL A N 1
ATOM 4601 C CA . VAL A 1 593 ? 8.243 -49.754 -30.921 1.00 61.09 593 VAL A CA 1
ATOM 4602 C C . VAL A 1 593 ? 7.638 -50.122 -29.563 1.00 61.09 593 VAL A C 1
ATOM 4604 O O . VAL A 1 593 ? 7.105 -49.229 -28.903 1.00 61.09 593 VAL A O 1
ATOM 4607 N N . PRO A 1 594 ? 7.647 -51.405 -29.157 1.00 50.69 594 PRO A N 1
ATOM 4608 C CA . PRO A 1 594 ? 7.123 -51.801 -27.861 1.00 50.69 594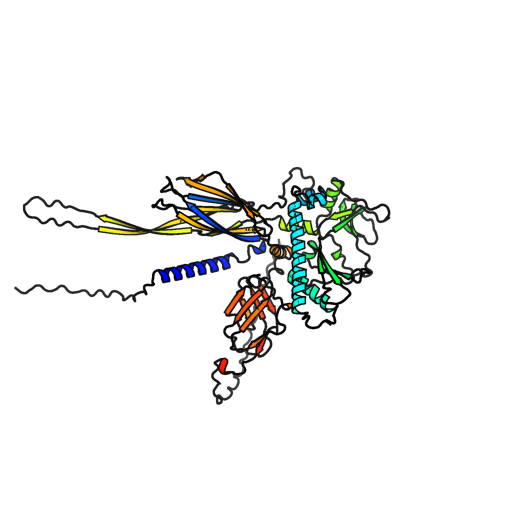 PRO A CA 1
ATOM 4609 C C . PRO A 1 594 ? 7.858 -51.029 -26.769 1.00 50.69 594 PRO A C 1
ATOM 4611 O O . PRO A 1 594 ? 9.086 -51.033 -26.699 1.00 50.69 594 PRO A O 1
ATOM 4614 N N . GLU A 1 595 ? 7.058 -50.346 -25.962 1.00 51.25 595 GLU A N 1
ATOM 4615 C CA . GLU A 1 595 ? 7.436 -49.574 -24.791 1.00 51.25 595 GLU A CA 1
ATOM 4616 C C . GLU A 1 595 ? 8.290 -50.455 -23.867 1.00 51.25 595 GLU A C 1
ATOM 4618 O O . GLU A 1 595 ? 7.800 -51.383 -23.219 1.00 51.25 595 GLU A O 1
ATOM 4623 N N . THR A 1 596 ? 9.605 -50.224 -23.862 1.00 46.47 596 THR A N 1
ATOM 4624 C CA . THR A 1 596 ? 10.492 -50.794 -22.851 1.00 46.47 596 THR A CA 1
ATOM 4625 C C . THR A 1 596 ? 10.064 -50.225 -21.514 1.00 46.47 596 THR A C 1
ATOM 4627 O O . THR A 1 596 ? 10.151 -49.021 -21.297 1.00 46.47 596 THR A O 1
ATOM 4630 N N . THR A 1 597 ? 9.581 -51.107 -20.647 1.00 43.28 597 THR A N 1
ATOM 4631 C CA . THR A 1 597 ? 9.194 -50.821 -19.271 1.00 43.28 5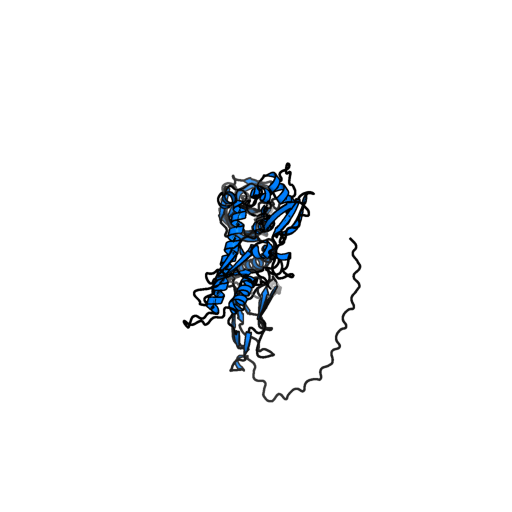97 THR A CA 1
ATOM 4632 C C . THR A 1 597 ? 10.397 -50.227 -18.542 1.00 43.28 597 THR A C 1
ATOM 4634 O O . THR A 1 597 ? 11.311 -50.944 -18.135 1.00 43.28 597 THR A O 1
ATOM 4637 N N . GLU A 1 598 ? 10.436 -48.903 -18.446 1.00 44.19 598 GLU A N 1
ATOM 4638 C CA . GLU A 1 598 ? 11.444 -48.184 -17.683 1.00 44.19 598 GLU A CA 1
ATOM 4639 C C . GLU A 1 598 ? 11.101 -48.366 -16.201 1.00 44.19 598 GLU A C 1
ATOM 4641 O O . GLU A 1 598 ? 10.053 -47.942 -15.712 1.00 44.19 598 GLU A O 1
ATOM 4646 N N . VAL A 1 599 ? 11.952 -49.120 -15.505 1.00 49.50 599 VAL A N 1
ATOM 4647 C CA . VAL A 1 599 ? 11.851 -49.357 -14.067 1.00 49.50 599 VAL A CA 1
ATOM 4648 C C . VAL A 1 599 ? 12.035 -48.015 -13.364 1.00 49.50 599 VAL A C 1
ATOM 4650 O O . VAL A 1 599 ? 13.084 -47.386 -13.490 1.00 49.50 599 VAL A O 1
ATOM 4653 N N . ALA A 1 600 ? 11.005 -47.584 -12.635 1.00 48.66 600 ALA A N 1
ATOM 4654 C CA . ALA A 1 600 ? 11.038 -46.372 -11.830 1.00 48.66 600 ALA A CA 1
ATOM 4655 C C . ALA A 1 600 ? 12.235 -46.402 -10.856 1.00 48.66 600 ALA A C 1
ATOM 4657 O O . ALA A 1 600 ? 12.431 -47.417 -10.179 1.00 48.66 600 ALA A O 1
ATOM 4658 N N . PRO A 1 601 ? 13.025 -45.320 -10.744 1.00 47.88 601 PRO A N 1
ATOM 4659 C CA . PRO A 1 601 ? 14.038 -45.222 -9.708 1.00 47.88 601 PRO A CA 1
ATOM 4660 C C . PRO A 1 601 ? 13.358 -45.190 -8.335 1.00 47.88 601 PRO A C 1
ATOM 4662 O O . PRO A 1 601 ? 12.474 -44.377 -8.064 1.00 47.88 601 PRO A O 1
ATOM 4665 N N . GLU A 1 602 ? 13.775 -46.124 -7.487 1.00 45.78 602 GLU A N 1
ATOM 4666 C CA . GLU A 1 602 ? 13.368 -46.268 -6.096 1.00 45.78 602 GLU A CA 1
ATOM 4667 C C . GLU A 1 602 ? 13.640 -44.959 -5.335 1.00 45.78 602 GLU A C 1
ATOM 4669 O O . GLU A 1 602 ? 14.746 -44.415 -5.371 1.00 45.78 602 GLU A O 1
ATOM 4674 N N . ALA A 1 603 ? 12.609 -44.421 -4.679 1.00 47.97 603 ALA A N 1
ATOM 4675 C CA . ALA A 1 603 ? 12.718 -43.207 -3.881 1.00 47.97 603 ALA A CA 1
ATOM 4676 C C . ALA A 1 603 ? 13.741 -43.407 -2.743 1.00 47.97 603 ALA A C 1
ATOM 4678 O O . ALA A 1 603 ? 13.695 -44.441 -2.068 1.00 47.97 603 ALA A O 1
ATOM 4679 N N . PRO A 1 604 ? 14.640 -42.441 -2.475 1.00 51.53 604 PRO A N 1
ATOM 4680 C CA . PRO A 1 604 ? 15.545 -42.539 -1.342 1.00 51.53 604 PRO A CA 1
ATOM 4681 C C . PRO A 1 604 ? 14.729 -42.552 -0.046 1.00 51.53 604 PRO A C 1
ATOM 4683 O O . PRO A 1 604 ? 14.013 -41.602 0.275 1.00 51.53 604 PRO A O 1
ATOM 4686 N N . GLN A 1 605 ? 14.828 -43.662 0.686 1.00 46.03 605 GLN A N 1
ATOM 4687 C CA . GLN A 1 605 ? 14.270 -43.808 2.024 1.00 46.03 605 GLN A CA 1
ATOM 4688 C C . GLN A 1 605 ? 14.838 -42.709 2.928 1.00 46.03 605 GLN A C 1
ATOM 4690 O O . GLN A 1 605 ? 16.049 -42.483 2.974 1.00 46.03 605 GLN A O 1
ATOM 4695 N N . GLY A 1 606 ? 13.936 -42.006 3.612 1.00 44.94 606 GLY A N 1
ATOM 4696 C CA . GLY A 1 606 ? 14.255 -40.863 4.454 1.00 44.94 606 GLY A CA 1
ATOM 4697 C C . GLY A 1 606 ? 15.268 -41.203 5.544 1.00 44.94 606 GLY A C 1
ATOM 4698 O O . GLY A 1 606 ? 15.101 -42.159 6.302 1.00 44.94 606 GLY A O 1
ATOM 4699 N N . ALA A 1 607 ? 16.303 -40.373 5.639 1.00 47.47 607 ALA A N 1
ATOM 4700 C CA . ALA A 1 607 ? 17.150 -40.314 6.816 1.00 47.47 607 ALA A CA 1
ATOM 4701 C C . ALA A 1 607 ? 16.350 -39.719 7.996 1.00 47.47 607 ALA A C 1
ATOM 4703 O O . ALA A 1 607 ? 15.604 -38.755 7.800 1.00 47.47 607 ALA A O 1
ATOM 4704 N N . PRO A 1 608 ? 16.487 -40.260 9.219 1.00 48.94 608 PRO A N 1
ATOM 4705 C CA . PRO A 1 608 ? 15.835 -39.712 10.401 1.00 48.94 608 PRO A CA 1
ATOM 4706 C C . PRO A 1 608 ? 16.432 -38.347 10.766 1.00 48.94 608 PRO A C 1
ATOM 4708 O O . PRO A 1 608 ? 17.648 -38.193 10.879 1.00 48.94 608 PRO A O 1
ATOM 4711 N N . VAL A 1 609 ? 15.555 -37.365 10.974 1.00 51.50 609 VAL A N 1
ATOM 4712 C CA . VAL A 1 609 ? 15.888 -36.046 11.527 1.00 51.50 609 VAL A CA 1
ATOM 4713 C C . VAL A 1 609 ? 16.326 -36.228 12.990 1.00 51.50 609 VAL A C 1
ATOM 4715 O O . VAL A 1 609 ? 15.547 -36.774 13.775 1.00 51.50 609 VAL A O 1
ATOM 4718 N N . PRO A 1 610 ? 17.538 -35.801 13.393 1.00 50.28 610 PRO A N 1
ATOM 4719 C CA . PRO A 1 610 ? 17.906 -35.744 14.799 1.00 50.28 610 PRO A CA 1
ATOM 4720 C C . PRO A 1 610 ? 17.211 -34.552 15.459 1.00 50.28 610 PRO A C 1
ATOM 4722 O O . PRO A 1 610 ? 17.187 -33.449 14.914 1.00 50.28 610 PRO A O 1
ATOM 4725 N N . GLY A 1 611 ? 16.623 -34.810 16.626 1.00 45.50 611 GLY A N 1
ATOM 4726 C CA . GLY A 1 611 ? 15.889 -33.828 17.410 1.00 45.50 611 GLY A CA 1
ATOM 4727 C C . GLY A 1 611 ? 16.734 -32.616 17.794 1.00 45.50 611 GLY A C 1
ATOM 4728 O O . GLY A 1 611 ? 17.915 -32.737 18.118 1.00 45.50 611 GLY A O 1
ATOM 4729 N N . ALA A 1 612 ? 16.083 -31.458 17.787 1.00 42.16 612 ALA A N 1
ATOM 4730 C CA . ALA A 1 612 ? 16.564 -30.257 18.440 1.00 42.16 612 ALA A CA 1
ATOM 4731 C C . ALA A 1 612 ? 15.683 -30.005 19.669 1.00 42.16 612 ALA A C 1
ATOM 4733 O O . ALA A 1 612 ? 14.531 -29.590 19.554 1.00 42.16 612 ALA A O 1
ATOM 4734 N N . GLU A 1 613 ? 16.240 -30.319 20.837 1.00 47.00 613 GLU A N 1
ATOM 4735 C CA . GLU A 1 613 ? 15.945 -29.610 22.076 1.00 47.00 613 GLU A CA 1
ATOM 4736 C C . GLU A 1 613 ? 16.620 -28.234 21.995 1.00 47.00 613 GLU A C 1
ATOM 4738 O O . GLU A 1 613 ? 17.839 -28.171 21.814 1.00 47.00 613 GLU A O 1
ATOM 4743 N N . LEU A 1 614 ? 15.824 -27.163 22.091 1.00 43.41 614 LEU A N 1
ATOM 4744 C CA . LEU A 1 614 ? 16.020 -25.961 22.923 1.00 43.41 614 LEU A CA 1
ATOM 4745 C C . LEU A 1 614 ? 14.922 -24.934 22.634 1.00 43.41 614 LEU A C 1
ATOM 4747 O O . LEU A 1 614 ? 14.772 -24.545 21.454 1.00 43.41 614 LEU A O 1
#

Foldseek 3Di:
DDDDDDDDDDPDPDDPDDPDDDDDPVVVVVVVVVVVVVVVVVVVLVLVPDPLLQQLWDKDKDKDKDWDQCVVPLFFWKKKKKKKFQPCLAQDQDPPVPDPQPVDTPLLLLVLVDDPCCLPPPPPRSNVLLVVLLVVLLVVLQVQLQVQLVLLCVQVVPPPDQDPPDDPVVLQVSSQLSCCFSLLHDDWHWDPDFDCDPQQKGKIWIDDDPPVLQAKTKIWIAHNDDDSVGDIHIHIGFDKAKKFKDFPPDDDPQWDFQADQDNTITIIWGHPVDVDPPPPVVNGHRSAPDPNSSVVSSVVVVVWDFDDPPDPPTTIIDMDRRNSVVLSVLQVQKAKEWSDKPPQWDWDWDWDWDWDFDWDFDPDDDDPDDDGDIDGDTDTDTDTDIHTQKHKDWDPPDRRITMIIMIGTSPNPSDIDMDMMMIIMITNLQRQKMKMKMWIAIQDPVRDGPIDDIDIDIDGDDRDSLSVSCSRVDPASSQEWFFDCSSFDQEAEAEALAKDKGKTFTANLPSQKWKDWAPRTFPDWAQDPVNRTIMGIDRGHHDDPDFFFTKIWIQHSSGIDIDGRRYGYHYDPDNCSNVPPPDPPPPDPDDPDPDDPDPDPDDPDDDDDDDDDD

pLDDT: mean 81.01, std 15.82, range [42.16, 98.38]

Radius of gyration: 37.15 Å; chains: 1; bounding box: 129×81×98 Å